Protein 3FDB (pdb70)

InterPro domains:
  IPR004839 Aminotransferase, class I/classII, large domain [PF00155] (29-367)
  IPR015421 Pyridoxal phosphate-dependent transferase, major domain [G3DSA:3.40.640.10] (54-270)
  IPR015422 Pyridoxal phosphate-dependent transferase, small domain [G3DSA:3.90.1150.10] (23-367)
  IPR015424 Pyridoxal phosphate-dependent transferase [SSF53383] (3-373)
  IPR051798 Class-II Pyridoxal-Phosphate-Dependent Aminotransferase [PTHR43525] (2-374)

B-factor: mean 43.67, std 9.11, range [17.82, 102.45]

Secondary structure (DSSP, 8-state):
-----HHHHHHT----SSS-TTSB---SS---SPP-HHHHHHHHHHHHTT--SSPPSS--HHHHHHHHHHHHH-----GGGEEEES-HHHHHHHHHHHHS-TT--EEEEES--THHHHHHHHHT--EEEEE-TTS--HHHHHHHHHTT--EEEEESS-TTT----HHHHHHHHHHHHHTT-EEEEE-TTGGGBSSS----GGGS-HHHHHHEEEEE-------GGG--EEEE--SHHHHHHHHHS-HHHH----HHHHHHHHHHHHH-HHHHHHHHHHHHHHHHHHHHHHHHHSTT-EE---B----EE-TTS---S-HHHHIIIII-B--BGGGG-GGGTTEE-----S-HHHHHHHHH--TTGGG--

CATH classification: 3.90.1150.10 (+1 more: 3.40.640.10)

Radius of gyration: 20.66 Å; Cα contacts (8 Å, |Δi|>4): 689; chains: 1; bounding box: 42×55×54 Å

Solvent-accessible surface area: 16035 Å² total

Foldseek 3Di:
DAFDDPVVQLVVVDLNPPADPLFARFADPFFGGDFQVLLVVLLVVCVVVVLADDADPPFCLLVLVQVLCCVAAVDRFDSLQKDKFQDQLLVVLCCCQQVWDQQFEEEEEPLADLCVVVSCVSSVHHYDYDYQVVHDDVVSVLVSLVVGHAEYEAEAVDPPQGHDDLVVLVVSLVSSVVSNHAYEYEDAFQLFWQADHHHDSCPSDPSSLVRYWYWYFVVLRVDSVQGIIMIGHRDVVVSVSVVPDDVVSGDDGGNSRSSSRSSCSNPVPVVSVVLNVQLVVLQVVCQPVLCVLQPQWHGDHTGDQKKIAQPRAPADAFPQVLCCVQLSYHAGLVSSDNVGHRMGMGGRSYDPVSVVSSSNSSVRSVDHD

Nearest PDB structures (foldseek):
  4dgt-assembly1_A  TM=9.300E-01  e=2.951E-33  Clostridioides difficile 630
  3l8a-assembly1_A  TM=9.331E-01  e=4.309E-32  Streptococcus mutans UA159
  9jwc-assembly1_A  TM=9.271E-01  e=4.401E-31  Lactobacillus delbrueckii subsp. lactis DSM 20072
  3dzz-assembly1_B  TM=9.294E-01  e=5.064E-30  Lactobacillus delbrueckii subsp. bulgaricus ATCC BAA-365
  8y54-assembly1_B  TM=9.190E-01  e=5.705E-30  Lactobacillus delbrueckii subsp. lactis DSM 20072

Structure (mmCIF, N/CA/C/O backbone):
data_3FDB
#
_entry.id   3FDB
#
_cell.length_a   69.180
_cell.length_b   69.180
_cell.length_c   215.460
_cell.angle_alpha   90.000
_cell.angle_beta   90.000
_cell.angle_gamma   120.000
#
_symmetry.space_group_name_H-M   'P 31 2 1'
#
loop_
_entity.id
_entity.type
_entity.pdbx_description
1 polymer 'putative PLP-dependent beta-cystathionase'
2 non-polymer 'SODIUM ION'
3 non-polymer 'CHLORIDE ION'
4 non-polymer 1,2-ETHANEDIOL
5 water water
#
loop_
_atom_site.group_PDB
_atom_site.id
_atom_site.type_symbol
_atom_site.label_atom_id
_atom_site.label_alt_id
_atom_site.label_comp_id
_atom_site.label_asym_id
_atom_site.label_entity_id
_atom_site.label_seq_id
_atom_site.pdbx_PDB_ins_code
_atom_site.Cartn_x
_atom_site.Cartn_y
_atom_site.Cartn_z
_atom_site.occupancy
_atom_site.B_iso_or_equiv
_atom_site.auth_seq_id
_atom_site.auth_comp_id
_atom_site.auth_asym_id
_atom_site.auth_atom_id
_atom_site.pdbx_PDB_model_num
ATOM 1 N N . GLY A 1 1 ? 3.032 17.822 12.349 1.00 62.55 0 GLY A N 1
ATOM 2 C CA . GLY A 1 1 ? 1.914 16.833 12.413 1.00 61.92 0 GLY A CA 1
ATOM 3 C C . GLY A 1 1 ? 1.228 16.860 13.768 1.00 60.82 0 GLY A C 1
ATOM 4 O O . GLY A 1 1 ? 1.727 17.450 14.720 1.00 61.84 0 GLY A O 1
ATOM 13 N N . GLN A 1 3 ? -1.580 14.548 16.533 1.00 49.11 2 GLN A N 1
ATOM 14 C CA . GLN A 1 3 ? -2.266 13.312 16.853 1.00 46.01 2 GLN A CA 1
ATOM 15 C C . GLN A 1 3 ? -3.738 13.577 16.953 1.00 44.39 2 GLN A C 1
ATOM 16 O O . GLN A 1 3 ? -4.140 14.671 17.360 1.00 41.53 2 GLN A O 1
ATOM 22 N N . PHE A 1 4 ? -4.538 12.565 16.623 1.00 40.40 3 PHE A N 1
ATOM 23 C CA . PHE A 1 4 ? -5.979 12.626 16.785 1.00 41.60 3 PHE A CA 1
ATOM 24 C C . PHE A 1 4 ? -6.451 11.390 17.505 1.00 40.46 3 PHE A C 1
ATOM 25 O O . PHE A 1 4 ? -5.928 10.323 17.272 1.00 44.18 3 PHE A O 1
ATOM 33 N N . PRO A 1 5 ? -7.478 11.516 18.336 1.00 40.32 4 PRO A N 1
ATOM 34 C CA . PRO A 1 5 ? -8.064 10.299 18.872 1.00 42.20 4 PRO A CA 1
ATOM 35 C C . PRO A 1 5 ? -8.850 9.576 17.770 1.00 42.98 4 PRO A C 1
ATOM 36 O O . PRO A 1 5 ? -9.122 10.163 16.722 1.00 41.85 4 PRO A O 1
ATOM 40 N N . SER A 1 6 ? -9.217 8.324 18.014 1.00 43.88 5 SER A N 1
ATOM 41 C CA . SER A 1 6 ? -10.088 7.594 17.102 1.00 46.15 5 SER A CA 1
ATOM 42 C C . SER A 1 6 ? -11.395 8.366 17.049 1.00 45.80 5 SER A C 1
ATOM 43 O O . SER A 1 6 ? -11.691 9.174 17.947 1.00 45.18 5 SER A O 1
ATOM 46 N N . ILE A 1 7 ? -12.189 8.125 16.017 1.00 43.92 6 ILE A N 1
ATOM 47 C CA . ILE A 1 7 ? -13.488 8.747 15.942 1.00 42.53 6 ILE A CA 1
ATOM 48 C C . ILE A 1 7 ? -14.360 8.329 17.137 1.00 44.90 6 ILE A C 1
ATOM 49 O O . ILE A 1 7 ? -15.178 9.117 17.634 1.00 46.10 6 ILE A O 1
ATOM 54 N N . GLU A 1 8 ? -14.160 7.122 17.641 1.00 43.86 7 GLU A N 1
ATOM 55 C CA . GLU A 1 8 ? -14.938 6.656 18.788 1.00 46.44 7 GLU A CA 1
ATOM 56 C C . GLU A 1 8 ? -14.589 7.479 20.037 1.00 45.18 7 GLU A C 1
ATOM 57 O O . GLU A 1 8 ? -15.463 7.929 20.782 1.00 42.87 7 GLU A O 1
ATOM 63 N N . ASP A 1 9 ? -13.296 7.681 20.241 1.00 46.65 8 ASP A N 1
ATOM 64 C CA . ASP A 1 9 ? -12.817 8.474 21.374 1.00 45.30 8 ASP A CA 1
ATOM 65 C C . ASP A 1 9 ? -13.224 9.941 21.267 1.00 44.49 8 ASP A C 1
ATOM 66 O O . ASP A 1 9 ? -13.485 10.582 22.290 1.00 45.39 8 ASP A O 1
ATOM 71 N N . LEU A 1 10 ? -13.304 10.468 20.043 1.00 44.86 9 LEU A N 1
ATOM 72 C CA . LEU A 1 10 ? -13.785 11.859 19.829 1.00 42.73 9 LEU A CA 1
ATOM 73 C C . LEU A 1 10 ? -15.229 12.004 20.312 1.00 43.59 9 LEU A C 1
ATOM 74 O O . LEU A 1 10 ? -15.543 12.877 21.115 1.00 40.44 9 LEU A O 1
ATOM 79 N N . ARG A 1 11 ? -16.101 11.095 19.893 1.00 43.14 10 ARG A N 1
ATOM 80 C CA . ARG A 1 11 ? -17.505 11.114 20.329 1.00 46.07 10 ARG A CA 1
ATOM 81 C C . ARG A 1 11 ? -17.619 10.985 21.849 1.00 44.68 10 ARG A C 1
ATOM 82 O O . ARG A 1 11 ? -18.468 11.631 22.495 1.00 45.58 10 ARG A O 1
ATOM 90 N N . ALA A 1 12 ? -16.759 10.149 22.406 1.00 43.07 11 ALA A N 1
ATOM 91 C CA . ALA A 1 12 ? -16.754 9.874 23.833 1.00 42.74 11 ALA A CA 1
ATOM 92 C C . ALA A 1 12 ? -16.277 11.057 24.655 1.00 42.32 11 ALA A C 1
ATOM 93 O O . ALA A 1 12 ? -16.455 11.031 25.870 1.00 40.49 11 ALA A O 1
ATOM 95 N N . ARG A 1 13 ? -15.692 12.088 24.016 1.00 41.53 12 ARG A N 1
ATOM 96 C CA . ARG A 1 13 ? -15.449 13.353 24.715 1.00 40.65 12 ARG A CA 1
ATOM 97 C C . ARG A 1 13 ? -16.770 13.888 25.262 1.00 44.39 12 ARG A C 1
ATOM 98 O O . ARG A 1 13 ? -16.790 14.543 26.298 1.00 44.16 12 ARG A O 1
ATOM 106 N N . ASN A 1 14 ? -17.878 13.611 24.562 1.00 44.37 13 ASN A N 1
ATOM 107 C CA . ASN A 1 14 ? -19.207 13.980 25.060 1.00 42.27 13 ASN A CA 1
ATOM 108 C C . ASN A 1 14 ? -19.332 15.444 25.415 1.00 43.21 13 ASN A C 1
ATOM 109 O O . ASN A 1 14 ? -19.754 15.793 26.528 1.00 42.15 13 ASN A O 1
ATOM 114 N N . THR A 1 15 ? -18.877 16.296 24.478 1.00 42.32 14 THR A N 1
ATOM 115 C CA . THR A 1 15 ? -18.994 17.746 24.547 1.00 40.43 14 THR A CA 1
ATOM 116 C C . THR A 1 15 ? -20.110 18.182 23.586 1.00 39.80 14 THR A C 1
ATOM 117 O O . THR A 1 15 ? -20.676 17.368 22.855 1.00 40.39 14 THR A O 1
ATOM 129 N N . LYS A 1 17 ? -20.023 19.706 20.851 1.00 42.84 16 LYS A N 1
ATOM 130 C CA . LYS A 1 17 ? -19.722 19.411 19.437 1.00 42.20 16 LYS A CA 1
ATOM 131 C C . LYS A 1 17 ? -20.209 18.053 18.983 1.00 40.58 16 LYS A C 1
ATOM 132 O O . LYS A 1 17 ? -20.670 17.902 17.860 1.00 39.67 16 LYS A O 1
ATOM 138 N N . TRP A 1 18 ? -20.090 17.056 19.854 1.00 42.18 17 TRP A N 1
ATOM 139 C CA . TRP A 1 18 ? -20.408 15.673 19.520 1.00 41.90 17 TRP A CA 1
ATOM 140 C C . TRP A 1 18 ? -21.804 15.248 19.931 1.00 41.44 17 TRP A C 1
ATOM 141 O O . TRP A 1 18 ? -22.221 14.163 19.588 1.00 40.87 17 TRP A O 1
ATOM 152 N N . THR A 1 19 ? -22.548 16.105 20.626 1.00 40.89 18 THR A N 1
ATOM 153 C CA . THR A 1 19 ? -23.872 15.713 21.120 1.00 42.65 18 THR A CA 1
ATOM 154 C C . THR A 1 19 ? -25.056 16.465 20.477 1.00 45.18 18 THR A C 1
ATOM 155 O O . THR A 1 19 ? -26.211 16.102 20.714 1.00 45.28 18 THR A O 1
ATOM 159 N N . ARG A 1 20 ? -24.786 17.503 19.685 1.00 41.91 19 ARG A N 1
ATOM 160 C CA . ARG A 1 20 ? -25.858 18.283 19.073 1.00 43.33 19 ARG A CA 1
ATOM 161 C C . ARG A 1 20 ? -26.581 17.547 17.937 1.00 46.47 19 ARG A C 1
ATOM 162 O O . ARG A 1 20 ? -27.790 17.668 17.824 1.00 44.89 19 ARG A O 1
ATOM 170 N N . TYR A 1 21 ? -25.853 16.796 17.106 1.00 47.07 20 TYR A N 1
ATOM 171 C CA . TYR A 1 21 ? -26.434 16.161 15.916 1.00 45.70 20 TYR A CA 1
ATOM 172 C C . TYR A 1 21 ? -26.291 14.664 16.047 1.00 48.30 20 TYR A C 1
ATOM 173 O O . TYR A 1 21 ? -25.568 14.180 16.906 1.00 49.37 20 TYR A O 1
ATOM 182 N N . GLY A 1 22 ? -26.968 13.924 15.185 1.00 49.96 21 GLY A N 1
ATOM 183 C CA . GLY A 1 22 ? -26.928 12.464 15.267 1.00 50.46 21 GLY A CA 1
ATOM 184 C C . GLY A 1 22 ? -25.580 11.814 15.028 1.00 52.13 21 GLY A C 1
ATOM 185 O O . GLY A 1 22 ? -24.664 12.459 14.547 1.00 51.68 21 GLY A O 1
ATOM 186 N N . GLN A 1 23 ? -25.486 10.517 15.338 1.00 52.27 22 GLN A N 1
ATOM 187 C CA . GLN A 1 23 ? -24.254 9.737 15.204 1.00 55.01 22 GLN A CA 1
ATOM 188 C C . GLN A 1 23 ? -23.704 9.712 13.780 1.00 54.47 22 GLN A C 1
ATOM 189 O O . GLN A 1 23 ? -22.482 9.560 13.592 1.00 59.56 22 GLN A O 1
ATOM 191 N N . GLY A 1 24 ? -24.562 9.852 12.777 1.00 48.26 23 GLY A N 1
ATOM 192 C CA . GLY A 1 24 ? -24.048 9.854 11.401 1.00 46.27 23 GLY A CA 1
ATOM 193 C C . GLY A 1 24 ? -23.567 11.204 10.864 1.00 43.48 23 GLY A C 1
ATOM 194 O O . GLY A 1 24 ? -23.095 11.300 9.736 1.00 43.30 23 GLY A O 1
ATOM 195 N N . VAL A 1 25 ? -23.733 12.257 11.644 1.00 40.21 24 VAL A N 1
ATOM 196 C CA . VAL A 1 25 ? -23.411 13.589 11.168 1.00 42.39 24 VAL A CA 1
ATOM 197 C C . VAL A 1 25 ? -22.015 13.996 11.623 1.00 42.88 24 VAL A C 1
ATOM 198 O O . VAL A 1 25 ? -21.735 13.932 12.825 1.00 43.61 24 VAL A O 1
ATOM 202 N N . LEU A 1 26 ? -21.154 14.388 10.664 1.00 40.06 25 LEU A N 1
ATOM 203 C CA . LEU A 1 26 ? -19.819 14.890 10.961 1.00 37.66 25 LEU A CA 1
ATOM 204 C C . LEU A 1 26 ? -19.951 16.327 11.435 1.00 38.56 25 LEU A C 1
ATOM 205 O O . LEU A 1 26 ? -20.470 17.144 10.696 1.00 40.79 25 LEU A O 1
ATOM 210 N N . PRO A 1 27 ? -19.519 16.630 12.677 1.00 38.32 26 PRO A N 1
ATOM 211 C CA . PRO A 1 27 ? -19.668 17.975 13.212 1.00 40.67 26 PRO A CA 1
ATOM 212 C C . PRO A 1 27 ? -18.470 18.889 12.904 1.00 41.49 26 PRO A C 1
ATOM 213 O O . PRO A 1 27 ? -17.368 18.626 13.385 1.00 44.44 26 PRO A O 1
ATOM 217 N N . LEU A 1 28 ? -18.708 19.909 12.073 1.00 40.25 27 LEU A N 1
ATOM 218 C CA . LEU A 1 28 ? -17.722 20.911 11.684 1.00 40.69 27 LEU A CA 1
ATOM 219 C C . LEU A 1 28 ? -18.254 22.309 12.014 1.00 42.36 27 LEU A C 1
ATOM 220 O O . LEU A 1 28 ? -18.059 23.286 11.258 1.00 38.24 27 LEU A O 1
ATOM 225 N N . TRP A 1 29 ? -18.866 22.414 13.190 1.00 42.39 28 TRP A N 1
ATOM 226 C CA . TRP A 1 29 ? -19.619 23.603 13.542 1.00 41.51 28 TRP A CA 1
ATOM 227 C C . TRP A 1 29 ? -18.945 24.340 14.732 1.00 41.02 28 TRP A C 1
ATOM 228 O O . TRP A 1 29 ? -17.968 25.074 14.521 1.00 40.60 28 TRP A O 1
ATOM 239 N N . VAL A 1 30 ? -19.418 24.132 15.962 1.00 41.82 29 VAL A N 1
ATOM 240 C CA . VAL A 1 30 ? -18.928 24.839 17.156 1.00 39.72 29 VAL A CA 1
ATOM 241 C C . VAL A 1 30 ? -17.410 24.780 17.267 1.00 41.16 29 VAL A C 1
ATOM 242 O O . VAL A 1 30 ? -16.792 23.787 16.907 1.00 38.59 29 VAL A O 1
ATOM 246 N N . ALA A 1 31 ? -16.816 25.856 17.773 1.00 40.59 30 ALA A N 1
ATOM 247 C CA . ALA A 1 31 ? -15.367 25.975 17.854 1.00 41.45 30 ALA A CA 1
ATOM 248 C C . ALA A 1 31 ? -14.738 25.204 19.033 1.00 44.97 30 ALA A C 1
ATOM 249 O O . ALA A 1 31 ? -14.380 25.790 20.075 1.00 46.67 30 ALA A O 1
ATOM 251 N N . GLU A 1 32 ? -14.695 23.888 18.873 1.00 42.62 31 GLU A N 1
ATOM 252 C CA . GLU A 1 32 ? -13.820 22.968 19.615 1.00 40.60 31 GLU A CA 1
ATOM 253 C C . GLU A 1 32 ? -12.994 22.272 18.521 1.00 40.30 31 GLU A C 1
ATOM 254 O O . GLU A 1 32 ? -13.494 22.035 17.404 1.00 40.10 31 GLU A O 1
ATOM 260 N N . SER A 1 33 ? -11.750 21.927 18.827 1.00 39.82 32 SER A N 1
ATOM 261 C CA . SER A 1 33 ? -10.894 21.174 17.891 1.00 37.99 32 SER A CA 1
ATOM 262 C C . SER A 1 33 ? -10.850 19.672 18.206 1.00 39.96 32 SER A C 1
ATOM 263 O O . SER A 1 33 ? -11.216 19.241 19.308 1.00 39.31 32 SER A O 1
ATOM 266 N N . ASP A 1 34 ? -10.412 18.872 17.226 1.00 38.53 33 ASP A N 1
ATOM 267 C CA . ASP A 1 34 ? -10.391 17.423 17.356 1.00 38.84 33 ASP A CA 1
ATOM 268 C C . ASP A 1 34 ? -8.988 16.851 17.608 1.00 39.66 33 ASP A C 1
ATOM 269 O O . ASP A 1 34 ? -8.812 15.630 17.715 1.00 39.45 33 ASP A O 1
ATOM 274 N N . PHE A 1 35 ? -7.986 17.723 17.699 1.00 38.75 34 PHE A N 1
ATOM 275 C CA . PHE A 1 35 ? -6.632 17.291 18.036 1.00 39.22 34 PHE A CA 1
ATOM 276 C C . PHE A 1 35 ? -6.627 16.631 19.400 1.00 40.37 34 PHE A C 1
ATOM 277 O O . PHE A 1 35 ? -7.346 17.071 20.307 1.00 38.94 34 PHE A O 1
ATOM 285 N N . SER A 1 36 ? -5.798 15.604 19.561 1.00 37.75 35 SER A N 1
ATOM 286 C CA . SER A 1 36 ? -5.553 15.051 20.884 1.00 38.19 35 SER A CA 1
ATOM 287 C C . SER A 1 36 ? -5.018 16.205 21.731 1.00 37.81 35 SER A C 1
ATOM 288 O O . SER A 1 36 ? -4.167 16.991 21.280 1.00 37.38 35 SER A O 1
ATOM 291 N N . THR A 1 37 ? -5.497 16.311 22.964 1.00 37.61 36 THR A N 1
ATOM 292 C CA . THR A 1 37 ? -5.112 17.429 23.819 1.00 38.64 36 THR A CA 1
ATOM 293 C C . THR A 1 37 ? -3.602 17.560 23.959 1.00 40.21 36 THR A C 1
ATOM 294 O O . THR A 1 37 ? -2.892 16.573 24.113 1.00 38.23 36 THR A O 1
ATOM 298 N N . CYS A 1 38 ? -3.096 18.791 23.908 1.00 39.52 37 CYS A N 1
ATOM 299 C CA . CYS A 1 38 ? -1.664 19.040 24.146 1.00 39.91 37 CYS A CA 1
ATOM 300 C C . CYS A 1 38 ? -1.148 18.229 25.350 1.00 40.29 37 CYS A C 1
ATOM 301 O O . CYS A 1 38 ? -1.691 18.372 26.448 1.00 37.54 37 CYS A O 1
ATOM 304 N N . PRO A 1 39 ? -0.130 17.345 25.156 1.00 39.77 38 PRO A N 1
ATOM 305 C CA . PRO A 1 39 ? 0.344 16.524 26.277 1.00 39.73 38 PRO A CA 1
ATOM 306 C C . PRO A 1 39 ? 0.691 17.257 27.561 1.00 40.58 38 PRO A C 1
ATOM 307 O O . PRO A 1 39 ? 0.401 16.749 28.658 1.00 39.11 38 PRO A O 1
ATOM 311 N N . ALA A 1 40 ? 1.259 18.449 27.448 1.00 39.41 39 ALA A N 1
ATOM 312 C CA . ALA A 1 40 ? 1.628 19.205 28.656 1.00 38.98 39 ALA A CA 1
ATOM 313 C C . ALA A 1 40 ? 0.406 19.670 29.426 1.00 38.74 39 ALA A C 1
ATOM 314 O O . ALA A 1 40 ? 0.410 19.705 30.654 1.00 37.00 39 ALA A O 1
ATOM 316 N N . VAL A 1 41 ? -0.645 20.031 28.691 1.00 39.45 40 VAL A N 1
ATOM 317 C CA . VAL A 1 41 ? -1.873 20.519 29.282 1.00 39.06 40 VAL A CA 1
ATOM 318 C C . VAL A 1 41 ? -2.618 19.332 29.891 1.00 40.87 40 VAL A C 1
ATOM 319 O O . VAL A 1 41 ? -3.064 19.399 31.035 1.00 39.61 40 VAL A O 1
ATOM 323 N N . LEU A 1 42 ? -2.717 18.229 29.153 1.00 39.01 41 LEU A N 1
ATOM 324 C CA . LEU A 1 42 ? -3.399 17.055 29.670 1.00 38.34 41 LEU A CA 1
ATOM 325 C C . LEU A 1 42 ? -2.748 16.564 30.970 1.00 39.68 41 LEU A C 1
ATOM 326 O O . LEU A 1 42 ? -3.440 16.214 31.937 1.00 37.80 41 LEU A O 1
ATOM 331 N N . GLN A 1 43 ? -1.417 16.501 30.992 1.00 40.26 42 GLN A N 1
ATOM 332 C CA . GLN A 1 43 ? -0.708 16.057 32.204 1.00 39.96 42 GLN A CA 1
ATOM 333 C C . GLN A 1 43 ? -0.907 16.998 33.395 1.00 38.71 42 GLN A C 1
ATOM 334 O O . GLN A 1 43 ? -1.027 16.532 34.525 1.00 36.82 42 GLN A O 1
ATOM 340 N N . ALA A 1 44 ? -0.935 18.311 33.153 1.00 38.86 43 ALA A N 1
ATOM 341 C CA . ALA A 1 44 ? -1.181 19.278 34.232 1.00 38.80 43 ALA A CA 1
ATOM 342 C C . ALA A 1 44 ? -2.561 19.031 34.863 1.00 39.15 43 ALA A C 1
ATOM 343 O O . ALA A 1 44 ? -2.708 19.069 36.093 1.00 37.24 43 ALA A O 1
ATOM 345 N N . ILE A 1 45 ? -3.564 18.795 34.017 1.00 37.16 44 ILE A N 1
ATOM 346 C CA . ILE A 1 45 ? -4.938 18.541 34.497 1.00 39.38 44 ILE A CA 1
ATOM 347 C C . ILE A 1 45 ? -5.010 17.195 35.238 1.00 39.00 44 ILE A C 1
ATOM 348 O O . ILE A 1 45 ? -5.579 17.083 36.332 1.00 38.28 44 ILE A O 1
ATOM 353 N N . THR A 1 46 ? -4.406 16.179 34.635 1.00 39.44 45 THR A N 1
ATOM 354 C CA . THR A 1 46 ? -4.328 14.851 35.228 1.00 37.90 45 THR A CA 1
ATOM 355 C C . THR A 1 46 ? -3.667 14.892 36.618 1.00 36.91 45 THR A C 1
ATOM 356 O O . THR A 1 46 ? -4.175 14.298 37.558 1.00 39.36 45 THR A O 1
ATOM 360 N N . ASP A 1 47 ? -2.532 15.563 36.734 1.00 39.36 46 ASP A N 1
ATOM 361 C CA . ASP A 1 47 ? -1.831 15.685 38.006 1.00 37.39 46 ASP A CA 1
ATOM 362 C C . ASP A 1 47 ? -2.662 16.464 39.056 1.00 38.53 46 ASP A C 1
ATOM 363 O O . ASP A 1 47 ? -2.687 16.125 40.235 1.00 38.12 46 ASP A O 1
ATOM 368 N N . ALA A 1 48 ? -3.321 17.531 38.620 1.00 36.53 47 ALA A N 1
ATOM 369 C CA . ALA A 1 48 ? -4.149 18.336 39.515 1.00 35.32 47 ALA A CA 1
ATOM 370 C C . ALA A 1 48 ? -5.310 17.516 40.092 1.00 36.97 47 ALA A C 1
ATOM 371 O O . ALA A 1 48 ? -5.641 17.654 41.283 1.00 35.58 47 ALA A O 1
ATOM 373 N N . VAL A 1 49 ? -5.911 16.654 39.265 1.00 35.91 48 VAL A N 1
ATOM 374 C CA . VAL A 1 49 ? -7.015 15.802 39.715 1.00 34.70 48 VAL A CA 1
ATOM 375 C C . VAL A 1 49 ? -6.477 14.779 40.730 1.00 35.46 48 VAL A C 1
ATOM 376 O O . VAL A 1 49 ? -7.084 14.555 41.772 1.00 36.43 48 VAL A O 1
ATOM 380 N N . GLN A 1 50 ? -5.336 14.167 40.427 1.00 35.69 49 GLN A N 1
ATOM 381 C CA . GLN A 1 50 ? -4.691 13.213 41.340 1.00 36.52 49 GLN A CA 1
ATOM 382 C C . GLN A 1 50 ? -4.342 13.860 42.676 1.00 34.28 49 GLN A C 1
ATOM 383 O O . GLN A 1 50 ? -4.430 13.217 43.730 1.00 34.51 49 GLN A O 1
ATOM 389 N N . ARG A 1 51 ? -3.975 15.129 42.634 1.00 35.40 50 ARG A N 1
ATOM 390 C CA . ARG A 1 51 ? -3.713 15.913 43.848 1.00 37.05 50 ARG A CA 1
ATOM 391 C C . ARG A 1 51 ? -4.980 16.421 44.555 1.00 35.07 50 ARG A C 1
ATOM 392 O O . ARG A 1 51 ? -4.902 16.981 45.651 1.00 35.87 50 ARG A O 1
ATOM 400 N N . GLU A 1 52 ? -6.140 16.254 43.923 1.00 36.62 51 GLU A N 1
ATOM 401 C CA . GLU A 1 52 ? -7.416 16.676 44.493 1.00 35.63 51 GLU A CA 1
ATOM 402 C C . GLU A 1 52 ? -7.457 18.196 44.719 1.00 36.31 51 GLU A C 1
ATOM 403 O O . GLU A 1 52 ? -7.907 18.674 45.754 1.00 36.69 51 GLU A O 1
ATOM 409 N N . ALA A 1 53 ? -6.976 18.934 43.712 1.00 37.23 52 ALA A N 1
ATOM 410 C CA . ALA A 1 53 ? -7.011 20.401 43.673 1.00 37.06 52 ALA A CA 1
ATOM 411 C C . ALA A 1 53 ? -8.423 20.877 43.314 1.00 38.59 52 ALA A C 1
ATOM 412 O O . ALA A 1 53 ? -8.634 21.435 42.223 1.00 37.88 52 ALA A O 1
ATOM 414 N N . PHE A 1 54 ? -9.375 20.665 44.235 1.00 36.59 53 PHE A N 1
ATOM 415 C CA . PHE A 1 54 ? -10.783 20.916 43.933 1.00 37.95 53 PHE A CA 1
ATOM 416 C C . PHE A 1 54 ? -11.411 22.024 44.758 1.00 39.02 53 PHE A C 1
ATOM 417 O O . PHE A 1 54 ? -12.630 22.317 44.611 1.00 38.52 53 PHE A O 1
ATOM 425 N N . GLY A 1 55 ? -10.615 22.635 45.631 1.00 36.55 54 GLY A N 1
ATOM 426 C CA . GLY A 1 55 ? -11.119 23.710 46.492 1.00 36.22 54 GLY A CA 1
ATOM 427 C C . GLY A 1 55 ? -10.935 25.042 45.796 1.00 35.00 54 GLY A C 1
ATOM 428 O O . GLY A 1 55 ? -10.875 25.105 44.572 1.00 40.02 54 GLY A O 1
ATOM 429 N N . TYR A 1 56 ? -10.797 26.103 46.579 1.00 36.42 55 TYR A N 1
ATOM 430 C CA . TYR A 1 56 ? -10.653 27.451 46.035 1.00 36.62 55 TYR A CA 1
ATOM 431 C C . TYR A 1 56 ? -9.251 27.700 45.507 1.00 38.76 55 TYR A C 1
ATOM 432 O O . TYR A 1 56 ? -8.290 27.028 45.878 1.00 38.84 55 TYR A O 1
ATOM 441 N N . GLN A 1 57 ? -9.127 28.692 44.648 1.00 40.43 56 GLN A N 1
ATOM 442 C CA . GLN A 1 57 ? -7.852 28.937 44.006 1.00 39.95 56 GLN A CA 1
ATOM 443 C C . GLN A 1 57 ? -6.791 29.381 44.979 1.00 40.15 56 GLN A C 1
ATOM 444 O O . GLN A 1 57 ? -7.066 30.125 45.906 1.00 40.27 56 GLN A O 1
ATOM 450 N N . PRO A 1 58 ? -5.557 28.906 44.772 1.00 40.23 57 PRO A N 1
ATOM 451 C CA . PRO A 1 58 ? -4.476 29.262 45.693 1.00 40.26 57 PRO A CA 1
ATOM 452 C C . PRO A 1 58 ? -3.916 30.652 45.526 1.00 41.60 57 PRO A C 1
ATOM 453 O O . PRO A 1 58 ? -4.004 31.274 44.452 1.00 40.48 57 PRO A O 1
ATOM 457 N N . ASP A 1 59 ? -3.338 31.127 46.620 1.00 40.65 58 ASP A N 1
ATOM 458 C CA . ASP A 1 59 ? -2.526 32.329 46.596 1.00 41.85 58 ASP A CA 1
ATOM 459 C C . ASP A 1 59 ? -1.253 32.041 45.815 1.00 42.73 58 ASP A C 1
ATOM 460 O O . ASP A 1 59 ? -0.833 30.882 45.693 1.00 43.76 58 ASP A O 1
ATOM 465 N N . GLY A 1 60 ? -0.629 33.089 45.296 1.00 42.37 59 GLY A N 1
ATOM 466 C CA . GLY A 1 60 ? 0.650 32.920 44.649 1.00 44.03 59 GLY A CA 1
ATOM 467 C C . GLY A 1 60 ? 0.582 32.361 43.242 1.00 44.13 59 GLY A C 1
ATOM 468 O O . GLY A 1 60 ? 1.540 31.742 42.778 1.00 44.84 59 GLY A O 1
ATOM 469 N N . SER A 1 61 ? -0.518 32.589 42.539 1.00 44.05 60 SER A N 1
ATOM 470 C CA . SER A 1 61 ? -0.613 32.132 41.138 1.00 44.46 60 SER A CA 1
ATOM 471 C C . SER A 1 61 ? 0.435 32.850 40.273 1.00 44.02 60 SER A C 1
ATOM 472 O O . SER A 1 61 ? 0.633 34.060 40.420 1.00 42.30 60 SER A O 1
ATOM 475 N N . LEU A 1 62 ? 1.090 32.117 39.369 1.00 41.48 61 LEU A N 1
ATOM 476 C CA . LEU A 1 62 ? 1.989 32.745 38.416 1.00 40.15 61 LEU A CA 1
ATOM 477 C C . LEU A 1 62 ? 1.375 32.714 37.012 1.00 40.68 61 LEU A C 1
ATOM 478 O O . LEU A 1 62 ? 2.082 32.774 36.022 1.00 38.84 61 LEU A O 1
ATOM 483 N N . LEU A 1 63 ? 0.053 32.620 36.932 1.00 39.40 62 LEU A N 1
ATOM 484 C CA . LEU A 1 63 ? -0.632 32.642 35.635 1.00 40.07 62 LEU A CA 1
ATOM 485 C C . LEU A 1 63 ? -0.457 33.975 34.882 1.00 39.71 62 LEU A C 1
ATOM 486 O O . LEU A 1 63 ? -0.271 33.972 33.664 1.00 39.02 62 LEU A O 1
ATOM 491 N N . SER A 1 64 ? -0.507 35.099 35.602 1.00 39.82 63 SER A N 1
ATOM 492 C CA . SER A 1 64 ? -0.333 36.410 35.002 1.00 40.80 63 SER A CA 1
ATOM 493 C C . SER A 1 64 ? 1.057 36.519 34.392 1.00 41.17 63 SER A C 1
ATOM 494 O O . SER A 1 64 ? 1.210 37.049 33.290 1.00 40.98 63 SER A O 1
ATOM 497 N N A GLN A 1 65 ? 2.081 36.017 35.098 0.50 40.75 64 GLN A N 1
ATOM 498 N N B GLN A 1 65 ? 2.027 35.968 35.110 0.50 40.73 64 GLN A N 1
ATOM 499 C CA A GLN A 1 65 ? 3.457 36.020 34.565 0.50 40.70 64 GLN A CA 1
ATOM 500 C CA B GLN A 1 65 ? 3.412 35.947 34.698 0.50 40.65 64 GLN A CA 1
ATOM 501 C C A GLN A 1 65 ? 3.526 35.132 33.334 0.50 39.87 64 GLN A C 1
ATOM 502 C C B GLN A 1 65 ? 3.559 35.112 33.423 0.50 39.92 64 GLN A C 1
ATOM 503 O O A GLN A 1 65 ? 4.123 35.501 32.328 0.50 37.67 64 GLN A O 1
ATOM 504 O O B GLN A 1 65 ? 4.240 35.502 32.485 0.50 37.83 64 GLN A O 1
ATOM 515 N N . ALA A 1 66 ? 2.901 33.956 33.404 1.00 38.26 65 ALA A N 1
ATOM 516 C CA . ALA A 1 66 ? 2.917 33.051 32.260 1.00 36.83 65 ALA A CA 1
ATOM 517 C C . ALA A 1 66 ? 2.306 33.703 31.023 1.00 36.07 65 ALA A C 1
ATOM 518 O O . ALA A 1 66 ? 2.791 33.540 29.895 1.00 37.18 65 ALA A O 1
ATOM 520 N N . THR A 1 67 ? 1.213 34.424 31.233 1.00 37.69 66 THR A N 1
ATOM 521 C CA . THR A 1 67 ? 0.502 35.098 30.152 1.00 39.28 66 THR A CA 1
ATOM 522 C C . THR A 1 67 ? 1.400 36.186 29.565 1.00 37.53 66 THR A C 1
ATOM 523 O O . THR A 1 67 ? 1.580 36.266 28.351 1.00 39.90 66 THR A O 1
ATOM 527 N N . ALA A 1 68 ? 1.989 36.986 30.443 1.00 36.38 67 ALA A N 1
ATOM 528 C CA . ALA A 1 68 ? 2.884 38.079 30.039 1.00 35.94 67 ALA A CA 1
ATOM 529 C C . ALA A 1 68 ? 4.085 37.522 29.275 1.00 37.84 67 ALA A C 1
ATOM 530 O O . ALA A 1 68 ? 4.499 38.062 28.251 1.00 39.72 67 ALA A O 1
ATOM 532 N N . GLU A 1 69 ? 4.631 36.418 29.748 1.00 38.75 68 GLU A N 1
ATOM 533 C CA . GLU A 1 69 ? 5.787 35.829 29.093 1.00 38.61 68 GLU A CA 1
ATOM 534 C C . GLU A 1 69 ? 5.418 35.297 27.708 1.00 37.71 68 GLU A C 1
ATOM 535 O O . GLU A 1 69 ? 6.194 35.418 26.747 1.00 38.33 68 GLU A O 1
ATOM 541 N N . PHE A 1 70 ? 4.206 34.783 27.570 1.00 39.29 69 PHE A N 1
ATOM 542 C CA . PHE A 1 70 ? 3.738 34.284 26.272 1.00 38.24 69 PHE A CA 1
ATOM 543 C C . PHE A 1 70 ? 3.554 35.453 25.292 1.00 38.03 69 PHE A C 1
ATOM 544 O O . PHE A 1 70 ? 3.973 35.380 24.126 1.00 38.61 69 PHE A O 1
ATOM 552 N N . TYR A 1 71 ? 2.945 36.531 25.777 1.00 38.25 70 TYR A N 1
ATOM 553 C CA . TYR A 1 71 ? 2.709 37.712 24.970 1.00 38.65 70 TYR A CA 1
ATOM 554 C C . TYR A 1 71 ? 4.037 38.286 24.476 1.00 41.15 70 TYR A C 1
ATOM 555 O O . TYR A 1 71 ? 4.162 38.638 23.287 1.00 41.83 70 TYR A O 1
ATOM 564 N N . ALA A 1 72 ? 5.031 38.334 25.370 1.00 40.64 71 ALA A N 1
ATOM 565 C CA . ALA A 1 72 ? 6.375 38.809 25.031 1.00 39.98 71 ALA A CA 1
ATOM 566 C C . ALA A 1 72 ? 7.053 37.921 24.000 1.00 39.06 71 ALA A C 1
ATOM 567 O O . ALA A 1 72 ? 7.529 38.407 22.972 1.00 39.73 71 ALA A O 1
ATOM 569 N N . ASP A 1 73 ? 7.078 36.617 24.247 1.00 39.85 72 ASP A N 1
ATOM 570 C CA . ASP A 1 73 ? 7.758 35.694 23.340 1.00 40.29 72 ASP A CA 1
ATOM 571 C C . ASP A 1 73 ? 7.116 35.621 21.955 1.00 42.24 72 ASP A C 1
ATOM 572 O O . ASP A 1 73 ? 7.807 35.688 20.935 1.00 39.68 72 ASP A O 1
ATOM 577 N N . ARG A 1 74 ? 5.802 35.474 21.922 1.00 39.81 73 ARG A N 1
ATOM 578 C CA . ARG A 1 74 ? 5.080 35.257 20.678 1.00 41.37 73 ARG A CA 1
ATOM 579 C C . ARG A 1 74 ? 4.813 36.514 19.869 1.00 42.42 73 ARG A C 1
ATOM 580 O O . ARG A 1 74 ? 4.860 36.453 18.658 1.00 42.93 73 ARG A O 1
ATOM 588 N N . TYR A 1 75 ? 4.538 37.644 20.526 1.00 42.59 74 TYR A N 1
ATOM 589 C CA . TYR A 1 75 ? 4.132 38.863 19.831 1.00 41.16 74 TYR A CA 1
ATOM 590 C C . TYR A 1 75 ? 5.041 40.049 20.041 1.00 43.06 74 TYR A C 1
ATOM 591 O O . TYR A 1 75 ? 4.789 41.083 19.442 1.00 42.75 74 TYR A O 1
ATOM 600 N N . GLY A 1 76 ? 6.052 39.931 20.910 1.00 41.62 75 GLY A N 1
ATOM 601 C CA . GLY A 1 76 ? 6.899 41.057 21.253 1.00 42.63 75 GLY A CA 1
ATOM 602 C C . GLY A 1 76 ? 6.159 42.115 22.069 1.00 44.83 75 GLY A C 1
ATOM 603 O O . GLY A 1 76 ? 6.584 43.262 22.118 1.00 45.25 75 GLY A O 1
ATOM 604 N N . TYR A 1 77 ? 5.043 41.767 22.711 1.00 40.40 76 TYR A N 1
ATOM 605 C CA . TYR A 1 77 ? 4.390 42.744 23.578 1.00 40.82 76 TYR A CA 1
ATOM 606 C C . TYR A 1 77 ? 4.808 42.496 25.039 1.00 41.51 76 TYR A C 1
ATOM 607 O O . TYR A 1 77 ? 4.551 41.430 25.592 1.00 43.51 76 TYR A O 1
ATOM 616 N N . GLN A 1 78 ? 5.378 43.513 25.672 1.00 42.02 77 GLN A N 1
ATOM 617 C CA . GLN A 1 78 ? 5.826 43.427 27.048 1.00 44.20 77 GLN A CA 1
ATOM 618 C C . GLN A 1 78 ? 4.669 43.800 27.982 1.00 46.74 77 GLN A C 1
ATOM 619 O O . GLN A 1 78 ? 4.566 44.924 28.446 1.00 51.25 77 GLN A O 1
ATOM 625 N N . ALA A 1 79 ? 3.780 42.850 28.223 1.00 43.68 78 ALA A N 1
ATOM 626 C CA . ALA A 1 79 ? 2.629 43.031 29.105 1.00 43.08 78 ALA A CA 1
ATOM 627 C C . ALA A 1 79 ? 3.101 43.081 30.554 1.00 43.31 78 ALA A C 1
ATOM 628 O O . ALA A 1 79 ? 4.108 42.468 30.878 1.00 43.91 78 ALA A O 1
ATOM 630 N N . ARG A 1 80 ? 2.425 43.839 31.421 1.00 44.27 79 ARG A N 1
ATOM 631 C CA . ARG A 1 80 ? 2.773 43.868 32.851 1.00 43.26 79 ARG A CA 1
ATOM 632 C C . ARG A 1 80 ? 1.916 42.859 33.585 1.00 42.77 79 ARG A C 1
ATOM 633 O O . ARG A 1 80 ? 0.706 42.985 33.582 1.00 41.42 79 ARG A O 1
ATOM 641 N N . PRO A 1 81 ? 2.530 41.854 34.220 1.00 43.08 80 PRO A N 1
ATOM 642 C CA . PRO A 1 81 ? 1.705 40.845 34.865 1.00 43.37 80 PRO A CA 1
ATOM 643 C C . PRO A 1 81 ? 0.779 41.387 35.953 1.00 43.33 80 PRO A C 1
ATOM 644 O O . PRO A 1 81 ? -0.273 40.814 36.198 1.00 40.47 80 PRO A O 1
ATOM 648 N N . GLU A 1 82 ? 1.161 42.496 36.572 1.00 42.52 81 GLU A N 1
ATOM 649 C CA . GLU A 1 82 ? 0.330 43.094 37.608 1.00 43.34 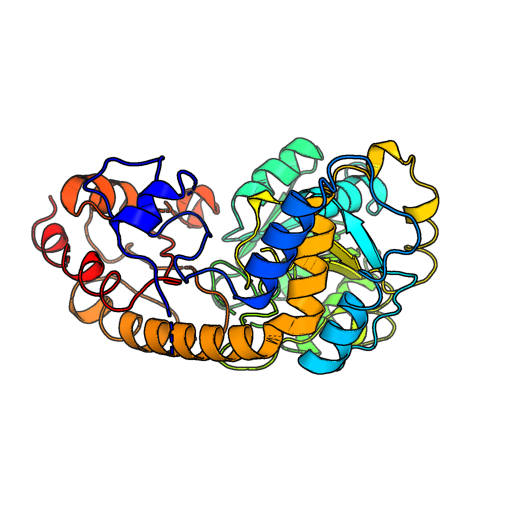81 GLU A CA 1
ATOM 650 C C . GLU A 1 82 ? -0.933 43.738 37.039 1.00 42.53 81 GLU A C 1
ATOM 651 O O . GLU A 1 82 ? -1.810 44.152 37.797 1.00 42.42 81 GLU A O 1
ATOM 657 N N . TRP A 1 83 ? -1.039 43.787 35.708 1.00 40.41 82 TRP A N 1
ATOM 658 C CA . TRP A 1 83 ? -2.211 44.335 35.043 1.00 39.32 82 TRP A CA 1
ATOM 659 C C . TRP A 1 83 ? -3.013 43.228 34.353 1.00 40.95 82 TRP A C 1
ATOM 660 O O . TRP A 1 83 ? -3.930 43.522 33.592 1.00 42.41 82 TRP A O 1
ATOM 671 N N . ILE A 1 84 ? -2.651 41.972 34.607 1.00 38.56 83 ILE A N 1
ATOM 672 C CA . ILE A 1 84 ? -3.328 40.815 34.029 1.00 38.71 83 ILE A CA 1
ATOM 673 C C . ILE A 1 84 ? -4.108 40.096 35.123 1.00 40.33 83 ILE A C 1
ATOM 674 O O . ILE A 1 84 ? -3.568 39.822 36.203 1.00 37.88 83 ILE A O 1
ATOM 679 N N . PHE A 1 85 ? -5.375 39.784 34.837 1.00 39.64 84 PHE A N 1
ATOM 680 C CA . PHE A 1 85 ? -6.256 39.174 35.815 1.00 35.24 84 PHE A CA 1
ATOM 681 C C . PHE A 1 85 ? -7.055 38.014 35.245 1.00 39.13 84 PHE A C 1
ATOM 682 O O . PHE A 1 85 ? -7.327 37.968 34.044 1.00 39.54 84 PHE A O 1
ATOM 690 N N . PRO A 1 86 ? -7.391 37.039 36.091 1.00 37.68 85 PRO A N 1
ATOM 691 C CA . PRO A 1 86 ? -8.225 35.903 35.621 1.00 39.45 85 PRO A CA 1
ATOM 692 C C . PRO A 1 86 ? -9.705 36.263 35.554 1.00 40.43 85 PRO A C 1
ATOM 693 O O . PRO A 1 86 ? -10.163 37.131 36.297 1.00 40.35 85 PRO A O 1
ATOM 697 N N . ILE A 1 87 ? -10.425 35.551 34.692 1.00 38.96 86 ILE A N 1
ATOM 698 C CA . ILE A 1 87 ? -11.857 35.672 34.516 1.00 39.91 86 ILE A CA 1
ATOM 699 C C . ILE A 1 87 ? -12.321 34.318 34.038 1.00 38.63 86 ILE A C 1
ATOM 700 O O . ILE A 1 87 ? -11.530 33.500 33.549 1.00 37.58 86 ILE A O 1
ATOM 705 N N . PRO A 1 88 ? -13.615 34.041 34.167 1.00 39.88 87 PRO A N 1
ATOM 706 C CA . PRO A 1 88 ? -14.082 32.717 33.733 1.00 38.34 87 PRO A CA 1
ATOM 707 C C . PRO A 1 88 ? -13.993 32.409 32.248 1.00 40.63 87 PRO A C 1
ATOM 708 O O . PRO A 1 88 ? -13.768 31.234 31.842 1.00 38.45 87 PRO A O 1
ATOM 712 N N . ASP A 1 89 ? -14.216 33.438 31.437 1.00 39.45 88 ASP A N 1
ATOM 713 C CA . ASP A 1 89 ? -14.180 33.291 29.989 1.00 40.26 88 ASP A CA 1
ATOM 714 C C . ASP A 1 89 ? -14.138 34.661 29.304 1.00 39.14 88 ASP A C 1
ATOM 715 O O . ASP A 1 89 ? -14.395 35.672 29.936 1.00 38.62 88 ASP A O 1
ATOM 720 N N . VAL A 1 90 ? -13.835 34.666 28.010 1.00 39.88 89 VAL A N 1
ATOM 721 C CA . VAL A 1 90 ? -13.598 35.905 27.275 1.00 40.83 89 VAL A CA 1
ATOM 722 C C . VAL A 1 90 ? -14.878 36.725 27.168 1.00 40.14 89 VAL A C 1
ATOM 723 O O . VAL A 1 90 ? -14.850 37.941 27.362 1.00 40.35 89 VAL A O 1
ATOM 727 N N . VAL A 1 91 ? -16.013 36.093 26.909 1.00 39.76 90 VAL A N 1
ATOM 728 C CA . VAL A 1 91 ? -17.250 36.868 26.788 1.00 39.75 90 VAL A CA 1
ATOM 729 C C . VAL A 1 91 ? -17.627 37.507 28.115 1.00 40.24 90 VAL A C 1
ATOM 730 O O . VAL A 1 91 ? -18.159 38.616 28.143 1.00 41.07 90 VAL A O 1
ATOM 734 N N . ARG A 1 92 ? -17.317 36.839 29.231 1.00 40.25 91 ARG A N 1
ATOM 735 C CA . ARG A 1 92 ? -17.587 37.448 30.529 1.00 39.57 91 ARG A CA 1
ATOM 736 C C . ARG A 1 92 ? -16.700 38.680 30.714 1.00 39.72 91 ARG A C 1
ATOM 737 O O . ARG A 1 92 ? -17.130 39.672 31.280 1.00 40.40 91 ARG A O 1
ATOM 745 N N . GLY A 1 93 ? -15.451 38.612 30.258 1.00 39.04 92 GLY A N 1
ATOM 746 C CA . GLY A 1 93 ? -14.594 39.781 30.301 1.00 37.96 92 GLY A CA 1
ATOM 747 C C . GLY A 1 93 ? -15.155 40.958 29.514 1.00 39.35 92 GLY A C 1
ATOM 748 O O . GLY A 1 93 ? -15.097 42.093 29.962 1.00 38.97 92 GLY A O 1
ATOM 749 N N . LEU A 1 94 ? -15.655 40.702 28.319 1.00 37.84 93 LEU A N 1
ATOM 750 C CA . LEU A 1 94 ? -16.267 41.748 27.488 1.00 38.55 93 LEU A CA 1
ATOM 751 C C . LEU A 1 94 ? -17.528 42.329 28.121 1.00 37.35 93 LEU A C 1
ATOM 752 O O . LEU A 1 94 ? -17.816 43.518 28.010 1.00 41.03 93 LEU A O 1
ATOM 757 N N . TYR A 1 95 ? -18.275 41.466 28.793 1.00 38.28 94 TYR A N 1
ATOM 758 C CA . TYR A 1 95 ? -19.469 41.869 29.532 1.00 40.65 94 TYR A CA 1
ATOM 759 C C . TYR A 1 95 ? -19.080 42.876 30.638 1.00 40.33 94 TYR A C 1
ATOM 760 O O . TYR A 1 95 ? -19.633 43.980 30.708 1.00 40.41 94 TYR A O 1
ATOM 769 N N . ILE A 1 96 ? -18.081 42.532 31.447 1.00 39.20 95 ILE A N 1
ATOM 770 C CA . ILE A 1 96 ? -17.613 43.429 32.514 1.00 37.18 95 ILE A CA 1
ATOM 771 C C . ILE A 1 96 ? -17.037 44.707 31.905 1.00 38.28 95 ILE A C 1
ATOM 772 O O . ILE A 1 96 ? -17.322 45.827 32.362 1.00 39.72 95 ILE A O 1
ATOM 777 N N . ALA A 1 97 ? -16.286 44.558 30.829 1.00 40.22 96 ALA A N 1
ATOM 778 C CA . ALA A 1 97 ? -15.706 45.724 30.149 1.00 38.73 96 ALA A CA 1
ATOM 779 C C . ALA A 1 97 ? -16.779 46.723 29.662 1.00 40.80 96 ALA A C 1
ATOM 780 O O . ALA A 1 97 ? -16.652 47.938 29.890 1.00 39.93 96 ALA A O 1
ATOM 782 N N . ILE A 1 98 ? -17.828 46.225 29.012 1.00 39.31 97 ILE A N 1
ATOM 783 C CA . ILE A 1 98 ? -18.887 47.125 28.527 1.00 39.76 97 ILE A CA 1
ATOM 784 C C . ILE A 1 98 ? -19.607 47.732 29.734 1.00 40.97 97 ILE A C 1
ATOM 785 O O . ILE A 1 98 ? -19.774 48.952 29.838 1.00 40.03 97 ILE A O 1
ATOM 790 N N . ASP A 1 99 ? -19.992 46.869 30.675 1.00 39.16 98 ASP A N 1
ATOM 791 C CA . ASP A 1 99 ? -20.793 47.296 31.801 1.00 40.57 98 ASP A CA 1
ATOM 792 C C . ASP A 1 99 ? -20.082 48.287 32.737 1.00 42.27 98 ASP A C 1
ATOM 793 O O . ASP A 1 99 ? -20.720 49.225 33.248 1.00 39.69 98 ASP A O 1
ATOM 798 N N . HIS A 1 100 ? -18.766 48.130 32.904 1.00 40.11 99 HIS A N 1
ATOM 799 C CA . HIS A 1 100 ? -18.011 48.939 33.855 1.00 41.83 99 HIS A CA 1
ATOM 800 C C . HIS A 1 100 ? -16.987 49.894 33.288 1.00 42.11 99 HIS A C 1
ATOM 801 O O . HIS A 1 100 ? -16.577 50.776 34.010 1.00 44.09 99 HIS A O 1
ATOM 808 N N . PHE A 1 101 ? -16.622 49.781 32.006 1.00 40.32 100 PHE A N 1
ATOM 809 C CA . PHE A 1 101 ? -15.585 50.634 31.419 1.00 39.06 100 PHE A CA 1
ATOM 810 C C . PHE A 1 101 ? -16.079 51.484 30.234 1.00 40.08 100 PHE A C 1
ATOM 811 O O . PHE A 1 101 ? -15.294 52.148 29.565 1.00 39.40 100 PHE A O 1
ATOM 819 N N . THR A 1 102 ? -17.389 51.485 29.990 1.00 41.09 101 THR A N 1
ATOM 820 C CA . THR A 1 102 ? -17.971 52.355 28.970 1.00 39.38 101 THR A CA 1
ATOM 821 C C . THR A 1 102 ? -19.167 53.038 29.633 1.00 40.54 101 THR A C 1
ATOM 822 O O . THR A 1 102 ? -19.748 52.500 30.575 1.00 39.09 101 THR A O 1
ATOM 826 N N . PRO A 1 103 ? -19.527 54.239 29.167 1.00 39.70 102 PRO A N 1
ATOM 827 C CA . PRO A 1 103 ? -20.611 54.950 29.821 1.00 40.70 102 PRO A CA 1
ATOM 828 C C . PRO A 1 103 ? -21.956 54.225 29.750 1.00 42.31 102 PRO A C 1
ATOM 829 O O . PRO A 1 103 ? -22.260 53.566 28.766 1.00 41.49 102 PRO A O 1
ATOM 833 N N . ALA A 1 104 ? -22.759 54.374 30.799 1.00 43.66 103 ALA A N 1
ATOM 834 C CA . ALA A 1 104 ? -24.053 53.724 30.857 1.00 43.10 103 ALA A CA 1
ATOM 835 C C . ALA A 1 104 ? -24.886 54.087 29.636 1.00 42.42 103 ALA A C 1
ATOM 836 O O . ALA A 1 104 ? -24.926 55.237 29.203 1.00 39.04 103 ALA A O 1
ATOM 838 N N . GLN A 1 105 ? -25.528 53.063 29.090 1.00 42.19 104 GLN A N 1
ATOM 839 C CA . GLN A 1 105 ? -26.396 53.145 27.921 1.00 42.57 104 GLN A CA 1
ATOM 840 C C . GLN A 1 105 ? -25.733 53.476 26.604 1.00 41.91 104 GLN A C 1
ATOM 841 O O . GLN A 1 105 ? -26.427 53.566 25.601 1.00 42.72 104 GLN A O 1
ATOM 847 N N . SER A 1 106 ? -24.405 53.616 26.578 1.00 42.24 105 SER A N 1
ATOM 848 C CA . SER A 1 106 ? -23.725 54.019 25.345 1.00 38.88 105 SER A CA 1
ATOM 849 C C . SER A 1 106 ? -23.747 52.892 24.295 1.00 41.09 105 SER A C 1
ATOM 850 O O . SER A 1 106 ? -23.569 51.739 24.615 1.00 40.26 105 SER A O 1
ATOM 853 N N . LYS A 1 107 ? -23.998 53.241 23.039 1.00 40.05 106 LYS A N 1
ATOM 854 C CA . LYS A 1 107 ? -23.972 52.263 21.960 1.00 38.57 106 LYS A CA 1
ATOM 855 C C . LYS A 1 107 ? -22.588 51.661 21.769 1.00 38.19 106 LYS A C 1
ATOM 856 O O . LYS A 1 107 ? -21.569 52.285 22.116 1.00 37.62 106 LYS A O 1
ATOM 862 N N . VAL A 1 108 ? -22.570 50.459 21.189 1.00 37.51 107 VAL A N 1
ATOM 863 C CA . VAL A 1 108 ? -21.360 49.644 21.000 1.00 37.32 107 VAL A CA 1
ATOM 864 C C . VAL A 1 108 ? -21.268 49.265 19.516 1.00 37.98 107 VAL A C 1
ATOM 865 O O . VAL A 1 108 ? -22.228 48.728 18.952 1.00 38.30 107 VAL A O 1
ATOM 869 N N . ILE A 1 109 ? -20.145 49.592 18.872 1.00 38.39 108 ILE A N 1
ATOM 870 C CA . ILE A 1 109 ? -19.968 49.234 17.467 1.00 37.71 108 ILE A CA 1
ATOM 871 C C . ILE A 1 109 ? -19.612 47.778 17.432 1.00 36.62 108 ILE A C 1
ATOM 872 O O . ILE A 1 109 ? -18.673 47.332 18.119 1.00 37.62 108 ILE A O 1
ATOM 877 N N . VAL A 1 110 ? -20.368 47.022 16.644 1.00 41.20 109 VAL A N 1
ATOM 878 C CA . VAL A 1 110 ? -20.130 45.587 16.502 1.00 38.49 109 VAL A CA 1
ATOM 879 C C . VAL A 1 110 ? -19.966 45.259 15.012 1.00 39.67 109 VAL A C 1
ATOM 880 O O . VAL A 1 110 ? -20.939 45.279 14.264 1.00 39.50 109 VAL A O 1
ATOM 884 N N . PRO A 1 111 ? -18.730 44.946 14.572 1.00 38.83 110 PRO A N 1
ATOM 885 C CA . PRO A 1 111 ? -18.597 44.578 13.161 1.00 38.15 110 PRO A CA 1
ATOM 886 C C . PRO A 1 111 ? -19.292 43.247 12.868 1.00 40.01 110 PRO A C 1
ATOM 887 O O . PRO A 1 111 ? -19.371 42.398 13.738 1.00 38.40 110 PRO A O 1
ATOM 891 N N . THR A 1 112 ? -19.808 43.099 11.650 1.00 40.77 111 THR A N 1
ATOM 892 C CA . THR A 1 112 ? -20.462 41.887 11.187 1.00 38.40 111 THR A CA 1
ATOM 893 C C . THR A 1 112 ? -19.848 41.386 9.881 1.00 39.25 111 THR A C 1
ATOM 894 O O . THR A 1 112 ? -19.355 42.173 9.066 1.00 39.35 111 THR A O 1
ATOM 898 N N . PRO A 1 113 ? -19.892 40.064 9.643 1.00 37.34 112 PRO A N 1
ATOM 899 C CA . PRO A 1 113 ? -20.500 39.007 10.462 1.00 37.59 112 PRO A CA 1
ATOM 900 C C . PRO A 1 113 ? -19.826 38.895 11.824 1.00 37.92 112 PRO A C 1
ATOM 901 O O . PRO A 1 113 ? -18.596 39.002 11.916 1.00 40.10 112 PRO A O 1
ATOM 905 N N . ALA A 1 114 ? -20.631 38.666 12.863 1.00 36.54 113 ALA A N 1
ATOM 906 C CA . ALA A 1 114 ? -20.169 38.710 14.254 1.00 38.54 113 ALA A CA 1
ATOM 907 C C . ALA A 1 114 ? -20.258 37.362 14.956 1.00 36.52 113 ALA A C 1
ATOM 908 O O . ALA A 1 114 ? -21.209 36.597 14.732 1.00 41.68 113 ALA A O 1
ATOM 910 N N . TYR A 1 115 ? -19.236 37.039 15.752 1.00 38.65 114 TYR A N 1
ATOM 911 C CA . TYR A 1 115 ? -19.290 35.893 16.683 1.00 40.01 114 TYR A CA 1
ATOM 912 C C . TYR A 1 115 ? -20.680 35.912 17.338 1.00 40.23 114 TYR A C 1
ATOM 913 O O . TYR A 1 115 ? -21.091 36.908 17.924 1.00 38.56 114 TYR A O 1
ATOM 922 N N . PRO A 1 116 ? -21.479 34.842 17.132 1.00 40.30 115 PRO A N 1
ATOM 923 C CA . PRO A 1 116 ? -22.866 34.931 17.534 1.00 39.94 115 PRO A CA 1
ATOM 924 C C . PRO A 1 116 ? -23.154 35.343 18.993 1.00 41.96 115 PRO A C 1
ATOM 925 O O . PRO A 1 116 ? -24.091 36.113 19.235 1.00 41.84 115 PRO A O 1
ATOM 929 N N . PRO A 1 117 ? -22.370 34.841 19.969 1.00 41.38 116 PRO A N 1
ATOM 930 C CA . PRO A 1 117 ? -22.591 35.349 21.315 1.00 40.57 116 PRO A CA 1
ATOM 931 C C . PRO A 1 117 ? -22.552 36.867 21.485 1.00 41.29 116 PRO A C 1
ATOM 932 O O . PRO A 1 117 ? -23.075 37.364 22.471 1.00 43.78 116 PRO A O 1
ATOM 936 N N . PHE A 1 118 ? -21.948 37.616 20.558 1.00 40.65 117 PHE A N 1
ATOM 937 C CA . PHE A 1 118 ? -21.925 39.086 20.676 1.00 41.14 117 PHE A CA 1
ATOM 938 C C . PHE A 1 118 ? -23.322 39.688 20.691 1.00 40.87 117 PHE A C 1
ATOM 939 O O . PHE A 1 118 ? -23.519 40.744 21.281 1.00 41.72 117 PHE A O 1
ATOM 947 N N . PHE A 1 119 ? -24.281 39.045 20.027 1.00 41.28 118 PHE A N 1
ATOM 948 C CA . PHE A 1 119 ? -25.659 39.548 20.044 1.00 41.83 118 PHE A CA 1
ATOM 949 C C . PHE A 1 119 ? -26.246 39.329 21.456 1.00 42.76 118 PHE A C 1
ATOM 950 O O . PHE A 1 119 ? -26.980 40.178 21.962 1.00 44.36 118 PHE A O 1
ATOM 958 N N . HIS A 1 120 ? -25.875 38.223 22.102 1.00 42.49 119 HIS A N 1
ATOM 959 C CA . HIS A 1 120 ? -26.278 38.004 23.499 1.00 42.08 119 HIS A CA 1
ATOM 960 C C . HIS A 1 120 ? -25.565 38.929 24.461 1.00 42.81 119 HIS A C 1
ATOM 961 O O . HIS A 1 120 ? -26.107 39.260 25.517 1.00 44.39 119 HIS A O 1
ATOM 968 N N . LEU A 1 121 ? -24.359 39.362 24.097 1.00 42.30 120 LEU A N 1
ATOM 969 C CA . LEU A 1 121 ? -23.632 40.287 24.917 1.00 43.07 120 LEU A CA 1
ATOM 970 C C . LEU A 1 121 ? -24.357 41.612 24.916 1.00 40.65 120 LEU A C 1
ATOM 971 O O . LEU A 1 121 ? -24.474 42.264 25.959 1.00 42.74 120 LEU A O 1
ATOM 976 N N . LEU A 1 122 ? -24.847 42.028 23.755 1.00 38.54 121 LEU A N 1
ATOM 977 C CA . LEU A 1 122 ? -25.625 43.289 23.657 1.00 39.35 121 LEU A CA 1
ATOM 978 C C . LEU A 1 122 ? -26.944 43.259 24.479 1.00 41.08 121 LEU A C 1
ATOM 979 O O . LEU A 1 122 ? -27.361 44.256 25.076 1.00 41.89 121 LEU A O 1
ATOM 984 N N . SER A 1 123 ? -27.620 42.118 24.470 1.00 42.47 122 SER A N 1
ATOM 985 C CA . SER A 1 123 ? -28.867 42.003 25.213 1.00 42.28 122 SER A CA 1
ATOM 986 C C . SER A 1 123 ? -28.566 41.960 26.707 1.00 42.29 122 SER A C 1
ATOM 987 O O . SER A 1 123 ? -29.263 42.607 27.487 1.00 43.80 122 SER A O 1
ATOM 990 N N . ALA A 1 124 ? -27.506 41.256 27.098 1.00 41.01 123 ALA A N 1
ATOM 991 C CA . ALA A 1 124 ? -27.114 41.185 28.514 1.00 40.75 123 ALA A CA 1
ATOM 992 C C . ALA A 1 124 ? -26.718 42.553 29.054 1.00 42.25 123 ALA A C 1
ATOM 993 O O . ALA A 1 124 ? -27.101 42.903 30.163 1.00 43.68 123 ALA A O 1
ATOM 995 N N . THR A 1 125 ? -25.971 43.337 28.281 1.00 41.22 124 THR A N 1
ATOM 996 C CA . THR A 1 125 ? -25.543 44.681 28.729 1.00 41.58 124 THR A CA 1
ATOM 997 C C . THR A 1 125 ? -26.601 45.764 28.486 1.00 43.85 124 THR A C 1
ATOM 998 O O . THR A 1 125 ? -26.439 46.910 28.892 1.00 44.89 124 THR A O 1
ATOM 1002 N N . GLN A 1 126 ? -27.663 45.402 27.779 1.00 43.56 125 GLN A N 1
ATOM 1003 C CA . GLN A 1 126 ? -28.726 46.332 27.395 1.00 43.42 125 GLN A CA 1
ATOM 1004 C C . GLN A 1 126 ? -28.236 47.511 26.571 1.00 42.37 125 GLN A C 1
ATOM 1005 O O . GLN A 1 126 ? -28.674 48.648 26.749 1.00 41.01 125 GLN A O 1
ATOM 1011 N N . ARG A 1 127 ? -27.331 47.236 25.634 1.00 42.19 126 ARG A N 1
ATOM 1012 C CA . ARG A 1 127 ? -26.769 48.269 24.761 1.00 40.68 126 ARG A CA 1
ATOM 1013 C C . ARG A 1 127 ? -27.207 47.995 23.340 1.00 42.12 126 ARG A C 1
ATOM 1014 O O . ARG A 1 127 ? -27.350 46.841 22.946 1.00 41.95 126 ARG A O 1
ATOM 1022 N N . GLU A 1 128 ? -27.445 49.072 22.601 1.00 44.20 127 GLU A N 1
ATOM 1023 C CA . GLU A 1 128 ? -27.794 48.998 21.200 1.00 44.57 127 GLU A CA 1
ATOM 1024 C C . GLU A 1 128 ? -26.509 48.902 20.381 1.00 42.94 127 GLU A C 1
ATOM 1025 O O . GLU A 1 128 ? -25.560 49.660 20.608 1.00 39.27 127 GLU A O 1
ATOM 1031 N N . GLY A 1 129 ? -26.476 47.947 19.455 1.00 42.89 128 GLY A N 1
ATOM 1032 C CA . GLY A 1 129 ? -25.322 47.767 18.573 1.00 41.19 128 GLY A CA 1
ATOM 1033 C C . GLY A 1 129 ? -25.375 48.719 17.378 1.00 42.74 128 GLY A C 1
ATOM 1034 O O . GLY A 1 129 ? -26.450 49.129 16.959 1.00 41.30 128 GLY A O 1
ATOM 1035 N N . ILE A 1 130 ? -24.214 49.140 16.888 1.00 41.20 129 ILE A N 1
ATOM 1036 C CA . ILE A 1 130 ? -24.119 49.840 15.609 1.00 38.87 129 ILE A CA 1
ATOM 1037 C C . ILE A 1 130 ? -23.325 48.863 14.777 1.00 38.93 129 ILE A C 1
ATOM 1038 O O . ILE A 1 130 ? -22.155 48.624 15.056 1.00 39.75 129 ILE A O 1
ATOM 1043 N N . PHE A 1 131 ? -23.967 48.279 13.771 1.00 39.63 130 PHE A N 1
ATOM 1044 C CA . PHE A 1 131 ? -23.348 47.234 12.983 1.00 40.23 130 PHE A CA 1
ATOM 1045 C C . PHE A 1 131 ? -22.627 47.790 11.750 1.00 39.54 130 PHE A C 1
ATOM 1046 O O . PHE A 1 131 ? -23.182 48.591 11.027 1.00 40.34 130 PHE A O 1
ATOM 1054 N N . ILE A 1 132 ? -21.382 47.385 11.539 1.00 38.16 131 ILE A N 1
ATOM 1055 C CA . ILE A 1 132 ? -20.629 47.818 10.353 1.00 39.24 131 ILE A CA 1
ATOM 1056 C C . ILE A 1 132 ? -20.114 46.561 9.671 1.00 39.28 131 ILE A C 1
ATOM 1057 O O . ILE A 1 132 ? -19.856 45.575 10.348 1.00 39.24 131 ILE A O 1
ATOM 1062 N N . ASP A 1 133 ? -20.001 46.590 8.340 1.00 36.43 132 ASP A N 1
ATOM 1063 C CA . ASP A 1 133 ? -19.590 45.412 7.574 1.00 37.45 132 ASP A CA 1
ATOM 1064 C C . ASP A 1 133 ? -18.072 45.201 7.573 1.00 38.90 132 ASP A C 1
ATOM 1065 O O . ASP A 1 133 ? -17.326 46.028 7.055 1.00 38.58 132 ASP A O 1
ATOM 1070 N N . ALA A 1 134 ? -17.640 44.061 8.097 1.00 36.91 133 ALA A N 1
ATOM 1071 C CA . ALA A 1 134 ? -16.231 43.698 8.173 1.00 37.80 133 ALA A CA 1
ATOM 1072 C C . ALA A 1 134 ? -15.769 42.815 6.966 1.00 38.71 133 ALA A C 1
ATOM 1073 O O . ALA A 1 134 ? -14.581 42.511 6.810 1.00 39.09 133 ALA A O 1
ATOM 1075 N N . THR A 1 135 ? -16.696 42.491 6.075 1.00 37.98 134 THR A N 1
ATOM 1076 C CA . THR A 1 135 ? -16.394 41.666 4.911 1.00 38.85 134 THR A CA 1
ATOM 1077 C C . THR A 1 135 ? -15.345 42.356 4.078 1.00 40.08 134 THR A C 1
ATOM 1078 O O . THR A 1 135 ? -15.541 43.498 3.678 1.00 39.74 134 THR A O 1
ATOM 1082 N N . GLY A 1 136 ? -14.225 41.677 3.838 1.00 39.00 135 GLY A N 1
ATOM 1083 C CA . GLY A 1 136 ? -13.124 42.264 3.038 1.00 40.21 135 GLY A CA 1
ATOM 1084 C C . GLY A 1 136 ? -12.254 43.230 3.805 1.00 39.36 135 GLY A C 1
ATOM 1085 O O . GLY A 1 136 ? -11.350 43.819 3.241 1.00 40.58 135 GLY A O 1
ATOM 1086 N N . GLY A 1 137 ? -12.547 43.388 5.098 1.00 40.38 136 GLY A N 1
ATOM 1087 C CA . GLY A 1 137 ? -11.852 44.300 5.977 1.00 39.69 136 GLY A CA 1
ATOM 1088 C C . GLY A 1 137 ? -12.780 45.358 6.558 1.00 39.28 136 GLY A C 1
ATOM 1089 O O . GLY A 1 137 ? -13.903 45.492 6.118 1.00 38.67 136 GLY A O 1
ATOM 1090 N N . ILE A 1 138 ? -12.267 46.129 7.521 1.00 40.55 137 ILE A N 1
ATOM 1091 C CA . ILE A 1 138 ? -13.010 47.211 8.180 1.00 39.73 137 ILE A CA 1
ATOM 1092 C C . ILE A 1 138 ? -12.579 48.588 7.679 1.00 39.88 137 ILE A C 1
ATOM 1093 O O . ILE A 1 138 ? -11.394 48.938 7.720 1.00 39.91 137 ILE A O 1
ATOM 1098 N N . ASN A 1 139 ? -13.545 49.366 7.192 1.00 38.37 138 ASN A N 1
ATOM 1099 C CA . ASN A 1 139 ? -13.316 50.762 6.800 1.00 36.64 138 ASN A CA 1
ATOM 1100 C C . ASN A 1 139 ? -13.404 51.665 8.020 1.00 39.91 138 ASN A C 1
ATOM 1101 O O . ASN A 1 139 ? -14.459 51.780 8.649 1.00 38.72 138 ASN A O 1
ATOM 1106 N N . LEU A 1 140 ? -12.302 52.343 8.340 1.00 40.68 139 LEU A N 1
ATOM 1107 C CA . LEU A 1 140 ? -12.284 53.304 9.437 1.00 41.19 139 LEU A CA 1
ATOM 1108 C C . LEU A 1 140 ? -13.352 54.382 9.331 1.00 41.30 139 LEU A C 1
ATOM 1109 O O . LEU A 1 140 ? -13.790 54.898 10.346 1.00 40.10 139 LEU A O 1
ATOM 1114 N N . HIS A 1 141 ? -13.770 54.732 8.117 1.00 40.00 140 HIS A N 1
ATOM 1115 C CA . HIS A 1 141 ? -14.862 55.684 7.957 1.00 39.85 140 HIS A CA 1
ATOM 1116 C C . HIS A 1 141 ? -16.187 55.182 8.582 1.00 40.29 140 HIS A C 1
ATOM 1117 O O . HIS A 1 141 ? -16.979 55.977 9.090 1.00 36.43 140 HIS A O 1
ATOM 1124 N N . ASP A 1 142 ? -16.439 53.881 8.476 1.00 37.96 141 ASP A N 1
ATOM 1125 C CA . ASP A 1 142 ? -17.616 53.284 9.087 1.00 37.85 141 ASP A CA 1
ATOM 1126 C C . ASP A 1 142 ? -17.508 53.339 10.612 1.00 38.76 141 ASP A C 1
ATOM 1127 O O . ASP A 1 142 ? -18.494 53.546 11.317 1.00 38.96 141 ASP A O 1
ATOM 1132 N N . VAL A 1 143 ? -16.308 53.103 11.120 1.00 38.05 142 VAL A N 1
ATOM 1133 C CA . VAL A 1 143 ? -16.071 53.250 12.546 1.00 37.34 142 VAL A CA 1
ATOM 1134 C C . VAL A 1 143 ? -16.302 54.689 13.018 1.00 37.84 142 VAL A C 1
ATOM 1135 O O . VAL A 1 143 ? -16.966 54.903 14.038 1.00 39.58 142 VAL A O 1
ATOM 1139 N N . GLU A 1 144 ? -15.773 55.678 12.303 1.00 36.13 143 GLU A N 1
ATOM 1140 C CA . GLU A 1 144 ? -15.979 57.076 12.722 1.00 37.05 143 GLU A CA 1
ATOM 1141 C C . GLU A 1 144 ? -17.457 57.475 12.735 1.00 39.18 143 GLU A C 1
ATOM 1142 O O . GLU A 1 144 ? -17.911 58.187 13.634 1.00 37.31 143 GLU A O 1
ATOM 1148 N N . LYS A 1 145 ? -18.200 57.016 11.731 1.00 39.70 144 LYS A N 1
ATOM 1149 C CA . LYS A 1 145 ? -19.619 57.287 11.658 1.00 40.38 144 LYS A CA 1
ATOM 1150 C C . LYS A 1 145 ? -20.354 56.710 12.866 1.00 39.50 144 LYS A C 1
ATOM 1151 O O . LYS A 1 145 ? -21.261 57.351 13.410 1.00 40.13 144 LYS A O 1
ATOM 1157 N N . GLY A 1 146 ? -19.940 55.526 13.312 1.00 38.43 145 GLY A N 1
ATOM 1158 C CA . GLY A 1 146 ? -20.511 54.943 14.516 1.00 39.15 145 GLY A CA 1
ATOM 1159 C C . GLY A 1 146 ? -20.276 55.786 15.755 1.00 38.76 145 GLY A C 1
ATOM 1160 O O . GLY A 1 146 ? -21.180 55.982 16.558 1.00 40.03 145 GLY A O 1
ATOM 1161 N N . PHE A 1 147 ? -19.048 56.261 15.934 1.00 39.29 146 PHE A N 1
ATOM 1162 C CA . PHE A 1 147 ? -18.735 57.142 17.058 1.00 39.51 146 PHE A CA 1
ATOM 1163 C C . PHE A 1 147 ? -19.481 58.460 16.948 1.00 37.73 146 PHE A C 1
ATOM 1164 O O . PHE A 1 147 ? -19.913 58.992 17.951 1.00 37.52 146 PHE A O 1
ATOM 1172 N N . GLN A 1 148 ? -19.629 58.979 15.734 1.00 36.46 147 GLN A N 1
ATOM 1173 C CA . GLN A 1 148 ? -20.408 60.202 15.513 1.00 39.01 147 GLN A CA 1
ATOM 1174 C C . GLN A 1 148 ? -21.890 59.993 15.821 1.00 40.37 147 GLN A C 1
ATOM 1175 O O . GLN A 1 148 ? -22.594 60.946 16.136 1.00 43.58 147 GLN A O 1
ATOM 1181 N N . ALA A 1 149 ? -22.359 58.754 15.694 1.00 40.83 148 ALA A N 1
ATOM 1182 C CA . ALA A 1 149 ? -23.743 58.398 16.015 1.00 41.95 148 ALA A CA 1
ATOM 1183 C C . ALA A 1 149 ? -23.917 58.102 17.518 1.00 43.54 148 ALA A C 1
ATOM 1184 O O . ALA A 1 149 ? -24.996 57.675 17.937 1.00 44.32 148 ALA A O 1
ATOM 1186 N N . GLY A 1 150 ? -22.850 58.277 18.306 1.00 42.15 149 GLY A N 1
ATOM 1187 C CA . GLY A 1 150 ? -22.914 58.084 19.749 1.00 40.82 149 GLY A CA 1
ATOM 1188 C C . GLY A 1 150 ? -22.217 56.889 20.375 1.00 41.06 149 GLY A C 1
ATOM 1189 O O . GLY A 1 150 ? -22.166 56.786 21.597 1.00 41.51 149 GLY A O 1
ATOM 1190 N N . ALA A 1 151 ? -21.682 55.966 19.585 1.00 38.24 150 ALA A N 1
ATOM 1191 C CA . ALA A 1 151 ? -21.024 54.806 20.183 1.00 38.28 150 ALA A CA 1
ATOM 1192 C C . ALA A 1 151 ? -19.820 55.220 21.028 1.00 38.53 150 ALA A C 1
ATOM 1193 O O . ALA A 1 151 ? -19.140 56.182 20.689 1.00 36.98 150 ALA A O 1
ATOM 1195 N N . ARG A 1 152 ? -19.557 54.519 22.131 1.00 37.37 151 ARG A N 1
ATOM 1196 C CA . ARG A 1 152 ? -18.395 54.847 22.964 1.00 36.97 151 ARG A CA 1
ATOM 1197 C C . ARG A 1 152 ? -17.409 53.683 23.155 1.00 37.90 151 ARG A C 1
ATOM 1198 O O . ARG A 1 152 ? -16.545 53.704 24.026 1.00 37.88 151 ARG A O 1
ATOM 1206 N N . SER A 1 153 ? -17.557 52.664 22.327 1.00 37.89 152 SER A N 1
ATOM 1207 C CA . SER A 1 153 ? -16.659 51.532 22.317 1.00 39.53 152 SER A CA 1
ATOM 1208 C C . SER A 1 153 ? -16.894 50.769 21.029 1.00 38.77 152 SER A C 1
ATOM 1209 O O . SER A 1 153 ? -17.923 50.945 20.390 1.00 35.99 152 SER A O 1
ATOM 1212 N N . ILE A 1 154 ? -15.889 49.992 20.629 1.00 38.28 153 ILE A N 1
ATOM 1213 C CA . ILE A 1 154 ? -15.991 49.065 19.530 1.00 37.61 153 ILE A CA 1
ATOM 1214 C C . ILE A 1 154 ? -15.485 47.720 20.025 1.00 39.11 153 ILE A C 1
ATOM 1215 O O . ILE A 1 154 ? -14.522 47.644 20.783 1.00 38.99 153 ILE A O 1
ATOM 1220 N N . LEU A 1 155 ? -16.184 46.657 19.643 1.00 37.18 154 LEU A N 1
ATOM 1221 C CA . LEU A 1 155 ? -15.723 45.307 19.914 1.00 39.78 154 LEU A CA 1
ATOM 1222 C C . LEU A 1 155 ? -14.914 44.873 18.706 1.00 41.30 154 LEU A C 1
ATOM 1223 O O . LEU A 1 155 ? -15.471 44.782 17.612 1.00 43.18 154 LEU A O 1
ATOM 1228 N N . LEU A 1 156 ? -13.633 44.569 18.901 1.00 41.27 155 LEU A N 1
ATOM 1229 C CA . LEU A 1 156 ? -12.756 44.198 17.816 1.00 39.37 155 LEU A CA 1
ATOM 1230 C C . LEU A 1 156 ? -12.135 42.817 18.027 1.00 41.08 155 LEU A C 1
ATOM 1231 O O . LEU A 1 156 ? -11.242 42.639 18.869 1.00 38.68 155 LEU A O 1
ATOM 1236 N N . CYS A 1 157 ? -12.593 41.847 17.241 1.00 40.88 156 CYS A N 1
ATOM 1237 C CA . CYS A 1 157 ? -11.935 40.557 17.203 1.00 41.55 156 CYS A CA 1
ATOM 1238 C C . CYS A 1 157 ? -10.672 40.679 16.362 1.00 41.01 156 CYS A C 1
ATOM 1239 O O . CYS A 1 157 ? -10.741 41.063 15.202 1.00 41.69 156 CYS A O 1
ATOM 1242 N N . ASN A 1 158 ? -9.526 40.363 16.944 1.00 39.84 157 ASN A N 1
ATOM 1243 C CA . ASN A 1 158 ? -8.266 40.368 16.217 1.00 39.31 157 ASN A CA 1
ATOM 1244 C C . ASN A 1 158 ? -7.406 39.263 16.767 1.00 39.53 157 ASN A C 1
ATOM 1245 O O . ASN A 1 158 ? -6.909 39.378 17.874 1.00 40.43 157 ASN A O 1
ATOM 1250 N N . PRO A 1 159 ? -7.222 38.182 16.000 1.00 38.03 158 PRO A N 1
ATOM 1251 C CA . PRO A 1 159 ? -7.751 37.935 14.653 1.00 37.70 158 PRO A CA 1
ATOM 1252 C C . PRO A 1 159 ? -9.273 37.951 14.570 1.00 38.71 158 PRO A C 1
ATOM 1253 O O . PRO A 1 159 ? -9.955 37.639 15.564 1.00 36.98 158 PRO A O 1
ATOM 1257 N N . TYR A 1 160 ? -9.777 38.335 13.396 1.00 38.33 159 TYR A N 1
ATOM 1258 C CA . TYR A 1 160 ? -11.202 38.507 13.180 1.00 39.47 159 TYR A CA 1
ATOM 1259 C C . TYR A 1 160 ? -11.873 37.241 12.665 1.00 39.68 159 TYR A C 1
ATOM 1260 O O . TYR A 1 160 ? -11.830 36.938 11.481 1.00 40.31 159 TYR A O 1
ATOM 1269 N N . ASN A 1 161 ? -12.564 36.572 13.567 1.00 40.35 160 ASN A N 1
ATOM 1270 C CA . ASN A 1 161 ? -13.420 35.464 13.231 1.00 41.49 160 ASN A CA 1
ATOM 1271 C C . ASN A 1 161 ? -14.811 36.019 12.955 1.00 41.00 160 ASN A C 1
ATOM 1272 O O . ASN A 1 161 ? -15.232 36.954 13.645 1.00 43.12 160 ASN A O 1
ATOM 1277 N N . PRO A 1 162 ? -15.546 35.434 11.975 1.00 39.80 161 PRO A N 1
ATOM 1278 C CA . PRO A 1 162 ? -15.230 34.227 11.181 1.00 39.95 161 PRO A CA 1
ATOM 1279 C C . PRO A 1 162 ? -14.492 34.425 9.856 1.00 39.74 161 PRO A C 1
ATOM 1280 O O . PRO A 1 162 ? -14.408 33.493 9.074 1.00 37.15 161 PRO A O 1
ATOM 1284 N N . LEU A 1 163 ? -13.899 35.598 9.642 1.00 38.95 162 LEU A N 1
ATOM 1285 C CA . LEU A 1 163 ? -13.284 35.934 8.347 1.00 38.11 162 LEU A CA 1
ATOM 1286 C C . LEU A 1 163 ? -11.784 35.595 8.269 1.00 38.69 162 LEU A C 1
ATOM 1287 O O . LEU A 1 163 ? -11.159 35.741 7.231 1.00 39.73 162 LEU A O 1
ATOM 1292 N N . GLY A 1 164 ? -11.204 35.113 9.359 1.00 37.82 163 GLY A N 1
ATOM 1293 C CA . GLY A 1 164 ? -9.796 34.742 9.350 1.00 39.20 163 GLY A CA 1
ATOM 1294 C C . GLY A 1 164 ? -8.785 35.876 9.149 1.00 40.11 163 GLY A C 1
ATOM 1295 O O . GLY A 1 164 ? -7.651 35.624 8.742 1.00 42.33 163 GLY A O 1
ATOM 1304 N N . VAL A 1 166 ? -6.244 39.248 9.982 1.00 40.07 165 VAL A N 1
ATOM 1305 C CA . VAL A 1 166 ? -5.206 39.715 10.903 1.00 39.90 165 VAL A CA 1
ATOM 1306 C C . VAL A 1 166 ? -4.979 41.195 10.594 1.00 40.69 165 VAL A C 1
ATOM 1307 O O . VAL A 1 166 ? -4.513 41.522 9.515 1.00 39.50 165 VAL A O 1
ATOM 1311 N N . PHE A 1 167 ? -5.344 42.078 11.522 1.00 38.61 166 PHE A N 1
ATOM 1312 C CA . PHE A 1 167 ? -5.233 43.493 11.275 1.00 38.90 166 PHE A CA 1
ATOM 1313 C C . PHE A 1 167 ? -3.788 43.974 11.326 1.00 38.54 166 PHE A C 1
ATOM 1314 O O . PHE A 1 167 ? -2.966 43.462 12.093 1.00 41.25 166 PHE A O 1
ATOM 1322 N N . ALA A 1 168 ? -3.497 44.949 10.468 1.00 37.48 167 ALA A N 1
ATOM 1323 C CA . ALA A 1 168 ? -2.189 45.560 10.327 1.00 36.70 167 ALA A CA 1
ATOM 1324 C C . ALA A 1 168 ? -1.928 46.542 11.466 1.00 36.92 167 ALA A C 1
ATOM 1325 O O . ALA A 1 168 ? -2.843 47.176 11.975 1.00 38.73 167 ALA A O 1
ATOM 1327 N N . PRO A 1 169 ? -0.661 46.696 11.861 1.00 37.58 168 PRO A N 1
ATOM 1328 C CA . PRO A 1 169 ? -0.341 47.539 12.996 1.00 36.69 168 PRO A CA 1
ATOM 1329 C C . PRO A 1 169 ? -0.694 49.018 12.798 1.00 39.04 168 PRO A C 1
ATOM 1330 O O . PRO A 1 169 ? -1.245 49.614 13.716 1.00 38.02 168 PRO A O 1
ATOM 1334 N N . GLU A 1 170 ? -0.407 49.595 11.624 1.00 38.09 169 GLU A N 1
ATOM 1335 C CA . GLU A 1 170 ? -0.720 51.004 11.396 1.00 38.75 169 GLU A CA 1
ATOM 1336 C C . GLU A 1 170 ? -2.228 51.253 11.365 1.00 39.85 169 GLU A C 1
ATOM 1337 O O . GLU A 1 170 ? -2.680 52.351 11.695 1.00 37.91 169 GLU A O 1
ATOM 1343 N N . TRP A 1 171 ? -2.994 50.229 10.992 1.00 38.25 170 TRP A N 1
ATOM 1344 C CA . TRP A 1 171 ? -4.463 50.300 11.035 1.00 38.32 170 TRP A CA 1
ATOM 1345 C C . TRP A 1 171 ? -4.981 50.337 12.489 1.00 38.84 170 TRP A C 1
ATOM 1346 O O . TRP A 1 171 ? -5.835 51.164 12.865 1.00 38.10 170 TRP A O 1
ATOM 1357 N N . LEU A 1 172 ? -4.433 49.463 13.326 1.00 37.90 171 LEU A N 1
ATOM 1358 C CA . LEU A 1 172 ? -4.771 49.473 14.743 1.00 38.19 171 LEU A CA 1
ATOM 1359 C C . LEU A 1 172 ? -4.350 50.801 15.363 1.00 38.47 171 LEU A C 1
ATOM 1360 O O . LEU A 1 172 ? -5.027 51.367 16.199 1.00 38.69 171 LEU A O 1
ATOM 1365 N N . ASN A 1 173 ? -3.234 51.331 14.916 1.00 39.67 172 ASN A N 1
ATOM 1366 C CA . ASN A 1 173 ? -2.786 52.610 15.451 1.00 38.57 172 ASN A CA 1
ATOM 1367 C C . ASN A 1 173 ? -3.791 53.740 15.166 1.00 38.96 172 ASN A C 1
ATOM 1368 O O . ASN A 1 173 ? -4.190 54.476 16.076 1.00 39.87 172 ASN A O 1
ATOM 1373 N N . GLU A 1 174 ? -4.213 53.871 13.915 1.00 36.58 173 GLU A N 1
ATOM 1374 C CA . GLU A 1 174 ? -5.226 54.862 13.561 1.00 38.91 173 GLU A CA 1
ATOM 1375 C C . GLU A 1 174 ? -6.615 54.598 14.222 1.00 38.58 173 GLU A C 1
ATOM 1376 O O . GLU A 1 174 ? -7.296 55.549 14.651 1.00 37.32 173 GLU A O 1
ATOM 1382 N N . LEU A 1 175 ? -7.025 53.338 14.329 1.00 39.80 174 LEU A N 1
ATOM 1383 C CA . LEU A 1 175 ? -8.260 53.014 15.035 1.00 39.85 174 LEU A CA 1
ATOM 1384 C C . LEU A 1 175 ? -8.223 53.562 16.461 1.00 38.63 174 LEU A C 1
ATOM 1385 O O . LEU A 1 175 ? -9.202 54.122 16.938 1.00 38.91 174 LEU A O 1
ATOM 1390 N N . CYS A 1 176 ? -7.098 53.384 17.151 1.00 39.17 175 CYS A N 1
ATOM 1391 C CA . CYS A 1 176 ? -7.009 53.835 18.532 1.00 37.36 175 CYS A CA 1
ATOM 1392 C C . CYS A 1 176 ? -6.954 55.337 18.654 1.00 37.26 175 CYS A C 1
ATOM 1393 O O . CYS A 1 176 ? -7.538 55.883 19.572 1.00 39.14 175 CYS A O 1
ATOM 1396 N N . ASP A 1 177 ? -6.271 56.017 17.725 1.00 38.08 176 ASP A N 1
ATOM 1397 C CA . ASP A 1 177 ? -6.286 57.477 17.672 1.00 37.23 176 ASP A CA 1
ATOM 1398 C C . ASP A 1 177 ? -7.714 57.995 17.465 1.00 38.01 176 ASP A C 1
ATOM 1399 O O . ASP A 1 177 ? -8.125 58.951 18.116 1.00 38.52 176 ASP A O 1
ATOM 1404 N N . LEU A 1 178 ? -8.450 57.358 16.547 1.00 39.03 177 LEU A N 1
ATOM 1405 C CA . LEU A 1 178 ? -9.857 57.700 16.249 1.00 38.21 177 LEU A CA 1
ATOM 1406 C C . LEU A 1 178 ? -10.718 57.524 17.491 1.00 38.62 177 LEU A C 1
ATOM 1407 O O . LEU A 1 178 ? -11.438 58.427 17.879 1.00 37.03 177 LEU A O 1
ATOM 1412 N N . ALA A 1 179 ? -10.642 56.352 18.121 1.00 37.77 178 ALA A N 1
ATOM 1413 C CA . ALA A 1 179 ? -11.375 56.119 19.368 1.00 38.86 178 ALA A CA 1
ATOM 1414 C C . ALA A 1 179 ? -11.101 57.185 20.422 1.00 39.42 178 ALA A C 1
ATOM 1415 O O . ALA A 1 179 ? -12.025 57.693 21.076 1.00 40.28 178 ALA A O 1
ATOM 1417 N N . HIS A 1 180 ? -9.836 57.543 20.579 1.00 39.35 179 HIS A N 1
ATOM 1418 C CA . HIS A 1 180 ? -9.456 58.557 21.548 1.00 40.89 179 HIS A CA 1
ATOM 1419 C C . HIS A 1 180 ? -10.082 59.930 21.244 1.00 39.96 179 HIS A C 1
ATOM 1420 O O . HIS A 1 180 ? -10.497 60.647 22.148 1.00 38.21 179 HIS A O 1
ATOM 1427 N N . ARG A 1 181 ? -10.149 60.300 19.968 1.00 40.12 180 ARG A N 1
ATOM 1428 C CA . ARG A 1 181 ? -10.800 61.551 19.586 1.00 39.67 180 ARG A CA 1
ATOM 1429 C C . ARG A 1 181 ? -12.275 61.594 19.965 1.00 40.01 180 ARG A C 1
ATOM 1430 O O . ARG A 1 181 ? -12.828 62.664 20.090 1.00 39.05 180 ARG A O 1
ATOM 1438 N N . TYR A 1 182 ? -12.908 60.435 20.119 1.00 40.16 181 TYR A N 1
ATOM 1439 C CA . TYR A 1 182 ? -14.301 60.366 20.512 1.00 39.89 181 TYR A CA 1
ATOM 1440 C C . TYR A 1 182 ? -14.513 59.813 21.929 1.00 39.23 181 TYR A C 1
ATOM 1441 O O . TYR A 1 182 ? -15.624 59.384 22.258 1.00 39.72 181 TYR A O 1
ATOM 1450 N N A ASP A 1 183 ? -13.470 59.839 22.759 0.50 38.62 182 ASP A N 1
ATOM 1451 N N B ASP A 1 183 ? -13.473 59.849 22.759 0.50 38.64 182 ASP A N 1
ATOM 1452 C CA A ASP A 1 183 ? -13.541 59.332 24.138 0.50 38.56 182 ASP A CA 1
ATOM 1453 C CA B ASP A 1 183 ? -13.554 59.312 24.118 0.50 38.54 182 ASP A CA 1
ATOM 1454 C C A ASP A 1 183 ? -14.106 57.902 24.194 0.50 38.24 182 ASP A C 1
ATOM 1455 C C B ASP A 1 183 ? -14.182 57.927 24.128 0.50 38.15 182 ASP A C 1
ATOM 1456 O O A ASP A 1 183 ? -14.871 57.556 25.094 0.50 38.02 182 ASP A O 1
ATOM 1457 O O B ASP A 1 183 ? -15.093 57.651 24.902 0.50 37.76 182 ASP A O 1
ATOM 1466 N N . ALA A 1 184 ? -13.693 57.068 23.248 1.00 37.86 183 ALA A N 1
ATOM 1467 C CA . ALA A 1 184 ? -14.199 55.694 23.138 1.00 38.06 183 ALA A CA 1
ATOM 1468 C C . ALA A 1 184 ? -13.131 54.651 23.512 1.00 39.79 183 ALA A C 1
ATOM 1469 O O . ALA A 1 184 ? -11.916 54.919 23.448 1.00 40.39 183 ALA A O 1
ATOM 1471 N N . ARG A 1 185 ? -13.584 53.450 23.868 1.00 39.20 184 ARG A N 1
ATOM 1472 C CA . ARG A 1 185 ? -12.680 52.366 24.190 1.00 40.45 184 ARG A CA 1
ATOM 1473 C C . ARG A 1 185 ? -12.641 51.343 23.042 1.00 40.54 184 ARG A C 1
ATOM 1474 O O . ARG A 1 185 ? -13.621 51.178 22.340 1.00 38.46 184 ARG A O 1
ATOM 1482 N N . VAL A 1 186 ? -11.513 50.653 22.879 1.00 40.15 185 VAL A N 1
ATOM 1483 C CA . VAL A 1 186 ? -11.396 49.544 21.938 1.00 37.96 185 VAL A CA 1
ATOM 1484 C C . VAL A 1 186 ? -11.254 48.264 22.769 1.00 38.95 185 VAL A C 1
ATOM 1485 O O . VAL A 1 186 ? -10.272 48.078 23.522 1.00 38.97 185 VAL A O 1
ATOM 1489 N N . LEU A 1 187 ? -12.252 47.397 22.652 1.00 37.20 186 LEU A N 1
ATOM 1490 C CA . LEU A 1 187 ? -12.327 46.158 23.420 1.00 37.51 186 LEU A CA 1
ATOM 1491 C C . LEU A 1 187 ? -11.873 45.080 22.467 1.00 39.17 186 LEU A C 1
ATOM 1492 O O . LEU A 1 187 ? -12.597 44.706 21.558 1.00 39.32 186 LEU A O 1
ATOM 1497 N N . VAL A 1 188 ? -10.618 44.664 22.621 1.00 39.30 187 VAL A N 1
ATOM 1498 C CA . VAL A 1 188 ? -9.975 43.764 21.679 1.00 39.64 187 VAL A CA 1
ATOM 1499 C C 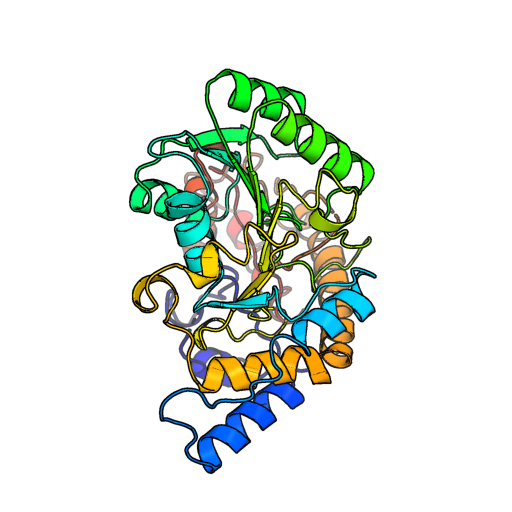. VAL A 1 188 ? -10.048 42.320 22.165 1.00 39.57 187 VAL A C 1
ATOM 1500 O O . VAL A 1 188 ? -9.496 41.985 23.218 1.00 42.27 187 VAL A O 1
ATOM 1504 N N . ASP A 1 189 ? -10.736 41.490 21.389 1.00 40.14 188 ASP A N 1
ATOM 1505 C CA . ASP A 1 189 ? -10.901 40.070 21.664 1.00 39.97 188 ASP A CA 1
ATOM 1506 C C . ASP A 1 189 ? -9.807 39.315 20.880 1.00 39.63 188 ASP A C 1
ATOM 1507 O O . ASP A 1 189 ? -9.874 39.184 19.663 1.00 39.00 188 ASP A O 1
ATOM 1512 N N . GLU A 1 190 ? -8.758 38.885 21.591 1.00 42.09 189 GLU A N 1
ATOM 1513 C CA . GLU A 1 190 ? -7.586 38.229 20.984 1.00 39.52 189 GLU A CA 1
ATOM 1514 C C . GLU A 1 190 ? -7.558 36.726 21.253 1.00 38.99 189 GLU A C 1
ATOM 1515 O O . GLU A 1 190 ? -6.482 36.124 21.297 1.00 39.19 189 GLU A O 1
ATOM 1521 N N . ILE A 1 191 ? -8.722 36.112 21.442 1.00 40.88 190 ILE A N 1
ATOM 1522 C CA . ILE A 1 191 ? -8.766 34.657 21.731 1.00 39.27 190 ILE A CA 1
ATOM 1523 C C . ILE A 1 191 ? -8.156 33.797 20.626 1.00 40.67 190 ILE A C 1
ATOM 1524 O O . ILE A 1 191 ? -7.626 32.708 20.924 1.00 40.16 190 ILE A O 1
ATOM 1529 N N . HIS A 1 192 ? -8.184 34.272 19.373 1.00 36.43 191 HIS A N 1
ATOM 1530 C CA . HIS A 1 192 ? -7.622 33.499 18.256 1.00 38.49 191 HIS A CA 1
ATOM 1531 C C . HIS A 1 192 ? -6.181 33.856 17.925 1.00 37.33 191 HIS A C 1
ATOM 1532 O O . HIS A 1 192 ? -5.613 33.276 17.023 1.00 38.98 191 HIS A O 1
ATOM 1539 N N . ALA A 1 193 ? -5.580 34.772 18.684 1.00 39.45 192 ALA A N 1
ATOM 1540 C CA . ALA A 1 193 ? -4.229 35.277 18.368 1.00 39.48 192 ALA A CA 1
ATOM 1541 C C . ALA A 1 193 ? -3.120 34.224 18.290 1.00 40.85 192 ALA A C 1
ATOM 1542 O O . ALA A 1 193 ? -2.203 34.390 17.504 1.00 37.91 192 ALA A O 1
ATOM 1544 N N . PRO A 1 194 ? -3.169 33.170 19.122 1.00 40.82 193 PRO A N 1
ATOM 1545 C CA . PRO A 1 194 ? -2.166 32.120 18.960 1.00 40.28 193 PRO A CA 1
ATOM 1546 C C . PRO A 1 194 ? -2.253 31.379 17.637 1.00 41.39 193 PRO A C 1
ATOM 1547 O O . PRO A 1 194 ? -1.286 30.750 17.223 1.00 40.38 193 PRO A O 1
ATOM 1551 N N . LEU A 1 195 ? -3.372 31.528 16.935 1.00 42.48 194 LEU A N 1
ATOM 1552 C CA . LEU A 1 195 ? -3.639 30.716 15.750 1.00 41.05 194 LEU A CA 1
ATOM 1553 C C . LEU A 1 195 ? -3.451 31.431 14.412 1.00 40.37 194 LEU A C 1
ATOM 1554 O O . LEU A 1 195 ? -4.136 31.128 13.450 1.00 42.09 194 LEU A O 1
ATOM 1559 N N . VAL A 1 196 ? -2.468 32.328 14.313 1.00 42.80 195 VAL A N 1
ATOM 1560 C CA . VAL A 1 196 ? -2.158 32.959 13.046 1.00 40.29 195 VAL A CA 1
ATOM 1561 C C . VAL A 1 196 ? -1.237 32.040 12.252 1.00 46.49 195 VAL A C 1
ATOM 1562 O O . VAL A 1 196 ? -0.206 31.594 12.772 1.00 47.84 195 VAL A O 1
ATOM 1566 N N . PHE A 1 197 ? -1.581 31.746 11.001 1.00 45.29 196 PHE A N 1
ATOM 1567 C CA . PHE A 1 197 ? -0.733 30.863 10.185 1.00 44.58 196 PHE A CA 1
ATOM 1568 C C . PHE A 1 197 ? -0.155 31.537 8.933 1.00 46.29 196 PHE A C 1
ATOM 1569 O O . PHE A 1 197 ? 0.652 30.961 8.242 1.00 48.53 196 PHE A O 1
ATOM 1577 N N . ASP A 1 198 ? -0.550 32.772 8.658 1.00 48.67 197 ASP A N 1
ATOM 1578 C CA . ASP A 1 198 ? -0.004 33.518 7.533 1.00 49.64 197 ASP A CA 1
ATOM 1579 C C . ASP A 1 198 ? -0.023 34.982 7.908 1.00 50.76 197 ASP A C 1
ATOM 1580 O O . ASP A 1 198 ? -0.985 35.675 7.663 1.00 56.59 197 ASP A O 1
ATOM 1585 N N . GLY A 1 199 ? 1.062 35.434 8.518 1.00 50.51 198 GLY A N 1
ATOM 1586 C CA . GLY A 1 199 ? 1.223 36.818 8.922 1.00 49.89 198 GLY A CA 1
ATOM 1587 C C . GLY A 1 199 ? 1.664 36.833 10.371 1.00 46.36 198 GLY A C 1
ATOM 1588 O O . GLY A 1 199 ? 2.177 35.841 10.872 1.00 43.52 198 GLY A O 1
ATOM 1589 N N . GLN A 1 200 ? 1.491 37.968 11.031 1.00 44.41 199 GLN A N 1
ATOM 1590 C CA . GLN A 1 200 ? 1.837 38.084 12.433 1.00 42.41 199 GLN A CA 1
ATOM 1591 C C . GLN A 1 200 ? 0.769 38.852 13.200 1.00 40.29 199 GLN A C 1
ATOM 1592 O O . GLN A 1 200 ? 0.270 39.869 12.746 1.00 41.94 199 GLN A O 1
ATOM 1595 N N . HIS A 1 201 ? 0.426 38.363 14.383 1.00 38.68 200 HIS A N 1
ATOM 1596 C CA . HIS A 1 201 ? -0.504 39.056 15.243 1.00 37.56 200 HIS A CA 1
ATOM 1597 C C . HIS A 1 201 ? 0.177 40.283 15.806 1.00 39.28 200 HIS A C 1
ATOM 1598 O O . HIS A 1 201 ? 1.306 40.178 16.286 1.00 39.37 200 HIS A O 1
ATOM 1605 N N . THR A 1 202 ? -0.516 41.426 15.760 1.00 39.22 201 THR A N 1
ATOM 1606 C CA . THR A 1 202 ? -0.102 42.620 16.481 1.00 37.95 201 THR A CA 1
ATOM 1607 C C . THR A 1 202 ? -1.049 42.821 17.661 1.00 38.98 201 THR A C 1
ATOM 1608 O O . THR A 1 202 ? -2.287 42.782 17.496 1.00 37.06 201 THR A O 1
ATOM 1612 N N . VAL A 1 203 ? -0.481 43.032 18.852 1.00 37.92 202 VAL A N 1
ATOM 1613 C CA . VAL A 1 203 ? -1.276 43.441 20.013 1.00 35.18 202 VAL A CA 1
ATOM 1614 C C . VAL A 1 203 ? -1.577 44.946 19.907 1.00 38.41 202 VAL A C 1
ATOM 1615 O O . VAL A 1 203 ? -0.681 45.789 20.028 1.00 39.37 202 VAL A O 1
ATOM 1619 N N . ALA A 1 204 ? -2.838 45.276 19.656 1.00 36.43 203 ALA A N 1
ATOM 1620 C CA . ALA A 1 204 ? -3.280 46.672 19.454 1.00 37.73 203 ALA A CA 1
ATOM 1621 C C . ALA A 1 204 ? -2.839 47.583 20.596 1.00 36.27 203 ALA A C 1
ATOM 1622 O O . ALA A 1 204 ? -2.351 48.700 20.375 1.00 35.85 203 ALA A O 1
ATOM 1624 N N . ALA A 1 205 ? -2.956 47.082 21.823 1.00 35.65 204 ALA A N 1
ATOM 1625 C CA . ALA A 1 205 ? -2.630 47.854 23.011 1.00 36.59 204 ALA A CA 1
ATOM 1626 C C . ALA A 1 205 ? -1.188 48.344 23.022 1.00 39.46 204 ALA A C 1
ATOM 1627 O O . ALA A 1 205 ? -0.859 49.308 23.727 1.00 41.99 204 ALA A O 1
ATOM 1629 N N . GLY A 1 206 ? -0.321 47.723 22.227 1.00 40.08 205 GLY A N 1
ATOM 1630 C CA . GLY A 1 206 ? 1.088 48.110 22.234 1.00 39.57 205 GLY A CA 1
ATOM 1631 C C . GLY A 1 206 ? 1.569 48.943 21.065 1.00 38.02 205 GLY A C 1
ATOM 1632 O O . GLY A 1 206 ? 2.781 49.269 20.991 1.00 40.53 205 GLY A O 1
ATOM 1633 N N . VAL A 1 207 ? 0.678 49.327 20.148 1.00 37.01 206 VAL A N 1
ATOM 1634 C CA . VAL A 1 207 ? 1.144 50.074 18.970 1.00 37.60 206 VAL A CA 1
ATOM 1635 C C . VAL A 1 207 ? 1.433 51.554 19.257 1.00 40.00 206 VAL A C 1
ATOM 1636 O O . VAL A 1 207 ? 2.079 52.207 18.456 1.00 39.88 206 VAL A O 1
ATOM 1640 N N . SER A 1 208 ? 0.918 52.091 20.359 1.00 39.79 207 SER A N 1
ATOM 1641 C CA . SER A 1 208 ? 1.181 53.482 20.721 1.00 40.23 207 SER A CA 1
ATOM 1642 C C . SER A 1 208 ? 0.780 53.712 22.153 1.00 38.37 207 SER A C 1
ATOM 1643 O O . SER A 1 208 ? 0.122 52.883 22.773 1.00 38.55 207 SER A O 1
ATOM 1646 N N . ASP A 1 209 ? 1.163 54.862 22.668 1.00 39.04 208 ASP A N 1
ATOM 1647 C CA . ASP A 1 209 ? 0.741 55.295 23.988 1.00 41.22 208 ASP A CA 1
ATOM 1648 C C . ASP A 1 209 ? -0.762 55.558 24.017 1.00 40.79 208 ASP A C 1
ATOM 1649 O O . ASP A 1 209 ? -1.417 55.264 25.004 1.00 41.12 208 ASP A O 1
ATOM 1654 N N . THR A 1 210 ? -1.313 56.090 22.922 1.00 40.69 209 THR A N 1
ATOM 1655 C CA . THR A 1 210 ? -2.752 56.299 22.810 1.00 39.24 209 THR A CA 1
ATOM 1656 C C . THR A 1 210 ? -3.470 54.922 22.886 1.00 37.97 209 THR A C 1
ATOM 1657 O O . THR A 1 210 ? -4.386 54.744 23.685 1.00 36.82 209 THR A O 1
ATOM 1661 N N . ALA A 1 211 ? -2.999 53.946 22.117 1.00 36.58 210 ALA A N 1
ATOM 1662 C CA . ALA A 1 211 ? -3.540 52.584 22.146 1.00 37.71 210 ALA A CA 1
ATOM 1663 C C . ALA A 1 211 ? -3.524 51.970 23.538 1.00 37.00 210 ALA A C 1
ATOM 1664 O O . ALA A 1 211 ? -4.499 51.327 23.939 1.00 41.25 210 ALA A O 1
ATOM 1666 N N . ALA A 1 212 ? -2.424 52.159 24.271 1.00 38.49 211 ALA A N 1
ATOM 1667 C CA . ALA A 1 212 ? -2.307 51.653 25.643 1.00 38.30 211 ALA A CA 1
ATOM 1668 C C . ALA A 1 212 ? -3.443 52.205 26.519 1.00 40.31 211 ALA A C 1
ATOM 1669 O O . ALA A 1 212 ? -4.003 51.489 27.357 1.00 38.89 211 ALA A O 1
ATOM 1671 N N A SER A 1 213 ? -3.809 53.463 26.296 0.50 39.68 212 SER A N 1
ATOM 1672 N N B SER A 1 213 ? -3.801 53.468 26.273 0.50 39.55 212 SER A N 1
ATOM 1673 C CA A SER A 1 213 ? -4.893 54.077 27.058 0.50 40.03 212 SER A CA 1
ATOM 1674 C CA B SER A 1 213 ? -4.855 54.149 27.031 0.50 39.76 212 SER A CA 1
ATOM 1675 C C A SER A 1 213 ? -6.283 53.631 26.630 0.50 40.46 212 SER A C 1
ATOM 1676 C C B SER A 1 213 ? -6.288 53.868 26.582 0.50 40.65 212 SER A C 1
ATOM 1677 O O A SER A 1 213 ? -7.156 53.426 27.476 0.50 39.44 212 SER A O 1
ATOM 1678 O O B SER A 1 213 ? -7.212 54.080 27.377 0.50 40.70 212 SER A O 1
ATOM 1683 N N . VAL A 1 214 ? -6.493 53.433 25.334 1.00 41.22 213 VAL A N 1
ATOM 1684 C CA . VAL A 1 214 ? -7.857 53.153 24.853 1.00 39.06 213 VAL A CA 1
ATOM 1685 C C . VAL A 1 214 ? -8.256 51.688 24.825 1.00 38.84 213 VAL A C 1
ATOM 1686 O O . VAL A 1 214 ? -9.438 51.390 24.938 1.00 37.30 213 VAL A O 1
ATOM 1690 N N . CYS A 1 215 ? -7.288 50.785 24.689 1.00 38.67 214 CYS A N 1
ATOM 1691 C CA . CYS A 1 215 ? -7.582 49.371 24.632 1.00 36.32 214 CYS A CA 1
ATOM 1692 C C . CYS A 1 215 ? -7.774 48.689 25.973 1.00 37.09 214 CYS A C 1
ATOM 1693 O O . CYS A 1 215 ? -7.149 49.047 26.984 1.00 36.10 214 CYS A O 1
ATOM 1696 N N . ILE A 1 216 ? -8.640 47.664 25.942 1.00 37.92 215 ILE A N 1
ATOM 1697 C CA . ILE A 1 216 ? -8.755 46.659 27.010 1.00 36.58 215 ILE A CA 1
ATOM 1698 C C . ILE A 1 216 ? -8.643 45.354 26.217 1.00 39.74 215 ILE A C 1
ATOM 1699 O O . ILE A 1 216 ? -9.358 45.163 25.236 1.00 40.40 215 ILE A O 1
ATOM 1704 N N . THR A 1 217 ? -7.706 44.498 26.593 1.00 38.63 216 THR A N 1
ATOM 1705 C CA . THR A 1 217 ? -7.379 43.309 25.787 1.00 38.50 216 THR A CA 1
ATOM 1706 C C . THR A 1 217 ? -7.807 42.059 26.514 1.00 40.55 216 THR A C 1
ATOM 1707 O O . THR A 1 217 ? -7.470 41.875 27.697 1.00 38.59 216 THR A O 1
ATOM 1711 N N . ILE A 1 218 ? -8.548 41.185 25.817 1.00 40.50 217 ILE A N 1
ATOM 1712 C CA . ILE A 1 218 ? -9.123 39.991 26.454 1.00 39.61 217 ILE A CA 1
ATOM 1713 C C . ILE A 1 218 ? -8.775 38.746 25.614 1.00 37.79 217 ILE A C 1
ATOM 1714 O O . ILE A 1 218 ? -8.957 38.726 24.394 1.00 35.07 217 ILE A O 1
ATOM 1719 N N . THR A 1 219 ? -8.253 37.723 26.283 1.00 37.87 218 THR A N 1
ATOM 1720 C CA . THR A 1 219 ? -7.803 36.496 25.610 1.00 38.80 218 THR A CA 1
ATOM 1721 C C . THR A 1 219 ? -7.959 35.274 26.517 1.00 41.02 218 THR A C 1
ATOM 1722 O O . THR A 1 219 ? -8.386 35.381 27.679 1.00 42.42 218 THR A O 1
ATOM 1726 N N . ALA A 1 220 ? -7.646 34.106 25.952 1.00 40.30 219 ALA A N 1
ATOM 1727 C CA . ALA A 1 220 ? -7.635 32.833 26.684 1.00 41.43 219 ALA A CA 1
ATOM 1728 C C . ALA A 1 220 ? -6.883 31.828 25.856 1.00 41.40 219 ALA A C 1
ATOM 1729 O O . ALA A 1 220 ? -6.725 32.024 24.645 1.00 41.49 219 ALA A O 1
ATOM 1731 N N . PRO A 1 221 ? -6.375 30.759 26.500 1.00 40.96 220 PRO A N 1
ATOM 1732 C CA . PRO A 1 221 ? -5.778 29.634 25.789 1.00 42.22 220 PRO A CA 1
ATOM 1733 C C . PRO A 1 221 ? -6.826 28.621 25.357 1.00 40.36 220 PRO A C 1
ATOM 1734 O O . PRO A 1 221 ? -6.510 27.609 24.757 1.00 39.13 220 PRO A O 1
ATOM 1738 N N . SER A 1 222 ? -8.087 28.915 25.614 1.00 40.67 221 SER A N 1
ATOM 1739 C CA . SER A 1 222 ? -9.145 27.981 25.347 1.00 39.64 221 SER A CA 1
ATOM 1740 C C . SER A 1 222 ? -9.332 27.540 23.869 1.00 41.99 221 SER A C 1
ATOM 1741 O O . SER A 1 222 ? -9.727 26.397 23.617 1.00 42.05 221 SER A O 1
ATOM 1768 N N . ALA A 1 224 ? -6.885 27.769 21.247 1.00 40.67 223 ALA A N 1
ATOM 1769 C CA . ALA A 1 224 ? -5.666 27.182 20.728 1.00 41.26 223 ALA A CA 1
ATOM 1770 C C . ALA A 1 224 ? -5.303 25.844 21.389 1.00 41.32 223 ALA A C 1
ATOM 1771 O O . ALA A 1 224 ? -4.615 25.007 20.787 1.00 41.75 223 ALA A O 1
ATOM 1773 N N . TRP A 1 225 ? -5.727 25.657 22.628 1.00 40.30 224 TRP A N 1
ATOM 1774 C CA . TRP A 1 225 ? -5.399 24.439 23.340 1.00 39.66 224 TRP A CA 1
ATOM 1775 C C . TRP A 1 225 ? -6.652 23.674 23.779 1.00 40.57 224 TRP A C 1
ATOM 1776 O O . TRP A 1 225 ? -6.563 22.708 24.525 1.00 40.12 224 TRP A O 1
ATOM 1787 N N . ASN A 1 226 ? -7.816 24.122 23.308 1.00 39.28 225 ASN A N 1
ATOM 1788 C CA . ASN A 1 226 ? -9.041 23.373 23.417 1.00 40.39 225 ASN A CA 1
ATOM 1789 C C . ASN A 1 226 ? -9.445 22.974 24.841 1.00 41.90 225 ASN A C 1
ATOM 1790 O O . ASN A 1 226 ? -9.660 21.777 25.155 1.00 39.60 225 ASN A O 1
ATOM 1795 N N . ILE A 1 227 ? -9.619 24.006 25.674 1.00 41.99 226 ILE A N 1
ATOM 1796 C CA . ILE A 1 227 ? -10.018 23.825 27.062 1.00 41.74 226 ILE A CA 1
ATOM 1797 C C . ILE A 1 227 ? -11.148 24.783 27.474 1.00 40.82 226 ILE A C 1
ATOM 1798 O O . ILE A 1 227 ? -11.243 25.175 28.623 1.00 41.33 226 ILE A O 1
ATOM 1803 N N . ALA A 1 228 ? -12.042 25.111 26.545 1.00 40.24 227 ALA A N 1
ATOM 1804 C CA . ALA A 1 228 ? -13.139 26.062 26.800 1.00 41.02 227 ALA A CA 1
ATOM 1805 C C . ALA A 1 228 ? -13.971 25.663 28.003 1.00 39.58 227 ALA A C 1
ATOM 1806 O O . ALA A 1 228 ? -14.419 26.519 28.771 1.00 42.96 227 ALA A O 1
ATOM 1808 N N . GLY A 1 229 ? -14.168 24.381 28.220 1.00 40.30 228 GLY A N 1
ATOM 1809 C CA . GLY A 1 229 ? -15.014 23.973 29.330 1.00 40.47 228 GLY A CA 1
ATOM 1810 C C . GLY A 1 229 ? -14.375 24.100 30.700 1.00 38.16 228 GLY A C 1
ATOM 1811 O O . GLY A 1 229 ? -15.029 23.826 31.698 1.00 36.23 228 GLY A O 1
ATOM 1812 N N . LEU A 1 230 ? -13.094 24.476 30.758 1.00 39.43 229 LEU A N 1
ATOM 1813 C CA . LEU A 1 230 ? -12.397 24.606 32.020 1.00 40.69 229 LEU A CA 1
ATOM 1814 C C . LEU A 1 230 ? -12.450 26.012 32.600 1.00 42.34 229 LEU A C 1
ATOM 1815 O O . LEU A 1 230 ? -11.996 26.239 33.725 1.00 43.59 229 LEU A O 1
ATOM 1820 N N . LYS A 1 231 ? -13.028 26.952 31.866 1.00 42.36 230 LYS A N 1
ATOM 1821 C CA . LYS A 1 231 ? -13.272 28.289 32.411 1.00 42.09 230 LYS A CA 1
ATOM 1822 C C . LYS A 1 231 ? -12.047 29.048 32.990 1.00 41.75 230 LYS A C 1
ATOM 1823 O O . LYS A 1 231 ? -11.904 29.240 34.215 1.00 41.86 230 LYS A O 1
ATOM 1829 N N . CYS A 1 232 ? -11.185 29.515 32.097 1.00 38.46 231 CYS A N 1
ATOM 1830 C CA . CYS A 1 232 ? -10.100 30.388 32.494 1.00 38.74 231 CYS A CA 1
ATOM 1831 C C . CYS A 1 232 ? -9.674 31.232 31.325 1.00 39.73 231 CYS A C 1
ATOM 1832 O O . CYS A 1 232 ? -9.191 30.724 30.340 1.00 42.46 231 CYS A O 1
ATOM 1835 N N . ALA A 1 233 ? -9.854 32.537 31.454 1.00 37.50 232 ALA A N 1
ATOM 1836 C CA . ALA A 1 233 ? -9.442 33.479 30.456 1.00 37.44 232 ALA A CA 1
ATOM 1837 C C . ALA A 1 233 ? -8.695 34.581 31.199 1.00 37.60 232 ALA A C 1
ATOM 1838 O O . ALA A 1 233 ? -8.614 34.598 32.446 1.00 38.61 232 ALA A O 1
ATOM 1840 N N . GLN A 1 234 ? -8.146 35.501 30.434 1.00 36.76 233 GLN A N 1
ATOM 1841 C CA . GLN A 1 234 ? -7.334 36.582 30.984 1.00 38.47 233 GLN A CA 1
ATOM 1842 C C . GLN A 1 234 ? -7.764 37.934 30.454 1.00 38.86 233 GLN A C 1
ATOM 1843 O O . GLN A 1 234 ? -8.060 38.083 29.277 1.00 40.72 233 GLN A O 1
ATOM 1849 N N . ILE A 1 235 ? -7.791 38.901 31.355 1.00 38.69 234 ILE A N 1
ATOM 1850 C CA . ILE A 1 235 ? -7.995 40.293 31.009 1.00 38.69 234 ILE A CA 1
ATOM 1851 C C . ILE A 1 235 ? -6.641 40.993 31.190 1.00 38.92 234 ILE A C 1
ATOM 1852 O O . ILE A 1 235 ? -5.984 40.896 32.244 1.00 36.15 234 ILE A O 1
ATOM 1857 N N . ILE A 1 236 ? -6.206 41.640 30.118 1.00 40.15 235 ILE A N 1
ATOM 1858 C CA . ILE A 1 236 ? -4.908 42.284 30.063 1.00 40.51 235 ILE A CA 1
ATOM 1859 C C . ILE A 1 236 ? -5.080 43.786 29.945 1.00 39.68 235 ILE A C 1
ATOM 1860 O O . ILE A 1 236 ? -5.388 44.315 28.880 1.00 40.37 235 ILE A O 1
ATOM 1865 N N . PHE A 1 237 ? -4.872 44.494 31.041 1.00 38.87 236 PHE A N 1
ATOM 1866 C CA . PHE A 1 237 ? -4.962 45.948 31.000 1.00 39.18 236 PHE A CA 1
ATOM 1867 C C . PHE A 1 237 ? -3.636 46.549 30.540 1.00 40.99 236 PHE A C 1
ATOM 1868 O O . PHE A 1 237 ? -2.570 45.943 30.686 1.00 39.97 236 PHE A O 1
ATOM 1876 N N . SER A 1 238 ? -3.703 47.734 29.952 1.00 42.04 237 SER A N 1
ATOM 1877 C CA . SER A 1 238 ? -2.493 48.365 29.423 1.00 39.68 237 SER A CA 1
ATOM 1878 C C . SER A 1 238 ? -2.229 49.767 29.977 1.00 41.72 237 SER A C 1
ATOM 1879 O O . SER A 1 238 ? -1.397 50.486 29.433 1.00 39.04 237 SER A O 1
ATOM 1882 N N . ASN A 1 239 ? -2.925 50.128 31.062 1.00 39.24 238 ASN A N 1
ATOM 1883 C CA . ASN A 1 239 ? -2.711 51.388 31.763 1.00 40.74 238 ASN A CA 1
ATOM 1884 C C . ASN A 1 239 ? -3.132 51.218 33.222 1.00 40.27 238 ASN A C 1
ATOM 1885 O O . ASN A 1 239 ? -3.992 50.381 33.529 1.00 39.44 238 ASN A O 1
ATOM 1890 N N . PRO A 1 240 ? -2.504 51.973 34.134 1.00 39.88 239 PRO A N 1
ATOM 1891 C CA . PRO A 1 240 ? -2.775 51.787 35.567 1.00 40.30 239 PRO A CA 1
ATOM 1892 C C . PRO A 1 240 ? -4.174 52.157 36.031 1.00 42.43 239 PRO A C 1
ATOM 1893 O O . PRO A 1 240 ? -4.666 51.578 36.994 1.00 41.28 239 PRO A O 1
ATOM 1897 N N . SER A 1 241 ? -4.825 53.087 35.345 1.00 41.92 240 SER A N 1
ATOM 1898 C CA . SER A 1 241 ? -6.135 53.525 35.794 1.00 43.87 240 SER A CA 1
ATOM 1899 C C . SER A 1 241 ? -7.156 52.407 35.576 1.00 42.08 240 SER A C 1
ATOM 1900 O O . SER A 1 241 ? -7.975 52.146 36.464 1.00 41.41 240 SER A O 1
ATOM 1903 N N . ASP A 1 242 ? -7.093 51.705 34.439 1.00 40.13 241 ASP A N 1
ATOM 1904 C CA . ASP A 1 242 ? -7.986 50.555 34.242 1.00 38.66 241 ASP A CA 1
ATOM 1905 C C . ASP A 1 242 ? -7.742 49.458 35.272 1.00 39.50 241 ASP A C 1
ATOM 1906 O O . ASP A 1 242 ? -8.686 48.825 35.771 1.00 38.86 241 ASP A O 1
ATOM 1911 N N . ALA A 1 243 ? -6.477 49.172 35.558 1.00 39.31 242 ALA A N 1
ATOM 1912 C CA . ALA A 1 243 ? -6.155 48.132 36.552 1.00 39.59 242 ALA A CA 1
ATOM 1913 C C . ALA A 1 243 ? -6.673 48.491 37.943 1.00 40.05 242 ALA A C 1
ATOM 1914 O O . ALA A 1 243 ? -7.180 47.633 38.667 1.00 39.71 242 ALA A O 1
ATOM 1916 N N A GLU A 1 244 ? -6.549 49.766 38.302 0.80 42.00 243 GLU A N 1
ATOM 1917 N N B GLU A 1 244 ? -6.569 49.756 38.337 0.20 40.00 243 GLU A N 1
ATOM 1918 C CA A GLU A 1 244 ? -7.071 50.254 39.567 0.80 43.87 243 GLU A CA 1
ATOM 1919 C CA B GLU A 1 244 ? -7.094 50.139 39.644 0.20 40.10 243 GLU A CA 1
ATOM 1920 C C A GLU A 1 244 ? -8.592 50.109 39.620 0.80 42.20 243 GLU A C 1
ATOM 1921 C C B GLU A 1 244 ? -8.623 50.111 39.646 0.20 40.19 243 GLU A C 1
ATOM 1922 O O A GLU A 1 244 ? -9.158 49.691 40.632 0.80 40.23 243 GLU A O 1
ATOM 1923 O O B GLU A 1 244 ? -9.231 49.774 40.663 0.20 39.61 243 GLU A O 1
ATOM 1934 N N . HIS A 1 245 ? -9.247 50.457 38.522 1.00 40.32 244 HIS A N 1
ATOM 1935 C CA . HIS A 1 245 ? -10.713 50.402 38.440 1.00 40.33 244 HIS A CA 1
ATOM 1936 C C . HIS A 1 245 ? -11.184 48.941 38.579 1.00 39.60 244 HIS A C 1
ATOM 1937 O O . HIS A 1 245 ? -12.114 48.643 39.319 1.00 41.72 244 HIS A O 1
ATOM 1944 N N . TRP A 1 246 ? -10.492 48.026 37.922 1.00 39.77 245 TRP A N 1
ATOM 1945 C CA . TRP A 1 246 ? -10.753 46.602 38.063 1.00 37.89 245 TRP A CA 1
ATOM 1946 C C . TRP A 1 246 ? -10.629 46.129 39.511 1.00 42.05 245 TRP A C 1
ATOM 1947 O O . TRP A 1 246 ? -11.513 45.430 40.050 1.00 41.28 245 TRP A O 1
ATOM 1958 N N . GLN A 1 247 ? -9.537 46.523 40.155 1.00 43.86 246 GLN A N 1
ATOM 1959 C CA . GLN A 1 247 ? -9.302 46.122 41.530 1.00 44.61 246 GLN A CA 1
ATOM 1960 C C . GLN A 1 247 ? -10.372 46.653 42.475 1.00 41.37 246 GLN A C 1
ATOM 1961 O O . GLN A 1 247 ? -10.692 46.004 43.461 1.00 44.06 246 GLN A O 1
ATOM 1967 N N . GLN A 1 248 ? -10.967 47.793 42.152 1.00 41.67 247 GLN A N 1
ATOM 1968 C CA . GLN A 1 248 ? -12.043 48.368 42.984 1.00 43.18 247 GLN A CA 1
ATOM 1969 C C . GLN A 1 248 ? -13.412 47.692 42.813 1.00 41.48 247 GLN A C 1
ATOM 1970 O O . GLN A 1 248 ? -14.325 47.947 43.596 1.00 38.96 247 GLN A O 1
ATOM 1976 N N . LEU A 1 249 ? -13.574 46.869 41.784 1.00 38.58 248 LEU A N 1
ATOM 1977 C CA . LEU A 1 249 ? -14.829 46.170 41.571 1.00 40.14 248 LEU A CA 1
ATOM 1978 C C . LEU A 1 249 ? -15.049 45.125 42.652 1.00 40.43 248 LEU A C 1
ATOM 1979 O O . LEU A 1 249 ? -14.084 44.529 43.133 1.00 39.91 248 LEU A O 1
ATOM 1984 N N . SER A 1 250 ? -16.310 44.926 43.039 1.00 39.15 249 SER A N 1
ATOM 1985 C CA . SER A 1 250 ? -16.653 43.846 43.943 1.00 40.47 249 SER A CA 1
ATOM 1986 C C . SER A 1 250 ? -16.111 42.508 43.418 1.00 39.39 249 SER A C 1
ATOM 1987 O O . SER A 1 250 ? -16.184 42.198 42.215 1.00 38.81 249 SER A O 1
ATOM 1990 N N . PRO A 1 251 ? -15.555 41.699 44.312 1.00 38.40 250 PRO A N 1
ATOM 1991 C CA . PRO A 1 251 ? -15.111 40.355 43.899 1.00 38.47 250 PRO A CA 1
ATOM 1992 C C . PRO A 1 251 ? -16.189 39.540 43.214 1.00 37.23 250 PRO A C 1
ATOM 1993 O O . PRO A 1 251 ? -15.902 38.733 42.327 1.00 43.12 250 PRO A O 1
ATOM 1997 N N . VAL A 1 252 ? -17.452 39.716 43.609 1.00 37.14 251 VAL A N 1
ATOM 1998 C CA . VAL A 1 252 ? -18.546 38.975 43.000 1.00 37.05 251 VAL A CA 1
ATOM 1999 C C . VAL A 1 252 ? -18.618 39.278 41.502 1.00 38.67 251 VAL A C 1
ATOM 2000 O O . VAL A 1 252 ? -19.009 38.423 40.712 1.00 38.53 251 VAL A O 1
ATOM 2004 N N . ILE A 1 253 ? -18.217 40.477 41.090 1.00 37.84 252 ILE A N 1
ATOM 2005 C CA . ILE A 1 253 ? -18.282 40.812 39.658 1.00 39.19 252 ILE A CA 1
ATOM 2006 C C . ILE A 1 253 ? -17.219 40.043 38.858 1.00 41.16 252 ILE A C 1
ATOM 2007 O O . ILE A 1 253 ? -17.455 39.664 37.717 1.00 39.67 252 ILE A O 1
ATOM 2012 N N . LYS A 1 254 ? -16.069 39.808 39.488 1.00 42.20 253 LYS A N 1
ATOM 2013 C CA . LYS A 1 254 ? -14.879 39.269 38.836 1.00 44.46 253 LYS A CA 1
ATOM 2014 C C . LYS A 1 254 ? -14.635 37.755 38.971 1.00 44.69 253 LYS A C 1
ATOM 2015 O O . LYS A 1 254 ? -13.757 37.206 38.285 1.00 45.69 253 LYS A O 1
ATOM 2021 N N A ASP A 1 255 ? -15.366 37.076 39.839 0.50 41.61 254 ASP A N 1
ATOM 2022 N N B ASP A 1 255 ? -15.461 37.094 39.791 0.50 42.00 254 ASP A N 1
ATOM 2023 C CA A ASP A 1 255 ? -15.026 35.700 40.102 0.50 41.34 254 ASP A CA 1
ATOM 2024 C CA B ASP A 1 255 ? -15.301 35.684 40.144 0.50 42.66 254 ASP A CA 1
ATOM 2025 C C A ASP A 1 255 ? -15.708 34.759 39.111 0.50 41.18 254 ASP A C 1
ATOM 2026 C C B ASP A 1 255 ? -15.695 34.758 39.012 0.50 41.55 254 ASP A C 1
ATOM 2027 O O A ASP A 1 255 ? -16.576 35.176 38.342 0.50 40.85 254 ASP A O 1
ATOM 2028 O O B ASP A 1 255 ? -16.345 35.174 38.048 0.50 40.47 254 ASP A O 1
ATOM 2037 N N . GLY A 1 256 ? -15.277 33.502 39.108 1.00 41.37 255 GLY A N 1
ATOM 2038 C CA . GLY A 1 256 ? -15.811 32.485 38.208 1.00 40.09 255 GLY A CA 1
ATOM 2039 C C . GLY A 1 256 ? -14.844 31.496 37.648 1.00 38.76 255 GLY A C 1
ATOM 2040 O O . GLY A 1 256 ? -15.246 30.399 37.290 1.00 39.23 255 GLY A O 1
ATOM 2041 N N . ALA A 1 257 ? -13.569 31.848 37.572 1.00 39.79 256 ALA A N 1
ATOM 2042 C CA . ALA A 1 257 ? -12.598 30.956 36.953 1.00 39.80 256 ALA A CA 1
ATOM 2043 C C . ALA A 1 257 ? -12.510 29.688 37.771 1.00 39.57 256 ALA A C 1
ATOM 2044 O O . ALA A 1 257 ? -12.637 29.731 38.985 1.00 38.91 256 ALA A O 1
ATOM 2046 N N . SER A 1 258 ? -12.321 28.556 37.107 1.00 39.73 257 SER A N 1
ATOM 2047 C CA . SER A 1 258 ? -12.200 27.301 37.809 1.00 39.15 257 SER A CA 1
ATOM 2048 C C . SER A 1 258 ? -10.748 27.005 38.193 1.00 39.98 257 SER A C 1
ATOM 2049 O O . SER A 1 258 ? -9.790 27.428 37.531 1.00 37.89 257 SER A O 1
ATOM 2052 N N . THR A 1 259 ? -10.606 26.257 39.278 1.00 38.79 258 THR A N 1
ATOM 2053 C CA . THR A 1 259 ? -9.304 25.925 39.828 1.00 38.80 258 THR A CA 1
ATOM 2054 C C . THR A 1 259 ? -8.454 25.112 38.837 1.00 39.47 258 THR A C 1
ATOM 2055 O O . THR A 1 259 ? -7.251 25.422 38.590 1.00 40.61 258 THR A O 1
ATOM 2059 N N . LEU A 1 260 ? -9.080 24.089 38.257 1.00 37.70 259 LEU A N 1
ATOM 2060 C CA . LEU A 1 260 ? -8.474 23.282 37.215 1.00 37.99 259 LEU A CA 1
ATOM 2061 C C . LEU A 1 260 ? -8.192 24.096 35.972 1.00 40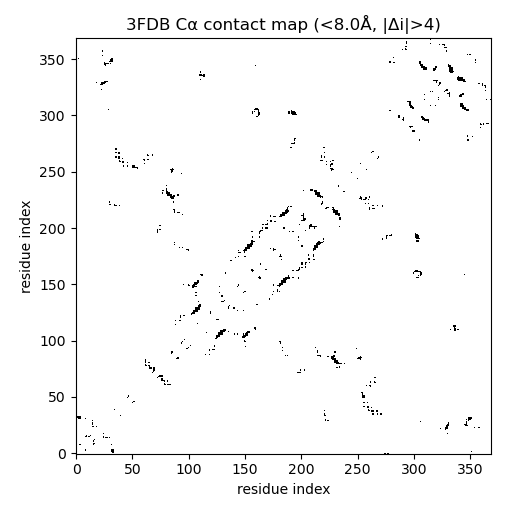.15 259 LEU A C 1
ATOM 2062 O O . LEU A 1 260 ? -7.171 23.898 35.314 1.00 39.52 259 LEU A O 1
ATOM 2067 N N . GLY A 1 261 ? -9.072 25.039 35.656 1.00 38.35 260 GLY A N 1
ATOM 2068 C CA . GLY A 1 261 ? -8.842 25.900 34.495 1.00 38.27 260 GLY A CA 1
ATOM 2069 C C . GLY A 1 261 ? -7.621 26.806 34.645 1.00 37.33 260 GLY A C 1
ATOM 2070 O O . GLY A 1 261 ? -6.899 27.037 33.683 1.00 40.02 260 GLY A O 1
ATOM 2071 N N . LEU A 1 262 ? -7.394 27.336 35.838 1.00 37.52 261 LEU A N 1
ATOM 2072 C CA . LEU A 1 262 ? -6.205 28.152 36.107 1.00 38.52 261 LEU A CA 1
ATOM 2073 C C . LEU A 1 262 ? -4.950 27.323 35.867 1.00 37.12 261 LEU A C 1
ATOM 2074 O O . LEU A 1 262 ? -3.988 27.784 35.246 1.00 36.31 261 LEU A O 1
ATOM 2079 N N . ILE A 1 263 ? -4.983 26.081 36.330 1.00 37.54 262 ILE A N 1
ATOM 2080 C CA . ILE A 1 263 ? -3.861 25.161 36.177 1.00 36.21 262 ILE A CA 1
ATOM 2081 C C . ILE A 1 263 ? -3.619 24.797 34.688 1.00 38.52 262 ILE A C 1
ATOM 2082 O O . ILE A 1 263 ? -2.486 24.843 34.221 1.00 38.51 262 ILE A O 1
ATOM 2087 N N . ALA A 1 264 ? -4.685 24.453 33.960 1.00 35.70 263 ALA A N 1
ATOM 2088 C CA . ALA A 1 264 ? -4.596 24.118 32.522 1.00 35.40 263 ALA A CA 1
ATOM 2089 C C . ALA A 1 264 ? -4.054 25.308 31.694 1.00 37.86 263 ALA A C 1
ATOM 2090 O O . ALA A 1 264 ? -3.162 25.140 30.844 1.00 37.94 263 ALA A O 1
ATOM 2092 N N . ALA A 1 265 ? -4.581 26.503 31.961 1.00 38.91 264 ALA A N 1
ATOM 2093 C CA . ALA A 1 265 ? -4.166 27.723 31.243 1.00 39.44 264 ALA A CA 1
ATOM 2094 C C . ALA A 1 265 ? -2.698 28.042 31.450 1.00 38.04 264 ALA A C 1
ATOM 2095 O O . ALA A 1 265 ? -1.968 28.365 30.494 1.00 40.81 264 ALA A O 1
ATOM 2097 N N . GLU A 1 266 ? -2.248 27.993 32.696 1.00 38.56 265 GLU A N 1
ATOM 2098 C CA . GLU A 1 266 ? -0.837 28.215 32.967 1.00 38.51 265 GLU A CA 1
ATOM 2099 C C . GLU A 1 266 ? 0.059 27.206 32.239 1.00 39.44 265 GLU A C 1
ATOM 2100 O O . GLU A 1 266 ? 1.106 27.576 31.712 1.00 36.98 265 GLU A O 1
ATOM 2106 N N . ALA A 1 267 ? -0.351 25.938 32.218 1.00 39.31 266 ALA A N 1
ATOM 2107 C CA . ALA A 1 267 ? 0.446 24.902 31.535 1.00 38.26 266 ALA A CA 1
ATOM 2108 C C . ALA A 1 267 ? 0.505 25.150 30.014 1.00 38.84 266 ALA A C 1
ATOM 2109 O O . ALA A 1 267 ? 1.568 25.012 29.373 1.00 38.59 266 ALA A O 1
ATOM 2111 N N . ALA A 1 268 ? -0.642 25.539 29.446 1.00 36.11 267 ALA A N 1
ATOM 2112 C CA . ALA A 1 268 ? -0.742 25.911 28.016 1.00 34.74 267 ALA A CA 1
ATOM 2113 C C . ALA A 1 268 ? 0.279 27.008 27.698 1.00 37.41 267 ALA A C 1
ATOM 2114 O O . ALA A 1 268 ? 1.070 26.886 26.779 1.00 38.51 267 ALA A O 1
ATOM 2116 N N . TYR A 1 269 ? 0.258 28.076 28.481 1.00 37.86 268 TYR A N 1
ATOM 2117 C CA . TYR A 1 269 ? 1.124 29.217 28.214 1.00 36.68 268 TYR A CA 1
ATOM 2118 C C . TYR A 1 269 ? 2.604 28.916 28.446 1.00 39.16 268 TYR A C 1
ATOM 2119 O O . TYR A 1 269 ? 3.472 29.392 27.697 1.00 40.46 268 TYR A O 1
ATOM 2128 N N . ARG A 1 270 ? 2.904 28.160 29.493 1.00 38.39 269 ARG A N 1
ATOM 2129 C CA . ARG A 1 270 ? 4.301 27.822 29.806 1.00 39.59 269 ARG A CA 1
ATOM 2130 C C . ARG A 1 270 ? 4.923 26.730 28.932 1.00 38.49 269 ARG A C 1
ATOM 2131 O O . ARG A 1 270 ? 6.102 26.814 28.585 1.00 39.15 269 ARG A O 1
ATOM 2139 N N . TYR A 1 271 ? 4.143 25.712 28.577 1.00 38.94 270 TYR A N 1
ATOM 2140 C CA . TYR A 1 271 ? 4.694 24.507 27.941 1.00 38.44 270 TYR A CA 1
ATOM 2141 C C . TYR A 1 271 ? 4.025 24.117 26.632 1.00 38.23 270 TYR A C 1
ATOM 2142 O O . TYR A 1 271 ? 4.441 23.165 25.976 1.00 40.58 270 TYR A O 1
ATOM 2151 N N . GLY A 1 272 ? 3.037 24.876 26.205 1.00 36.70 271 GLY A N 1
ATOM 2152 C CA . GLY A 1 272 ? 2.296 24.526 24.994 1.00 37.36 271 GLY A CA 1
ATOM 2153 C C . GLY A 1 272 ? 2.719 25.075 23.649 1.00 37.95 271 GLY A C 1
ATOM 2154 O O . GLY A 1 272 ? 2.022 24.828 22.657 1.00 37.80 271 GLY A O 1
ATOM 2155 N N . THR A 1 273 ? 3.841 25.797 23.574 1.00 39.33 272 THR A N 1
ATOM 2156 C CA . THR A 1 273 ? 4.250 26.416 22.307 1.00 38.48 272 THR A CA 1
ATOM 2157 C C . THR A 1 273 ? 4.662 25.464 21.199 1.00 39.58 272 THR A C 1
ATOM 2158 O O . THR A 1 273 ? 4.301 25.678 20.036 1.00 40.98 272 THR A O 1
ATOM 2162 N N . ASP A 1 274 ? 5.391 24.410 21.527 1.00 40.36 273 ASP A N 1
ATOM 2163 C CA . ASP A 1 274 ? 5.775 23.470 20.497 1.00 42.44 273 ASP A CA 1
ATOM 216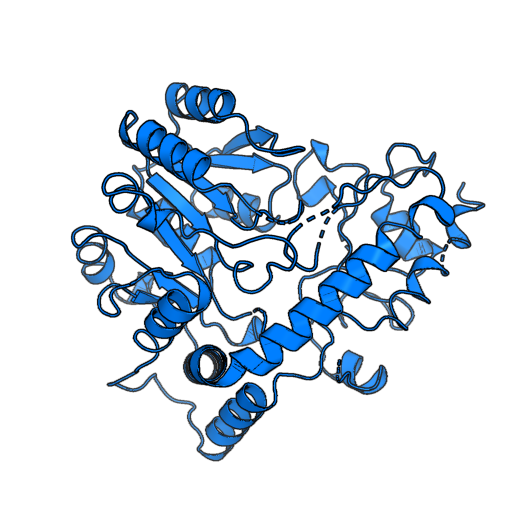4 C C . ASP A 1 274 ? 4.541 22.897 19.833 1.00 39.32 273 ASP A C 1
ATOM 2165 O O . ASP A 1 274 ? 4.494 22.794 18.607 1.00 39.46 273 ASP A O 1
ATOM 2170 N N . PHE A 1 275 ? 3.572 22.495 20.650 1.00 39.26 274 PHE A N 1
ATOM 2171 C CA . PHE A 1 275 ? 2.312 21.940 20.170 1.00 38.27 274 PHE A CA 1
ATOM 2172 C C . PHE A 1 275 ? 1.579 22.986 19.315 1.00 39.82 274 PHE A C 1
ATOM 2173 O O . PHE A 1 275 ? 1.081 22.689 18.234 1.00 39.81 274 PHE A O 1
ATOM 2181 N N . LEU A 1 276 ? 1.534 24.216 19.810 1.00 38.38 275 LEU A N 1
ATOM 2182 C CA . LEU A 1 276 ? 0.926 25.298 19.069 1.00 38.35 275 LEU A CA 1
ATOM 2183 C C . LEU A 1 276 ? 1.535 25.455 17.685 1.00 39.87 275 LEU A C 1
ATOM 2184 O O . LEU A 1 276 ? 0.822 25.603 16.706 1.00 39.25 275 LEU A O 1
ATOM 2189 N N . ASN A 1 277 ? 2.856 25.426 17.576 1.00 41.53 276 ASN A N 1
ATOM 2190 C CA . ASN A 1 277 ? 3.463 25.564 16.268 1.00 40.61 276 ASN A CA 1
ATOM 2191 C C . ASN A 1 277 ? 3.080 24.433 15.310 1.00 40.22 276 ASN A C 1
ATOM 2192 O O . ASN A 1 277 ? 2.882 24.653 14.123 1.00 39.75 276 ASN A O 1
ATOM 2197 N N . GLN A 1 278 ? 2.969 23.215 15.822 1.00 40.61 277 GLN A N 1
ATOM 2198 C CA . GLN A 1 278 ? 2.576 22.086 14.977 1.00 38.10 277 GLN A CA 1
ATOM 2199 C C . GLN A 1 278 ? 1.087 22.220 14.601 1.00 40.12 277 GLN A C 1
ATOM 2200 O O . GLN A 1 278 ? 0.671 21.898 13.482 1.00 37.53 277 GLN A O 1
ATOM 2203 N N . GLU A 1 279 ? 0.286 22.701 15.541 1.00 37.91 278 GLU A N 1
ATOM 2204 C CA . GLU A 1 279 ? -1.126 22.906 15.286 1.00 36.69 278 GLU A CA 1
ATOM 2205 C C . GLU A 1 279 ? -1.351 23.887 14.140 1.00 39.79 278 GLU A C 1
ATOM 2206 O O . GLU A 1 279 ? -2.140 23.626 13.224 1.00 41.71 278 GLU A O 1
ATOM 2212 N N . VAL A 1 280 ? -0.645 25.010 14.203 1.00 38.47 279 VAL A N 1
ATOM 2213 C CA . VAL A 1 280 ? -0.781 26.068 13.225 1.00 39.22 279 VAL A CA 1
ATOM 2214 C C . VAL A 1 280 ? -0.329 25.629 11.829 1.00 42.43 279 VAL A C 1
ATOM 2215 O O . VAL A 1 280 ? -0.958 26.009 10.815 1.00 40.43 279 VAL A O 1
ATOM 2219 N N . ALA A 1 281 ? 0.745 24.831 11.772 1.00 40.47 280 ALA A N 1
ATOM 2220 C CA . ALA A 1 281 ? 1.221 24.255 10.509 1.00 39.04 280 ALA A CA 1
ATOM 2221 C C . ALA A 1 281 ? 0.151 23.329 9.891 1.00 40.33 280 ALA A C 1
ATOM 2222 O O . ALA A 1 281 ? -0.075 23.360 8.675 1.00 38.45 280 ALA A O 1
ATOM 2224 N N . TYR A 1 282 ? -0.509 22.533 10.737 1.00 38.69 281 TYR A N 1
ATOM 2225 C CA . TYR A 1 282 ? -1.553 21.593 10.306 1.00 39.87 281 TYR A CA 1
ATOM 2226 C C . TYR A 1 282 ? -2.808 22.349 9.793 1.00 42.35 281 TYR A C 1
ATOM 2227 O O . TYR A 1 282 ? -3.375 22.015 8.737 1.00 38.82 281 TYR A O 1
ATOM 2236 N N . LEU A 1 283 ? -3.201 23.397 10.519 1.00 40.45 282 LEU A N 1
ATOM 2237 C CA . LEU A 1 283 ? -4.293 24.288 10.088 1.00 42.08 282 LEU A CA 1
ATOM 2238 C C . LEU A 1 283 ? -4.021 24.998 8.750 1.00 40.32 282 LEU A C 1
ATOM 2239 O O . LEU A 1 283 ? -4.919 25.078 7.907 1.00 41.18 282 LEU A O 1
ATOM 2244 N N . LYS A 1 284 ? -2.802 25.503 8.556 1.00 40.06 283 LYS A N 1
ATOM 2245 C CA . LYS A 1 284 ? -2.456 26.131 7.300 1.00 38.31 283 LYS A CA 1
ATOM 2246 C C . LYS A 1 284 ? -2.617 25.150 6.155 1.00 39.51 283 LYS A C 1
ATOM 2247 O O . LYS A 1 284 ? -3.125 25.494 5.102 1.00 40.63 283 LYS A O 1
ATOM 2253 N N . ASN A 1 285 ? -2.171 23.923 6.343 1.00 39.84 284 ASN A N 1
ATOM 2254 C CA . ASN A 1 285 ? -2.339 22.914 5.296 1.00 42.35 284 ASN A CA 1
ATOM 2255 C C . ASN A 1 285 ? -3.790 22.561 5.019 1.00 42.49 284 ASN A C 1
ATOM 2256 O O . ASN A 1 285 ? -4.190 22.418 3.863 1.00 41.64 284 ASN A O 1
ATOM 2261 N N . ASN A 1 286 ? -4.583 22.388 6.069 1.00 41.16 285 ASN A N 1
ATOM 2262 C CA . ASN A 1 286 ? -6.014 22.166 5.899 1.00 40.94 285 ASN A CA 1
ATOM 2263 C C . ASN A 1 286 ? -6.667 23.326 5.137 1.00 41.68 285 ASN A C 1
ATOM 2264 O O . ASN A 1 286 ? -7.522 23.107 4.257 1.00 42.96 285 ASN A O 1
ATOM 2269 N N . HIS A 1 287 ? -6.298 24.549 5.505 1.00 39.10 286 HIS A N 1
ATOM 2270 C CA . HIS A 1 287 ? -6.825 25.745 4.842 1.00 39.38 286 HIS A CA 1
ATOM 2271 C C . HIS A 1 287 ? -6.505 25.745 3.346 1.00 40.07 286 HIS A C 1
ATOM 2272 O O . HIS A 1 287 ? -7.391 25.988 2.529 1.00 39.09 286 HIS A O 1
ATOM 2279 N N . ASP A 1 288 ? -5.248 25.494 2.992 1.00 39.82 287 ASP A N 1
ATOM 2280 C CA . ASP A 1 288 ? -4.838 25.522 1.600 1.00 39.57 287 ASP A CA 1
ATOM 2281 C C . ASP A 1 288 ? -5.605 24.424 0.809 1.00 44.05 287 ASP A C 1
ATOM 2282 O O . ASP A 1 288 ? -6.096 24.658 -0.298 1.00 46.55 287 ASP A O 1
ATOM 2287 N N . PHE A 1 289 ? -5.756 23.256 1.410 1.00 42.69 288 PHE A N 1
ATOM 2288 C CA . PHE A 1 289 ? -6.509 22.161 0.813 1.00 43.32 288 PHE A CA 1
ATOM 2289 C C . PHE A 1 289 ? -7.982 22.532 0.535 1.00 43.27 288 PHE A C 1
ATOM 2290 O O . PHE A 1 289 ? -8.477 22.411 -0.598 1.00 41.01 288 PHE A O 1
ATOM 2298 N N . LEU A 1 290 ? -8.661 23.033 1.563 1.00 41.97 289 LEU A N 1
ATOM 2299 C CA . LEU A 1 290 ? -10.059 23.414 1.452 1.00 41.73 289 LEU A CA 1
ATOM 2300 C C . LEU A 1 290 ? -10.306 24.565 0.473 1.00 41.03 289 LEU A C 1
ATOM 2301 O O . LEU A 1 290 ? -11.276 24.554 -0.297 1.00 40.63 289 LEU A O 1
ATOM 2306 N N . LEU A 1 291 ? -9.427 25.553 0.508 1.00 41.40 290 LEU A N 1
ATOM 2307 C CA . LEU A 1 291 ? -9.513 26.698 -0.381 1.00 43.64 290 LEU A CA 1
ATOM 2308 C C . LEU A 1 291 ? -9.518 26.292 -1.863 1.00 41.91 290 LEU A C 1
ATOM 2309 O O . LEU A 1 291 ? -10.244 26.857 -2.657 1.00 43.73 290 LEU A O 1
ATOM 2314 N N A HIS A 1 292 ? -8.684 25.321 -2.217 0.50 41.57 291 HIS A N 1
ATOM 2315 N N B HIS A 1 292 ? -8.731 25.291 -2.215 0.50 42.37 291 HIS A N 1
ATOM 2316 C CA A HIS A 1 292 ? -8.623 24.823 -3.585 0.50 43.02 291 HIS A CA 1
ATOM 2317 C CA B HIS A 1 292 ? -8.656 24.873 -3.599 0.50 44.10 291 HIS A CA 1
ATOM 2318 C C A HIS A 1 292 ? -9.794 23.881 -3.920 0.50 42.38 291 HIS A C 1
ATOM 2319 C C B HIS A 1 292 ? -9.631 23.752 -3.997 0.50 42.76 291 HIS A C 1
ATOM 2320 O O A HIS A 1 292 ? -10.480 24.053 -4.929 0.50 43.44 291 HIS A O 1
ATOM 2321 O O B HIS A 1 292 ? -10.007 23.653 -5.162 0.50 41.72 291 HIS A O 1
ATOM 2334 N N . GLU A 1 293 ? -10.048 22.910 -3.056 1.00 40.70 292 GLU A N 1
ATOM 2335 C CA . GLU A 1 293 ? -10.981 21.833 -3.402 1.00 40.22 292 GLU A CA 1
ATOM 2336 C C . GLU A 1 293 ? -12.459 22.155 -3.272 1.00 41.01 292 GLU A C 1
ATOM 2337 O O . GLU A 1 293 ? -13.284 21.643 -4.070 1.00 40.26 292 GLU A O 1
ATOM 2343 N N . ILE A 1 294 ? -12.822 22.966 -2.283 1.00 39.59 293 ILE A N 1
ATOM 2344 C CA . ILE A 1 294 ? -14.250 23.192 -2.057 1.00 42.29 293 ILE A CA 1
ATOM 2345 C C . ILE A 1 294 ? -14.934 23.745 -3.327 1.00 42.64 293 ILE A C 1
ATOM 2346 O O . ILE A 1 294 ? -15.927 23.199 -3.787 1.00 40.49 293 ILE A O 1
ATOM 2351 N N . PRO A 1 295 ? -14.390 24.810 -3.913 1.00 42.79 294 PRO A N 1
ATOM 2352 C CA . PRO A 1 295 ? -15.000 25.320 -5.150 1.00 43.31 294 PRO A CA 1
ATOM 2353 C C . PRO A 1 295 ? -15.058 24.364 -6.335 1.00 41.94 294 PRO A C 1
ATOM 2354 O O . PRO A 1 295 ? -15.936 24.510 -7.178 1.00 41.03 294 PRO A O 1
ATOM 2358 N N . LYS A 1 296 ? -14.135 23.405 -6.394 1.00 43.15 295 LYS A N 1
ATOM 2359 C CA . LYS A 1 296 ? -14.098 22.426 -7.468 1.00 42.77 295 LYS A CA 1
ATOM 2360 C C . LYS A 1 296 ? -15.135 21.323 -7.322 1.00 41.60 295 LYS A C 1
ATOM 2361 O O . LYS A 1 296 ? -15.588 20.782 -8.319 1.00 40.87 295 LYS A O 1
ATOM 2367 N N . ARG A 1 297 ? -15.497 20.995 -6.086 1.00 43.42 296 ARG A N 1
ATOM 2368 C CA . ARG A 1 297 ? -16.402 19.866 -5.777 1.00 42.20 296 ARG A CA 1
ATOM 2369 C C . ARG A 1 297 ? -17.814 20.296 -5.386 1.00 41.24 296 ARG A C 1
ATOM 2370 O O . ARG A 1 297 ? -18.736 19.492 -5.444 1.00 37.92 296 ARG A O 1
ATOM 2378 N N . ILE A 1 298 ? -17.968 21.545 -4.947 1.00 40.20 297 ILE A N 1
ATOM 2379 C CA . ILE A 1 298 ? -19.246 22.059 -4.465 1.00 41.55 297 ILE A CA 1
ATOM 2380 C C . ILE A 1 298 ? -19.472 23.334 -5.254 1.00 41.53 297 ILE A C 1
ATOM 2381 O O . ILE A 1 298 ? -19.105 24.397 -4.808 1.00 40.52 297 ILE A O 1
ATOM 2386 N N . PRO A 1 299 ? -20.005 23.213 -6.481 1.00 42.06 298 PRO A N 1
ATOM 2387 C CA . PRO A 1 299 ? -20.120 24.343 -7.405 1.00 42.97 298 PRO A CA 1
ATOM 2388 C C . PRO A 1 299 ? -20.902 25.508 -6.880 1.00 42.98 298 PRO A C 1
ATOM 2389 O O . PRO A 1 299 ? -22.034 25.344 -6.374 1.00 39.34 298 PRO A O 1
ATOM 2393 N N . GLY A 1 300 ? -20.292 26.684 -7.018 1.00 42.85 299 GLY A N 1
ATOM 2394 C CA . GLY A 1 300 ? -20.874 27.915 -6.573 1.00 42.53 299 GLY A CA 1
ATOM 2395 C C . GLY A 1 300 ? -20.374 28.350 -5.209 1.00 43.39 299 GLY A C 1
ATOM 2396 O O . GLY A 1 300 ? -20.565 29.515 -4.852 1.00 45.14 299 GLY A O 1
ATOM 2397 N N . ALA A 1 301 ? -19.780 27.437 -4.432 1.00 41.75 300 ALA A N 1
ATOM 2398 C CA . ALA A 1 301 ? -19.197 27.800 -3.136 1.00 40.92 300 ALA A CA 1
ATOM 2399 C C . ALA A 1 301 ? -17.998 28.739 -3.346 1.00 42.42 300 ALA A C 1
ATOM 2400 O O . ALA A 1 301 ? -17.149 28.476 -4.207 1.00 41.12 300 ALA A O 1
ATOM 2402 N N . LYS A 1 302 ? -17.932 29.829 -2.582 1.00 40.27 301 LYS A N 1
ATOM 2403 C CA . LYS A 1 302 ? -16.812 30.775 -2.683 1.00 40.91 301 LYS A CA 1
ATOM 2404 C C . LYS A 1 302 ? -16.177 31.015 -1.328 1.00 40.01 301 LYS A C 1
ATOM 2405 O O . LYS A 1 302 ? -16.878 31.122 -0.342 1.00 36.67 301 LYS A O 1
ATOM 2411 N N . ILE A 1 303 ? -14.851 31.115 -1.291 1.00 39.50 302 ILE A N 1
ATOM 2412 C CA . ILE A 1 303 ? -14.107 31.247 -0.039 1.00 41.60 302 ILE A CA 1
ATOM 2413 C C . ILE A 1 303 ? -13.006 32.259 -0.245 1.00 42.49 302 ILE A C 1
ATOM 2414 O O . ILE A 1 303 ? -12.302 32.210 -1.278 1.00 40.07 302 ILE A O 1
ATOM 2419 N N . THR A 1 304 ? -12.849 33.155 0.722 1.00 41.88 303 THR A N 1
ATOM 2420 C CA . THR A 1 304 ? -11.779 34.134 0.702 1.00 41.97 303 THR A CA 1
ATOM 2421 C C . THR A 1 304 ? -10.591 33.611 1.516 1.00 42.57 303 THR A C 1
ATOM 2422 O O . THR A 1 304 ? -10.787 33.112 2.610 1.00 40.57 303 THR A O 1
ATOM 2426 N N . PRO A 1 305 ? -9.355 33.720 0.978 1.00 41.37 304 PRO A N 1
ATOM 2427 C CA . PRO A 1 305 ? -8.201 33.225 1.715 1.00 41.43 304 PRO A CA 1
ATOM 2428 C C . PRO A 1 305 ? -8.049 33.887 3.076 1.00 41.88 304 PRO A C 1
ATOM 2429 O O . PRO A 1 305 ? -8.399 35.049 3.258 1.00 37.73 304 PRO A O 1
ATOM 2441 N N A GLN A 1 307 ? -5.863 34.158 7.037 0.80 37.93 306 GLN A N 1
ATOM 2442 N N B GLN A 1 307 ? -5.913 34.155 7.047 0.20 38.86 306 GLN A N 1
ATOM 2443 C CA A GLN A 1 307 ? -4.525 34.296 7.624 0.80 38.11 306 GLN A CA 1
ATOM 2444 C CA B GLN A 1 307 ? -4.625 34.464 7.641 0.20 38.19 306 GLN A CA 1
ATOM 2445 C C A GLN A 1 307 ? -4.426 33.685 9.026 0.80 38.40 306 GLN A C 1
ATOM 2446 C C B GLN A 1 307 ? -4.462 33.858 9.056 0.20 38.80 306 GLN A C 1
ATOM 2447 O O A GLN A 1 307 ? -3.319 33.435 9.516 0.80 41.78 306 GLN A O 1
ATOM 2448 O O B GLN A 1 307 ? -3.347 33.771 9.572 0.20 39.79 306 GLN A O 1
ATOM 2459 N N . ALA A 1 308 ? -5.576 33.433 9.661 1.00 40.80 307 ALA A N 1
ATOM 2460 C CA . ALA A 1 308 ? -5.632 32.961 11.055 1.00 38.33 307 ALA A CA 1
ATOM 2461 C C . ALA A 1 308 ? -6.933 32.251 11.339 1.00 40.24 307 ALA A C 1
ATOM 2462 O O . ALA A 1 308 ? -7.882 32.351 10.558 1.00 38.57 307 ALA A O 1
ATOM 2464 N N . THR A 1 309 ? -6.966 31.561 12.489 1.00 42.00 308 THR A N 1
ATOM 2465 C CA . THR A 1 309 ? -8.117 30.805 13.032 1.00 38.72 308 THR A CA 1
ATOM 2466 C C . THR A 1 309 ? -8.327 29.473 12.293 1.00 40.39 308 THR A C 1
ATOM 2467 O O . THR A 1 309 ? -7.735 29.213 11.246 1.00 39.44 308 THR A O 1
ATOM 2471 N N . TYR A 1 310 ? -9.213 28.661 12.833 1.00 37.16 309 TYR A N 1
ATOM 2472 C CA . TYR A 1 310 ? -9.651 27.424 12.185 1.00 40.30 309 TYR A CA 1
ATOM 2473 C C . TYR A 1 310 ? -11.111 27.453 11.714 1.00 38.83 309 TYR A C 1
ATOM 2474 O O . TYR A 1 310 ? -11.702 26.411 11.480 1.00 37.50 309 TYR A O 1
ATOM 2483 N N . LEU A 1 311 ? -11.634 28.658 11.491 1.00 39.00 310 LEU A N 1
ATOM 2484 C CA . LEU A 1 311 ? -13.056 28.852 11.144 1.00 37.39 310 LEU A CA 1
ATOM 2485 C C . LEU A 1 311 ? -13.173 29.522 9.773 1.00 36.37 310 LEU A C 1
ATOM 2486 O O . LEU A 1 311 ? -12.751 30.685 9.583 1.00 39.39 310 LEU A O 1
ATOM 2499 N N . TRP A 1 313 ? -15.356 30.826 6.559 1.00 36.66 312 TRP A N 1
ATOM 2500 C CA . TRP A 1 313 ? -16.604 31.415 6.138 1.00 38.36 312 TRP A CA 1
ATOM 2501 C C . TRP A 1 313 ? -16.819 31.069 4.648 1.00 39.63 312 TRP A C 1
ATOM 2502 O O . TRP A 1 313 ? -16.041 31.460 3.822 1.00 39.76 312 TRP A O 1
ATOM 2513 N N . ILE A 1 314 ? -17.862 30.311 4.332 1.00 36.61 313 ILE A N 1
ATOM 2514 C CA . ILE A 1 314 ? -18.124 29.878 2.960 1.00 38.38 313 ILE A CA 1
ATOM 2515 C C . ILE A 1 314 ? -19.411 30.510 2.479 1.00 39.64 313 ILE A C 1
ATOM 2516 O O . ILE A 1 314 ? -20.456 30.432 3.147 1.00 37.58 313 ILE A O 1
ATOM 2521 N N . ASP A 1 315 ? -19.315 31.174 1.339 1.00 38.19 314 ASP A N 1
ATOM 2522 C CA . ASP A 1 315 ? -20.482 31.771 0.680 1.00 39.95 314 ASP A CA 1
ATOM 2523 C C . ASP A 1 315 ? -21.138 30.732 -0.228 1.00 40.30 314 ASP A C 1
ATOM 2524 O O . ASP A 1 315 ? -20.483 30.216 -1.166 1.00 39.56 314 ASP A O 1
ATOM 2529 N N . PHE A 1 316 ? -22.413 30.428 0.031 1.00 40.14 315 PHE A N 1
ATOM 2530 C CA . PHE A 1 316 ? -23.187 29.520 -0.833 1.00 39.44 315 PHE A CA 1
ATOM 2531 C C . PHE A 1 316 ? -24.270 30.255 -1.614 1.00 41.67 315 PHE A C 1
ATOM 2532 O O . PHE A 1 316 ? -25.128 29.635 -2.212 1.00 40.84 315 PHE A O 1
ATOM 2540 N N . ARG A 1 317 ? -24.208 31.580 -1.662 1.00 42.76 316 ARG A N 1
ATOM 2541 C CA . ARG A 1 317 ? -25.248 32.342 -2.357 1.00 43.32 316 ARG A CA 1
ATOM 2542 C C . ARG A 1 317 ? -25.285 32.135 -3.881 1.00 43.97 316 ARG A C 1
ATOM 2543 O O . ARG A 1 317 ? -26.339 32.344 -4.501 1.00 44.44 316 ARG A O 1
ATOM 2551 N N . ASP A 1 318 ? -24.169 31.706 -4.475 1.00 43.87 317 ASP A N 1
ATOM 2552 C CA . ASP A 1 318 ? -24.123 31.396 -5.917 1.00 45.90 317 ASP A CA 1
ATOM 2553 C C . ASP A 1 318 ? -24.469 29.949 -6.235 1.00 46.65 317 ASP A C 1
ATOM 2554 O O . ASP A 1 318 ? -24.401 29.521 -7.384 1.00 49.63 317 ASP A O 1
ATOM 2559 N N . THR A 1 319 ? -24.857 29.190 -5.226 1.00 43.76 318 THR A N 1
ATOM 2560 C CA . THR A 1 319 ? -25.462 27.923 -5.475 1.00 44.63 318 THR A CA 1
ATOM 2561 C C . THR A 1 319 ? -26.954 28.222 -5.679 1.00 45.33 318 THR A C 1
ATOM 2562 O O . THR A 1 319 ? -27.396 29.364 -5.537 1.00 46.33 318 THR A O 1
ATOM 2566 N N . THR A 1 320 ? -27.721 27.215 -6.066 1.00 43.74 319 THR A N 1
ATOM 2567 C CA . THR A 1 320 ? -29.163 27.415 -6.171 1.00 40.67 319 THR A CA 1
ATOM 2568 C C . THR A 1 320 ? -29.845 26.608 -5.063 1.00 38.80 319 THR A C 1
ATOM 2569 O O . THR A 1 320 ? -31.002 26.243 -5.177 1.00 38.58 319 THR A O 1
ATOM 2573 N N . ILE A 1 321 ? -29.135 26.345 -3.969 1.00 39.98 320 ILE A N 1
ATOM 2574 C CA . ILE A 1 321 ? -29.739 25.616 -2.827 1.00 40.83 320 ILE A CA 1
ATOM 2575 C C . ILE A 1 321 ? -30.963 26.374 -2.290 1.00 42.76 320 ILE A C 1
ATOM 2576 O O . ILE A 1 321 ? -30.929 27.583 -2.135 1.00 43.05 320 ILE A O 1
ATOM 2581 N N . GLU A 1 322 ? -32.037 25.642 -2.017 1.00 43.41 321 GLU A N 1
ATOM 2582 C CA . GLU A 1 322 ? -33.265 26.221 -1.515 1.00 44.35 321 GLU A CA 1
ATOM 2583 C C . GLU A 1 322 ? -33.195 26.252 0.001 1.00 42.40 321 GLU A C 1
ATOM 2584 O O . GLU A 1 322 ? -32.908 25.241 0.626 1.00 41.37 321 GLU A O 1
ATOM 2590 N N . GLY A 1 323 ? -33.459 27.406 0.596 1.00 41.43 322 GLY A N 1
ATOM 2591 C CA . GLY A 1 323 ? -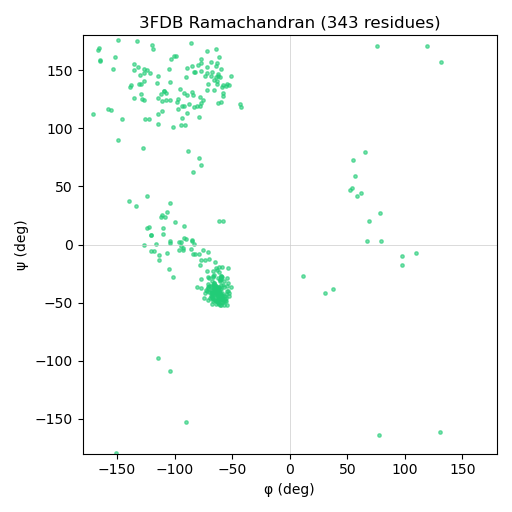33.423 27.546 2.059 1.00 41.39 322 GLY A CA 1
ATOM 2592 C C . GLY A 1 323 ? -32.002 27.635 2.590 1.00 40.89 322 GLY A C 1
ATOM 2593 O O . GLY A 1 323 ? -31.089 27.887 1.832 1.00 42.35 322 GLY A O 1
ATOM 2594 N N . SER A 1 324 ? -31.822 27.442 3.898 1.00 38.45 323 SER A N 1
ATOM 2595 C CA . SER A 1 324 ? -30.509 27.516 4.543 1.00 38.09 323 SER A CA 1
ATOM 2596 C C . SER A 1 324 ? -29.537 26.448 4.020 1.00 39.06 323 SER A C 1
ATOM 2597 O O . SER A 1 324 ? -29.828 25.243 4.108 1.00 36.00 323 SER A O 1
ATOM 2600 N N . PRO A 1 325 ? -28.389 26.868 3.472 1.00 39.48 324 PRO A N 1
ATOM 2601 C CA . PRO A 1 325 ? -27.373 25.870 3.115 1.00 38.64 324 PRO A CA 1
ATOM 2602 C C . PRO A 1 325 ? -26.906 24.983 4.283 1.00 38.18 324 PRO A C 1
ATOM 2603 O O . PRO A 1 325 ? -26.678 23.787 4.096 1.00 38.49 324 PRO A O 1
ATOM 2607 N N . SER A 1 326 ? -26.799 25.549 5.483 1.00 38.15 325 SER A N 1
ATOM 2608 C CA . SER A 1 326 ? -26.451 24.764 6.662 1.00 36.46 325 SER A CA 1
ATOM 2609 C C . SER A 1 326 ? -27.404 23.588 6.882 1.00 39.16 325 SER A C 1
ATOM 2610 O O . SER A 1 326 ? -26.977 22.450 7.110 1.00 40.16 325 SER A O 1
ATOM 2613 N N . GLU A 1 327 ? -28.693 23.878 6.824 1.00 37.02 326 GLU A N 1
ATOM 2614 C CA . GLU A 1 327 ? -29.717 22.879 7.019 1.00 37.14 326 GLU A CA 1
ATOM 2615 C C . GLU A 1 327 ? -29.667 21.844 5.888 1.00 39.12 326 GLU A C 1
ATOM 2616 O O . GLU A 1 327 ? -29.801 20.647 6.124 1.00 36.29 326 GLU A O 1
ATOM 2622 N N . PHE A 1 328 ? -29.431 22.296 4.662 1.00 38.10 327 PHE A N 1
ATOM 2623 C CA . PHE A 1 328 ? -29.300 21.355 3.531 1.00 37.59 327 PHE A CA 1
ATOM 2624 C C . PHE A 1 328 ? -28.172 20.359 3.782 1.00 37.83 327 PHE A C 1
ATOM 2625 O O . PHE A 1 32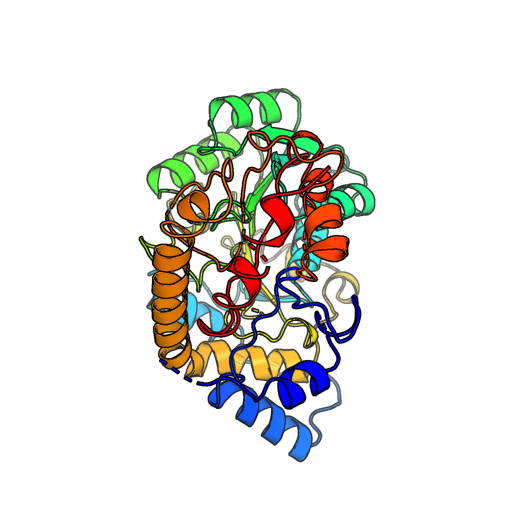8 ? -28.360 19.166 3.615 1.00 38.40 327 PHE A O 1
ATOM 2633 N N . PHE A 1 329 ? -26.995 20.853 4.172 1.00 38.18 328 PHE A N 1
ATOM 2634 C CA . PHE A 1 329 ? -25.852 19.960 4.367 1.00 38.00 328 PHE A CA 1
ATOM 2635 C C . PHE A 1 329 ? -26.019 18.994 5.569 1.00 38.65 328 PHE A C 1
ATOM 2636 O O . PHE A 1 329 ? -25.569 17.860 5.512 1.00 39.78 328 PHE A O 1
ATOM 2644 N N . ILE A 1 330 ? -26.726 19.430 6.607 1.00 38.36 329 ILE A N 1
ATOM 2645 C CA . ILE A 1 330 ? -27.015 18.581 7.749 1.00 36.60 329 ILE A CA 1
ATOM 2646 C C . ILE A 1 330 ? -27.949 17.466 7.314 1.00 39.47 329 ILE A C 1
ATOM 2647 O O . ILE A 1 330 ? -27.674 16.301 7.543 1.00 37.34 329 ILE A O 1
ATOM 2652 N N . GLU A 1 331 ? -29.040 17.831 6.658 1.00 40.17 330 GLU A N 1
ATOM 2653 C CA . GLU A 1 331 ? -30.065 16.864 6.288 1.00 42.09 330 GLU A CA 1
ATOM 2654 C C . GLU A 1 331 ? -29.637 15.966 5.153 1.00 41.01 330 GLU A C 1
ATOM 2655 O O . GLU A 1 331 ? -29.872 14.784 5.204 1.00 38.23 330 GLU A O 1
ATOM 2658 N N . LYS A 1 332 ? -28.992 16.516 4.135 1.00 39.38 331 LYS A N 1
ATOM 2659 C CA . LYS A 1 332 ? -28.704 15.722 2.937 1.00 39.81 331 LYS A CA 1
ATOM 2660 C C . LYS A 1 332 ? -27.277 15.191 2.827 1.00 40.12 331 LYS A C 1
ATOM 2661 O O . LYS A 1 332 ? -27.067 14.163 2.185 1.00 43.23 331 LYS A O 1
ATOM 2666 N N . ALA A 1 333 ? -26.298 15.876 3.415 1.00 40.49 332 ALA A N 1
ATOM 2667 C CA . ALA A 1 333 ? -24.897 15.425 3.375 1.00 38.70 332 ALA A CA 1
ATOM 2668 C C . ALA A 1 333 ? -24.430 14.869 4.722 1.00 39.98 332 ALA A C 1
ATOM 2669 O O . ALA A 1 333 ? -23.337 14.342 4.808 1.00 39.92 332 ALA A O 1
ATOM 2671 N N . LYS A 1 334 ? -25.244 14.990 5.775 1.00 39.71 333 LYS A N 1
ATOM 2672 C CA . LYS A 1 334 ? -24.808 14.605 7.124 1.00 39.39 333 LYS A CA 1
ATOM 2673 C C . LYS A 1 334 ? -23.484 15.276 7.504 1.00 38.29 333 LYS A C 1
ATOM 2674 O O . LYS A 1 334 ? -22.576 14.635 8.035 1.00 37.94 333 LYS A O 1
ATOM 2678 N N . VAL A 1 335 ? -23.403 16.583 7.253 1.00 38.74 334 VAL A N 1
ATOM 2679 C CA . VAL A 1 335 ? -22.275 17.388 7.649 1.00 38.49 334 VAL A CA 1
ATOM 2680 C C . VAL A 1 335 ? -22.826 18.673 8.263 1.00 41.16 334 VAL A C 1
ATOM 2681 O O . VAL A 1 335 ? -23.634 19.385 7.627 1.00 42.87 334 VAL A O 1
ATOM 2685 N N . ALA A 1 336 ? -22.393 18.979 9.486 1.00 38.41 335 ALA A N 1
ATOM 2686 C CA . ALA A 1 336 ? -22.921 20.133 10.239 1.00 36.88 335 ALA A CA 1
ATOM 2687 C C . ALA A 1 336 ? -21.951 21.323 10.236 1.00 37.56 335 ALA A C 1
ATOM 2688 O O . ALA A 1 336 ? -20.828 21.188 10.719 1.00 38.73 335 ALA A O 1
ATOM 2698 N N . ASN A 1 338 ? -22.138 25.831 10.918 1.00 37.62 337 ASN A N 1
ATOM 2699 C CA . ASN A 1 338 ? -23.000 26.879 11.468 1.00 39.52 337 ASN A CA 1
ATOM 2700 C C . ASN A 1 338 ? -23.685 27.673 10.349 1.00 39.43 337 ASN A C 1
ATOM 2701 O O . ASN A 1 338 ? -23.066 27.958 9.324 1.00 37.75 337 ASN A O 1
ATOM 2706 N N . ASP A 1 339 ? -24.959 27.998 10.566 1.00 37.54 338 ASP A N 1
ATOM 2707 C CA . ASP A 1 339 ? -25.767 28.822 9.667 1.00 37.82 338 ASP A CA 1
ATOM 2708 C C . ASP A 1 339 ? -25.326 30.282 9.848 1.00 39.66 338 ASP A C 1
ATOM 2709 O O . ASP A 1 339 ? -25.283 30.821 10.961 1.00 37.56 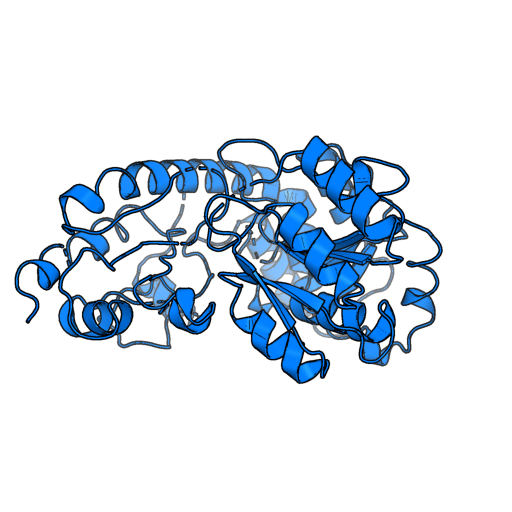338 ASP A O 1
ATOM 2714 N N . GLY A 1 340 ? -24.946 30.912 8.748 1.00 39.82 339 GLY A N 1
ATOM 2715 C CA . GLY A 1 340 ? -24.449 32.270 8.788 1.00 36.45 339 GLY A CA 1
ATOM 2716 C C . GLY A 1 340 ? -25.439 33.296 9.301 1.00 37.81 339 GLY A C 1
ATOM 2717 O O . GLY A 1 340 ? -25.025 34.401 9.696 1.00 37.27 339 GLY A O 1
ATOM 2718 N N . ALA A 1 341 ? -26.736 32.975 9.291 1.00 37.22 340 ALA A N 1
ATOM 2719 C CA . ALA A 1 341 ? -27.735 33.931 9.762 1.00 38.23 340 ALA A CA 1
ATOM 2720 C C . ALA A 1 341 ? -27.549 34.232 11.250 1.00 39.33 340 ALA A C 1
ATOM 2721 O O . ALA A 1 341 ? -28.025 35.246 11.728 1.00 42.04 340 ALA A O 1
ATOM 2723 N N . TRP A 1 342 ? -26.865 33.375 11.985 1.00 39.60 341 TRP A N 1
ATOM 2724 C CA . TRP A 1 342 ? -26.620 33.652 13.415 1.00 42.10 341 TRP A CA 1
ATOM 2725 C C . TRP A 1 342 ? -25.571 34.737 13.629 1.00 43.48 341 TRP A C 1
ATOM 2726 O O . TRP A 1 342 ? -25.387 35.204 14.761 1.00 40.81 341 TRP A O 1
ATOM 2737 N N . PHE A 1 343 ? -24.837 35.080 12.555 1.00 39.19 342 PHE A N 1
ATOM 2738 C CA . PHE A 1 343 ? -23.742 36.031 12.627 1.00 38.48 342 PHE A CA 1
ATOM 2739 C C . PHE A 1 343 ? -24.200 37.442 12.222 1.00 37.32 342 PHE A C 1
ATOM 2740 O O . PHE A 1 343 ? -23.410 38.377 12.174 1.00 38.19 342 PHE A O 1
ATOM 2748 N N . GLY A 1 344 ? -25.482 37.568 11.922 1.00 40.33 343 GLY A N 1
ATOM 2749 C CA . GLY A 1 344 ? -26.044 38.786 11.399 1.00 42.56 343 GLY A CA 1
ATOM 2750 C C . GLY A 1 344 ? -26.900 38.459 10.188 1.00 43.08 343 GLY A C 1
ATOM 2751 O O . GLY A 1 344 ? -26.705 37.436 9.527 1.00 42.42 343 GLY A O 1
ATOM 2752 N N . GLU A 1 345 ? -27.837 39.343 9.874 1.00 43.88 344 GLU A N 1
ATOM 2753 C CA . GLU A 1 345 ? -28.735 39.107 8.760 1.00 47.15 344 GLU A CA 1
ATOM 2754 C C . GLU A 1 345 ? -28.030 38.953 7.415 1.00 45.17 344 GLU A C 1
ATOM 2755 O O . GLU A 1 345 ? -28.496 38.212 6.554 1.00 43.73 344 GLU A O 1
ATOM 2761 N N . ASP A 1 346 ? -26.881 39.591 7.236 1.00 43.84 345 ASP A N 1
ATOM 2762 C CA . ASP A 1 346 ? -26.202 39.459 5.960 1.00 45.40 345 ASP A CA 1
ATOM 2763 C C . ASP A 1 346 ? -25.364 38.200 5.868 1.00 43.42 345 ASP A C 1
ATOM 2764 O O . ASP A 1 346 ? -24.747 37.961 4.842 1.00 44.22 345 ASP A O 1
ATOM 2769 N N . GLY A 1 347 ? -25.371 37.396 6.937 1.00 41.16 346 GLY A N 1
ATOM 2770 C CA . GLY A 1 347 ? -24.718 36.081 6.949 1.00 41.26 346 GLY A CA 1
ATOM 2771 C C . GLY A 1 347 ? -25.569 34.988 6.323 1.00 40.12 346 GLY A C 1
ATOM 2772 O O . GLY A 1 347 ? -25.109 33.886 6.124 1.00 38.64 346 GLY A O 1
ATOM 2773 N N . THR A 1 348 ? -26.814 35.307 6.015 1.00 40.40 347 THR A N 1
ATOM 2774 C CA . THR A 1 348 ? -27.734 34.381 5.397 1.00 41.08 347 THR A CA 1
ATOM 2775 C C . THR A 1 348 ? -27.134 33.898 4.082 1.00 42.11 347 THR A C 1
ATOM 2776 O O . THR A 1 348 ? -26.699 34.706 3.260 1.00 41.66 347 THR A O 1
ATOM 2780 N N . GLY A 1 349 ? -27.075 32.584 3.896 1.00 40.65 348 GLY A N 1
ATOM 2781 C CA . GLY A 1 349 ? -26.488 32.030 2.671 1.00 41.41 348 GLY A CA 1
ATOM 2782 C C . GLY A 1 349 ? -25.047 31.594 2.818 1.00 41.30 348 GLY A C 1
ATOM 2783 O O . GLY A 1 349 ? -24.491 30.960 1.903 1.00 40.45 348 GLY A O 1
ATOM 2784 N N . PHE A 1 350 ? -24.447 31.959 3.954 1.00 38.79 349 PHE A N 1
ATOM 2785 C CA . PHE A 1 350 ? -23.126 31.530 4.324 1.00 38.94 349 PHE A CA 1
ATOM 2786 C C . PHE A 1 350 ? -23.170 30.387 5.335 1.00 40.05 349 PHE A C 1
ATOM 2787 O O . PHE A 1 350 ? -24.173 30.153 5.998 1.00 37.08 349 PHE A O 1
ATOM 2795 N N . CYS A 1 351 ? -22.047 29.689 5.467 1.00 41.45 350 CYS A N 1
ATOM 2796 C CA . CYS A 1 351 ? -21.844 28.722 6.557 1.00 40.42 350 CYS A CA 1
ATOM 2797 C C . CYS A 1 351 ? -20.473 28.945 7.108 1.00 38.80 350 CYS A C 1
ATOM 2798 O O . CYS A 1 351 ? -19.610 29.473 6.409 1.00 38.90 350 CYS A O 1
ATOM 2801 N N . ARG A 1 352 ? -20.269 28.572 8.373 1.00 38.11 351 ARG A N 1
ATOM 2802 C CA . ARG A 1 352 ? -18.939 28.610 8.970 1.00 36.69 351 ARG A CA 1
ATOM 2803 C C . ARG A 1 352 ? -18.492 27.167 9.190 1.00 37.67 351 ARG A C 1
ATOM 2804 O O . ARG A 1 352 ? -19.191 26.386 9.868 1.00 39.09 351 ARG A O 1
ATOM 2812 N N . LEU A 1 353 ? -17.341 26.797 8.622 1.00 38.98 352 LEU A N 1
ATOM 2813 C CA . LEU A 1 353 ? -16.838 25.427 8.722 1.00 38.93 352 LEU A CA 1
ATOM 2814 C C . LEU A 1 353 ? -15.622 25.387 9.618 1.00 40.66 352 LEU A C 1
ATOM 2815 O O . LEU A 1 353 ? -14.693 26.176 9.427 1.00 40.49 352 LEU A O 1
ATOM 2820 N N . ASN A 1 354 ? -15.602 24.437 10.556 1.00 39.61 353 ASN A N 1
ATOM 2821 C CA . ASN A 1 354 ? -14.490 24.275 11.496 1.00 37.93 353 ASN A CA 1
ATOM 2822 C C . ASN A 1 354 ? -13.500 23.258 10.952 1.00 38.41 353 ASN A C 1
ATOM 2823 O O . ASN A 1 354 ? -13.844 22.064 10.855 1.00 39.22 353 ASN A O 1
ATOM 2828 N N . PHE A 1 355 ? -12.333 23.726 10.536 1.00 38.04 354 PHE A N 1
ATOM 2829 C CA . PHE A 1 355 ? -11.319 22.853 9.988 1.00 37.62 354 PHE A CA 1
ATOM 2830 C C . PHE A 1 355 ? -10.199 22.445 10.937 1.00 37.61 354 PHE A C 1
ATOM 2831 O O . PHE A 1 355 ? -9.162 22.026 10.498 1.00 4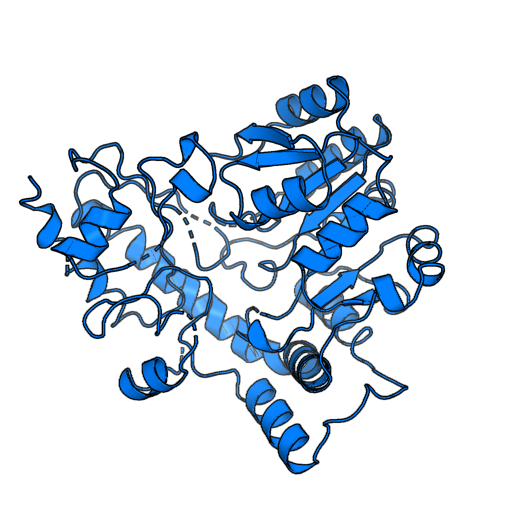0.16 354 PHE A O 1
ATOM 2839 N N . ALA A 1 356 ? -10.430 22.574 12.236 1.00 36.87 355 ALA A N 1
ATOM 2840 C CA . ALA A 1 356 ? -9.511 22.064 13.282 1.00 36.82 355 ALA A CA 1
ATOM 2841 C C . ALA A 1 356 ? -9.811 20.565 13.524 1.00 36.96 355 ALA A C 1
ATOM 2842 O O . ALA A 1 356 ? -10.259 20.151 14.608 1.00 40.29 355 ALA A O 1
ATOM 2844 N N . THR A 1 357 ? -9.619 19.770 12.484 1.00 38.51 356 THR A N 1
ATOM 2845 C CA . THR A 1 357 ? -9.844 18.321 12.538 1.00 36.09 356 THR A CA 1
ATOM 2846 C C . THR A 1 357 ? -8.915 17.674 11.536 1.00 38.11 356 THR A C 1
ATOM 2847 O O . THR A 1 357 ? -8.152 18.374 10.871 1.00 38.73 356 THR A O 1
ATOM 2851 N N . SER A 1 358 ? -8.966 16.342 11.418 1.00 36.14 357 SER A N 1
ATOM 2852 C CA . SER A 1 358 ? -8.054 15.653 10.558 1.00 36.94 357 SER A CA 1
ATOM 2853 C C . SER A 1 358 ? -8.357 15.870 9.096 1.00 38.73 357 SER A C 1
ATOM 2854 O O . SER A 1 358 ? -9.500 16.103 8.713 1.00 37.09 357 SER A O 1
ATOM 2857 N N . ARG A 1 359 ? -7.314 15.778 8.265 1.00 40.40 358 ARG A N 1
ATOM 2858 C CA . ARG A 1 359 ? -7.495 15.792 6.803 1.00 40.38 358 ARG A CA 1
ATOM 2859 C C . ARG A 1 359 ? -8.496 14.701 6.363 1.00 40.08 358 ARG A C 1
ATOM 2860 O O . ARG A 1 359 ? -9.328 14.935 5.478 1.00 39.69 358 ARG A O 1
ATOM 2868 N N . GLU A 1 360 ? -8.418 13.524 6.980 1.00 39.50 359 GLU A N 1
ATOM 2869 C CA . GLU A 1 360 ? -9.371 12.428 6.690 1.00 42.49 359 GLU A CA 1
ATOM 2870 C C . GLU A 1 360 ? -10.823 12.852 6.897 1.00 39.71 359 GLU A C 1
ATOM 2871 O O . GLU A 1 360 ? -11.711 12.531 6.098 1.00 39.73 359 GLU A O 1
ATOM 2877 N N . VAL A 1 361 ? -11.083 13.496 8.026 1.00 39.03 360 VAL A N 1
ATOM 2878 C CA . VAL A 1 361 ? -12.425 13.978 8.327 1.00 38.12 360 VAL A CA 1
ATOM 2879 C C . VAL A 1 361 ? -12.832 15.019 7.301 1.00 37.31 360 VAL A C 1
ATOM 2880 O O . VAL A 1 361 ? -13.928 14.954 6.793 1.00 36.89 360 VAL A O 1
ATOM 2884 N N . LEU A 1 362 ? -11.938 15.957 6.964 1.00 38.84 361 LEU A N 1
ATOM 2885 C CA . LEU A 1 362 ? -12.260 16.979 5.988 1.00 37.25 361 LEU A CA 1
ATOM 2886 C C . LEU A 1 362 ? -12.567 16.415 4.598 1.00 38.51 361 LEU A C 1
ATOM 2887 O O . LEU A 1 362 ? -13.503 16.865 3.933 1.00 40.50 361 LEU A O 1
ATOM 2892 N N A GLU A 1 363 ? -11.765 15.454 4.156 0.50 38.89 362 GLU A N 1
ATOM 2893 N N B GLU A 1 363 ? -11.778 15.443 4.151 0.50 39.17 362 GLU A N 1
ATOM 2894 C CA A GLU A 1 363 ? -12.006 14.774 2.885 0.50 38.51 362 GLU A CA 1
ATOM 2895 C CA B GLU A 1 363 ? -12.028 14.819 2.850 0.50 38.96 362 GLU A CA 1
ATOM 2896 C C A GLU A 1 363 ? -13.395 14.138 2.863 0.50 38.68 362 GLU A C 1
ATOM 2897 C C B GLU A 1 363 ? -13.376 14.086 2.828 0.50 39.02 362 GLU A C 1
ATOM 2898 O O A GLU A 1 363 ? -14.183 14.339 1.923 0.50 39.48 362 GLU A O 1
ATOM 2899 O O B GLU A 1 363 ? -14.126 14.175 1.840 0.50 39.84 362 GLU A O 1
ATOM 2910 N N . GLU A 1 364 ? -13.698 13.373 3.904 1.00 38.30 363 GLU A N 1
ATOM 2911 C CA . GLU A 1 364 ? -14.988 12.700 3.995 1.00 38.69 363 GLU A CA 1
ATOM 2912 C C . GLU A 1 364 ? -16.114 13.724 3.965 1.00 38.17 363 GLU A C 1
ATOM 2913 O O . GLU A 1 364 ? -17.070 13.535 3.239 1.00 36.86 363 GLU A O 1
ATOM 2919 N N . ALA A 1 365 ? -15.963 14.828 4.706 1.00 36.48 364 ALA A N 1
ATOM 2920 C CA . ALA A 1 365 ? -16.993 15.853 4.795 1.00 36.23 364 ALA A CA 1
ATOM 2921 C C . ALA A 1 365 ? -17.228 16.528 3.437 1.00 38.48 364 ALA A C 1
ATOM 2922 O O . ALA A 1 365 ? -18.361 16.660 2.989 1.00 37.60 364 ALA A O 1
ATOM 2924 N N . ILE A 1 366 ? -16.169 16.953 2.767 1.00 39.50 365 ILE A N 1
ATOM 2925 C CA . ILE A 1 366 ? -16.388 17.629 1.507 1.00 40.18 365 ILE A CA 1
ATOM 2926 C C . ILE A 1 366 ? -16.891 16.679 0.432 1.00 39.02 365 ILE A C 1
ATOM 2927 O O . ILE A 1 366 ? -17.619 17.092 -0.458 1.00 40.50 365 ILE A O 1
ATOM 2932 N N . ASP A 1 367 ? -16.520 15.411 0.520 1.00 38.78 366 ASP A N 1
ATOM 2933 C CA . ASP A 1 367 ? -17.025 14.453 -0.436 1.00 39.10 366 ASP A CA 1
ATOM 2934 C C . ASP A 1 367 ? -18.526 14.228 -0.226 1.00 38.34 366 ASP A C 1
ATOM 2935 O O . ASP A 1 367 ? -19.276 14.180 -1.199 1.00 36.07 366 ASP A O 1
ATOM 2940 N N . ARG A 1 368 ? -18.968 14.126 1.031 1.00 37.33 367 ARG A N 1
ATOM 2941 C CA . ARG A 1 368 ? -20.415 13.983 1.306 1.00 37.36 367 ARG A CA 1
ATOM 2942 C C . ARG A 1 368 ? -21.169 15.175 0.713 1.00 36.09 367 ARG A C 1
ATOM 2943 O O . ARG A 1 368 ? -22.211 15.028 0.099 1.00 36.73 367 ARG A O 1
ATOM 2959 N N . ALA A 1 370 ? -20.107 17.246 -1.694 1.00 37.63 369 ALA A N 1
ATOM 2960 C CA . ALA A 1 370 ? -19.969 17.247 -3.167 1.00 36.99 369 ALA A CA 1
ATOM 2961 C C . ALA A 1 370 ? -21.046 16.380 -3.824 1.00 35.77 369 ALA A C 1
ATOM 2962 O O . ALA A 1 370 ? -21.624 16.736 -4.854 1.00 37.16 369 ALA A O 1
ATOM 2964 N N . LYS A 1 371 ? -21.319 15.221 -3.248 1.00 37.95 370 LYS A N 1
ATOM 2965 C CA . LYS A 1 371 ? -22.346 14.362 -3.790 1.00 36.48 370 LYS A CA 1
ATOM 2966 C C . LYS A 1 371 ? -23.761 14.910 -3.568 1.00 37.74 370 LYS A C 1
ATOM 2967 O O . LYS A 1 371 ? -24.601 14.930 -4.494 1.00 37.01 370 LYS A O 1
ATOM 2973 N N . ALA A 1 372 ? -24.036 15.333 -2.341 1.00 38.63 371 ALA A N 1
ATOM 2974 C CA . ALA A 1 372 ? -25.367 15.813 -1.989 1.00 37.05 371 ALA A CA 1
ATOM 2975 C C . ALA A 1 372 ? -25.779 17.019 -2.857 1.00 36.12 371 ALA A C 1
ATOM 2976 O O . ALA A 1 372 ? -26.904 17.097 -3.364 1.00 34.51 371 ALA A O 1
ATOM 2978 N N . VAL A 1 373 ? -24.835 17.929 -3.061 1.00 34.39 372 VAL A N 1
ATOM 2979 C CA . VAL A 1 373 ? -25.107 19.190 -3.740 1.00 36.55 372 VAL A CA 1
ATOM 2980 C C . VAL A 1 373 ? -25.332 19.019 -5.229 1.00 37.40 372 VAL A C 1
ATOM 2981 O O . VAL A 1 373 ? -26.022 19.826 -5.872 1.00 35.75 372 VAL A O 1
ATOM 2985 N N . SER A 1 374 ? -24.820 17.923 -5.782 1.00 36.20 373 SER A N 1
ATOM 2986 C CA . SER A 1 374 ? -24.948 17.685 -7.213 1.00 32.97 373 SER A CA 1
ATOM 2987 C C . SER A 1 374 ? -26.422 17.529 -7.649 1.00 35.04 373 SER A C 1
ATOM 2988 O O . SER A 1 374 ? -26.744 17.784 -8.796 1.00 33.71 373 SER A O 1
ATOM 2991 N N . HIS A 1 375 ? -27.314 17.184 -6.724 1.00 32.45 374 HIS A N 1
ATOM 2992 C CA . HIS A 1 375 ? -28.715 17.023 -7.061 1.00 33.30 374 HIS A CA 1
ATOM 2993 C C . HIS A 1 375 ? -29.660 17.591 -5.985 1.00 34.39 374 HIS A C 1
ATOM 2994 O O . HIS A 1 375 ? -30.729 17.056 -5.728 1.00 33.34 374 HIS A O 1
ATOM 3001 N N . HIS A 1 376 ? -29.278 18.711 -5.388 1.00 35.09 375 HIS A N 1
ATOM 3002 C CA . HIS A 1 376 ? -30.147 19.374 -4.426 1.00 36.56 375 HIS A CA 1
ATOM 3003 C C . HIS A 1 376 ? -31.385 19.810 -5.187 1.00 39.26 375 HIS A C 1
ATOM 3004 O O . HIS A 1 376 ? -31.331 20.047 -6.401 1.00 35.89 375 HIS A O 1
ATOM 3011 N N . THR A 1 377 ? -32.502 19.925 -4.487 1.00 44.65 376 THR A N 1
ATOM 3012 C CA . THR A 1 377 ? -33.740 20.318 -5.148 1.00 48.42 376 THR A CA 1
ATOM 3013 C C . THR A 1 377 ? -33.720 21.785 -5.524 1.00 51.22 376 THR A C 1
ATOM 3014 O O . THR A 1 377 ? -34.409 22.140 -6.488 1.00 57.38 376 THR A O 1
#

Sequence (369 aa):
GQFPSIEDLRARNTKWTRYGQGVLPLWVAESDFSTCPAVLQAITDAVQREAFGYQPDGSLLSQQATAEFYADRYGYQARPEWIFPIPDVVRGLYIAIDHFTPAQSKVIVPTPAYPPFFHLLSATQREGIFIDATGGINLHDVEKGFQAGARSILLCNPYNPLGVFAPEWLNELCDLAHRYDDARVLVDEIHAPLVFDGQHTVAAGVSDTAASSVCITITAPSAWNIAGLKCAQIIFSNPSDAEEHWQQLSPVIKDDGASTLGLIAAEAAYRYGTDFLNQEVAYLKNNHDFLLHHEIPKRIPGAKITPQQATYLWIDFRDTTIEGSPSEFFIEKAKVANDGAWFGEDGTGFCRLNFATSREVLEEEAIDRAKAVSHHT

Organism: Corynebacterium diphtheriae (strain ATCC 700971 / NCTC 13129 / Biotype gravis) (NCBI:txid257309)